Protein AF-A0AAD1KNJ5-F1 (afdb_monomer_lite)

Organism: NCBI:txid2559073

Foldseek 3Di:
DDDDDDPDPVVVLVVVLVQQCQPVNDDPPDCVRNDDDDDDDPVVVVVVVPVCSCVVSPNVVQPPDDPVVQVVQVVVLPDDDDDDDDDDDDDDDDDDDDDDDDDDDDDDDDDDDDDDDDDDDDDDDDDDDHPPPPPPPPVPVPQDWDFFAFDPVCNVDKDWFWAKAWDFDQDDDDPVPQDLVLLLVLLAQQDQPDDPPQDFDFPPDPPDDTDGDRDDLPPPVNLLVVLLCLLCPDPLFDNDPVRSCCSSPPRSVSSVVNHPDDGDDPSSVPRVNVSSVVSSVVSSVVSRVPTDTDMDIDIDMDDDRGDIDDGPADEDEDDDDPVPDDAQHKHADQNQERIRIDGHHDCLFAVLVSVQLSPAPFWNHKYFWDVVRVSWFDLDSPDIDTFGMWTATPVQEIEREHGEEPVLPPDPVSVSVVVRVLVVQLCLCVPPVRVPHKYKYWYQYSVQSVPDNHPVSSCVVGVMHINPD

Radius of gyration: 44.95 Å; chains: 1; bounding box: 102×79×151 Å

pLDDT: mean 70.22, std 22.05, range [21.81, 97.62]

Structure (mmCIF, N/CA/C/O backbone):
data_AF-A0AAD1KNJ5-F1
#
_entry.id   AF-A0AAD1KNJ5-F1
#
loop_
_atom_site.group_PDB
_atom_site.id
_atom_site.type_symbol
_atom_site.label_atom_id
_atom_site.label_alt_id
_atom_site.label_comp_id
_atom_site.label_asym_id
_atom_site.label_entity_id
_atom_site.label_seq_id
_atom_site.pdbx_PDB_ins_code
_atom_site.Cartn_x
_atom_site.Cartn_y
_atom_site.Cartn_z
_atom_site.occupancy
_atom_site.B_iso_or_equiv
_atom_site.auth_seq_id
_atom_site.auth_comp_id
_atom_site.auth_asym_id
_atom_site.auth_atom_id
_atom_site.pdbx_PDB_model_num
ATOM 1 N N . MET A 1 1 ? -0.119 45.011 -24.411 1.00 35.88 1 MET A N 1
ATOM 2 C CA . MET A 1 1 ? 0.976 45.659 -23.654 1.00 35.88 1 MET A CA 1
ATOM 3 C C . MET A 1 1 ? 1.299 46.986 -24.319 1.00 35.88 1 MET A C 1
ATOM 5 O O . MET A 1 1 ? 1.362 47.025 -25.538 1.00 35.88 1 MET A O 1
ATOM 9 N N . THR A 1 2 ? 1.457 48.065 -23.556 1.00 27.66 2 THR A N 1
ATOM 10 C CA . THR A 1 2 ? 1.876 49.376 -24.072 1.00 27.66 2 THR A CA 1
ATOM 11 C C . THR A 1 2 ? 3.400 49.404 -24.217 1.00 27.66 2 THR A C 1
ATOM 13 O O . THR A 1 2 ? 4.123 49.261 -23.233 1.00 27.66 2 THR A O 1
ATOM 16 N N . LEU A 1 3 ? 3.895 49.560 -25.448 1.00 33.59 3 LEU A N 1
ATOM 17 C CA . LEU A 1 3 ? 5.318 49.769 -25.731 1.00 33.59 3 LEU A CA 1
ATOM 18 C C . LEU A 1 3 ? 5.744 51.117 -25.130 1.00 33.59 3 LEU A C 1
ATOM 20 O O . LEU A 1 3 ? 5.338 52.175 -25.605 1.00 33.59 3 LEU A O 1
ATOM 24 N N . ARG A 1 4 ? 6.536 51.091 -24.053 1.00 38.66 4 ARG A N 1
ATOM 25 C CA . ARG A 1 4 ? 7.218 52.289 -23.545 1.00 38.66 4 ARG A CA 1
ATOM 26 C C . ARG A 1 4 ? 8.478 52.507 -24.375 1.00 38.66 4 ARG A C 1
ATOM 28 O O . ARG A 1 4 ? 9.404 51.708 -24.292 1.00 38.66 4 ARG A O 1
ATOM 35 N N . ALA A 1 5 ? 8.519 53.594 -25.140 1.00 44.84 5 ALA A N 1
ATOM 36 C CA . ALA A 1 5 ? 9.755 54.065 -25.753 1.00 44.84 5 ALA A CA 1
ATOM 37 C C . ALA A 1 5 ? 10.768 54.410 -24.646 1.00 44.84 5 ALA A C 1
ATOM 39 O O . ALA A 1 5 ? 10.465 55.190 -23.739 1.00 44.84 5 ALA A O 1
ATOM 40 N N . MET A 1 6 ? 11.952 53.797 -24.688 1.00 44.50 6 MET A N 1
ATOM 41 C CA . MET A 1 6 ? 13.033 54.099 -23.754 1.00 44.50 6 MET A CA 1
ATOM 42 C C . MET A 1 6 ? 13.718 55.398 -24.179 1.00 44.50 6 MET A C 1
ATOM 44 O O . MET A 1 6 ? 14.328 55.468 -25.238 1.00 44.50 6 MET A O 1
ATOM 48 N N . ALA A 1 7 ? 13.592 56.437 -23.357 1.00 46.97 7 ALA A N 1
ATOM 49 C CA . ALA A 1 7 ? 14.083 57.782 -23.659 1.00 46.97 7 ALA A CA 1
ATOM 50 C C . ALA A 1 7 ? 15.481 58.084 -23.075 1.00 46.97 7 ALA A C 1
ATOM 52 O O . ALA A 1 7 ? 15.858 59.247 -22.980 1.00 46.97 7 ALA A O 1
ATOM 53 N N . SER A 1 8 ? 16.243 57.077 -22.630 1.00 51.78 8 SER A N 1
ATOM 54 C CA . SER A 1 8 ? 17.544 57.292 -21.980 1.00 51.78 8 SER A CA 1
ATOM 55 C C . SER A 1 8 ? 18.623 56.377 -22.553 1.00 51.78 8 SER A C 1
ATOM 57 O O . SER A 1 8 ? 18.553 55.159 -22.413 1.00 51.78 8 SER A O 1
ATOM 59 N N . GLU A 1 9 ? 19.639 56.999 -23.149 1.00 52.25 9 GLU A N 1
ATOM 60 C CA . GLU A 1 9 ? 20.825 56.377 -23.754 1.00 52.25 9 GLU A CA 1
ATOM 61 C C . GLU A 1 9 ? 21.555 55.423 -22.791 1.00 52.25 9 GLU A C 1
ATOM 63 O O . GLU A 1 9 ? 21.908 54.303 -23.161 1.00 52.25 9 GLU A O 1
ATOM 68 N N . VAL A 1 10 ? 21.661 55.804 -21.513 1.00 49.38 10 VAL A N 1
ATOM 69 C CA . VAL A 1 10 ? 22.281 54.990 -20.453 1.00 49.38 10 VAL A CA 1
ATOM 70 C C . VAL A 1 10 ? 21.467 53.725 -20.154 1.00 49.38 10 VAL A C 1
ATOM 72 O O . VAL A 1 10 ? 22.037 52.658 -19.923 1.00 49.38 10 VAL A O 1
ATOM 75 N N . LEU A 1 11 ? 20.132 53.807 -20.185 1.00 51.81 11 LEU A N 1
ATOM 76 C CA . LEU A 1 11 ? 19.259 52.652 -19.947 1.00 51.81 11 LEU A CA 1
ATOM 77 C C . LEU A 1 11 ? 19.317 51.662 -21.121 1.00 51.81 11 LEU A C 1
ATOM 79 O O . LEU A 1 11 ? 19.304 50.448 -20.913 1.00 51.81 11 LEU A O 1
ATOM 83 N N . THR A 1 12 ? 19.435 52.177 -22.346 1.00 56.66 12 THR A N 1
ATOM 84 C CA . THR A 1 12 ? 19.605 51.382 -23.567 1.00 56.66 12 THR A CA 1
ATOM 85 C C . THR A 1 12 ? 20.938 50.632 -23.553 1.00 56.66 12 THR A C 1
ATOM 87 O O . THR A 1 12 ? 20.969 49.421 -23.779 1.00 56.66 12 THR A O 1
ATOM 90 N N . GLN A 1 13 ? 22.028 51.313 -23.183 1.00 56.00 13 GLN A N 1
ATOM 91 C CA . GLN A 1 13 ? 23.353 50.704 -23.025 1.00 56.00 13 GLN A CA 1
ATOM 92 C C . GLN A 1 13 ? 23.380 49.644 -21.910 1.00 56.00 13 GLN A C 1
ATOM 94 O O . GLN A 1 13 ? 23.923 48.557 -22.106 1.00 56.00 13 GLN A O 1
ATOM 99 N N . GLN A 1 14 ? 22.733 49.895 -20.765 1.00 51.81 14 GLN A N 1
ATOM 100 C CA . GLN A 1 14 ? 22.616 48.902 -19.687 1.00 51.81 14 GLN A CA 1
ATOM 101 C C . GLN A 1 14 ? 21.776 47.679 -20.079 1.00 51.81 14 GLN A C 1
ATOM 103 O O . GLN A 1 14 ? 22.063 46.567 -19.628 1.00 51.81 14 GLN A O 1
ATOM 108 N N . THR A 1 15 ? 20.754 47.867 -20.915 1.00 53.81 15 THR A N 1
ATOM 109 C CA . THR A 1 15 ? 19.906 46.774 -21.408 1.00 53.81 15 THR A CA 1
ATOM 110 C C . THR A 1 15 ? 20.669 45.904 -22.414 1.00 53.81 15 THR A C 1
ATOM 112 O O . THR A 1 15 ? 20.620 44.680 -22.305 1.00 53.81 15 THR A O 1
ATOM 115 N N . MET A 1 16 ? 21.471 46.504 -23.306 1.00 55.75 16 MET A N 1
ATOM 116 C CA . MET A 1 16 ? 22.359 45.768 -24.224 1.00 55.75 16 MET A CA 1
ATOM 117 C C . MET A 1 16 ? 23.471 45.009 -23.487 1.00 55.75 16 MET A C 1
ATOM 119 O O . MET A 1 16 ? 23.663 43.817 -23.720 1.00 55.75 16 MET A O 1
ATOM 123 N N . GLY A 1 17 ? 24.148 45.654 -22.530 1.00 51.84 17 GLY A N 1
ATOM 124 C CA . GLY A 1 17 ? 25.213 45.020 -21.741 1.00 51.84 17 GLY A CA 1
ATOM 125 C C . GLY A 1 17 ? 24.733 43.871 -20.840 1.00 51.84 17 GLY A C 1
ATOM 126 O O . GLY A 1 17 ? 25.525 43.005 -20.470 1.00 51.84 17 GLY A O 1
ATOM 127 N N . ARG A 1 18 ? 23.437 43.832 -20.492 1.00 52.59 18 ARG A N 1
ATOM 128 C CA . ARG A 1 18 ? 22.812 42.691 -19.799 1.00 52.59 18 ARG A CA 1
ATOM 129 C C . ARG A 1 18 ? 22.316 41.606 -20.757 1.00 52.59 18 ARG A C 1
ATOM 131 O O . ARG A 1 18 ? 22.392 40.442 -20.387 1.00 52.59 18 ARG A O 1
ATOM 138 N N . GLY A 1 19 ? 21.842 41.967 -21.951 1.00 49.06 19 GLY A N 1
ATOM 139 C CA . GLY A 1 19 ? 21.346 41.020 -22.959 1.00 49.06 19 GLY A CA 1
ATOM 140 C C . GLY A 1 19 ? 22.440 40.178 -23.625 1.00 49.06 19 GLY A C 1
ATOM 141 O O . GLY A 1 19 ? 22.186 39.039 -23.989 1.00 49.06 19 GLY A O 1
ATOM 142 N N . LEU A 1 20 ? 23.666 40.703 -23.716 1.00 50.84 20 LEU A N 1
ATOM 143 C CA . LEU A 1 20 ? 24.840 39.986 -24.242 1.00 50.84 20 LEU A CA 1
ATOM 144 C C . LEU A 1 20 ? 25.494 39.021 -23.235 1.00 50.84 20 LEU A C 1
ATOM 146 O O . LEU A 1 20 ? 26.420 38.294 -23.585 1.00 50.84 20 LEU A O 1
ATOM 150 N N . ARG A 1 21 ? 25.043 38.991 -21.974 1.00 53.97 21 ARG A N 1
ATOM 151 C CA . ARG A 1 21 ? 25.521 38.010 -20.990 1.00 53.97 21 ARG A CA 1
ATOM 152 C C . ARG A 1 21 ? 24.688 36.742 -21.102 1.00 53.97 21 ARG A C 1
ATOM 154 O O . ARG A 1 21 ? 23.615 36.647 -20.512 1.00 53.97 21 ARG A O 1
ATOM 161 N N . LEU A 1 22 ? 25.207 35.760 -21.831 1.00 55.31 22 LEU A N 1
ATOM 162 C CA . LEU A 1 22 ? 24.579 34.447 -21.924 1.00 55.31 22 LEU A CA 1
ATOM 163 C C . LEU A 1 22 ? 24.480 33.813 -20.524 1.00 55.31 22 LEU A C 1
ATOM 165 O O . LEU A 1 22 ? 25.491 33.750 -19.817 1.00 55.31 22 LEU A O 1
ATOM 169 N N . PRO A 1 23 ? 23.305 33.302 -20.106 1.00 53.34 23 PRO A N 1
ATOM 170 C CA . PRO A 1 23 ? 23.114 32.706 -18.779 1.00 53.34 23 PRO A CA 1
ATOM 171 C C . PRO A 1 23 ? 24.009 31.481 -18.522 1.00 53.34 23 PRO A C 1
ATOM 173 O O . PRO A 1 23 ? 24.178 31.070 -17.377 1.00 53.34 23 PRO A O 1
ATOM 176 N N . PHE A 1 24 ? 24.612 30.923 -19.574 1.00 57.19 24 PHE A N 1
ATOM 177 C CA . PHE A 1 24 ? 25.446 29.723 -19.540 1.00 57.19 24 PHE A CA 1
ATOM 178 C C . PHE A 1 24 ? 26.957 30.005 -19.511 1.00 57.19 24 PHE A C 1
ATOM 180 O O . PHE A 1 24 ? 27.742 29.061 -19.475 1.00 57.19 24 PHE A O 1
ATOM 187 N N . GLY A 1 25 ? 27.384 31.276 -19.553 1.00 53.44 25 GLY A N 1
ATOM 188 C CA . GLY A 1 25 ? 28.804 31.668 -19.510 1.00 53.44 25 GLY A CA 1
ATOM 189 C C . GLY A 1 25 ? 29.648 31.257 -20.729 1.00 53.44 25 GLY A C 1
ATOM 190 O O . GLY A 1 25 ? 30.834 31.569 -20.770 1.00 53.44 25 GLY A O 1
ATOM 191 N N . ARG A 1 26 ? 29.043 30.583 -21.715 1.00 53.62 26 ARG A N 1
ATOM 192 C CA . ARG A 1 26 ? 29.612 30.170 -23.006 1.00 53.62 26 ARG A CA 1
ATOM 193 C C . ARG A 1 26 ? 28.529 30.229 -24.088 1.00 53.62 26 ARG A C 1
ATOM 195 O O . ARG A 1 26 ? 27.348 30.119 -23.755 1.00 53.62 26 ARG A O 1
ATOM 202 N N . TYR A 1 27 ? 28.935 30.363 -25.349 1.00 55.25 27 TYR A N 1
ATOM 203 C CA . TYR A 1 27 ? 28.039 30.270 -26.506 1.00 55.25 27 TYR A CA 1
ATOM 204 C C . TYR A 1 27 ? 27.448 28.862 -26.626 1.00 55.25 27 TYR A C 1
ATOM 206 O O . TYR A 1 27 ? 28.128 27.869 -26.357 1.00 55.25 27 TYR A O 1
ATOM 214 N N . THR A 1 28 ? 26.166 28.787 -26.971 1.00 60.81 28 THR A N 1
ATOM 215 C CA . THR A 1 28 ? 25.402 27.535 -27.061 1.00 60.81 28 THR A CA 1
ATOM 216 C C . THR A 1 28 ? 25.346 26.967 -28.476 1.00 60.81 28 THR A C 1
ATOM 218 O O . THR A 1 28 ? 24.817 25.872 -28.651 1.00 60.81 28 THR A O 1
ATOM 221 N N . SER A 1 29 ? 25.886 27.690 -29.468 1.00 55.66 29 SER A N 1
ATOM 222 C CA . SER A 1 29 ? 25.840 27.345 -30.902 1.00 55.66 29 SER A CA 1
ATOM 223 C C . SER A 1 29 ? 24.429 27.398 -31.497 1.00 55.66 29 SER A C 1
ATOM 225 O O . SER A 1 29 ? 24.246 27.152 -32.686 1.00 55.66 29 SER A O 1
ATOM 227 N N . VAL A 1 30 ? 23.427 27.741 -30.683 1.00 56.38 30 VAL A N 1
ATOM 228 C CA . VAL A 1 30 ? 22.033 27.885 -31.086 1.00 56.38 30 VAL A CA 1
ATOM 229 C C . VAL A 1 30 ? 21.771 29.367 -31.288 1.00 56.38 30 VAL A C 1
ATOM 231 O O . VAL A 1 30 ? 21.638 30.126 -30.326 1.00 56.38 30 VAL A O 1
ATOM 234 N N . GLY A 1 31 ? 21.665 29.779 -32.553 1.00 55.03 31 GLY A N 1
ATOM 235 C CA . GLY A 1 31 ? 21.511 31.188 -32.921 1.00 55.03 31 GLY A CA 1
ATOM 236 C C . GLY A 1 31 ? 20.375 31.886 -32.167 1.00 55.03 31 GLY A C 1
ATOM 237 O O . GLY A 1 31 ? 20.555 32.992 -31.683 1.00 55.03 31 GLY A O 1
ATOM 238 N N . GLN A 1 32 ? 19.239 31.219 -31.956 1.00 55.81 32 GLN A N 1
ATOM 239 C CA . GLN A 1 32 ? 18.085 31.785 -31.240 1.00 55.81 32 GLN A CA 1
ATOM 240 C C . GLN A 1 32 ? 18.368 32.172 -29.775 1.00 55.81 32 GLN A C 1
ATOM 242 O O . GLN A 1 32 ? 17.677 33.029 -29.229 1.00 55.81 32 GLN A O 1
ATOM 247 N N . ILE A 1 33 ? 19.349 31.533 -29.132 1.00 56.72 33 ILE A N 1
ATOM 248 C CA . ILE A 1 33 ? 19.708 31.750 -27.721 1.00 56.72 33 ILE A CA 1
ATOM 249 C C . ILE A 1 33 ? 20.886 32.722 -27.615 1.00 56.72 33 ILE A C 1
ATOM 251 O O . ILE A 1 33 ? 20.941 33.531 -26.690 1.00 56.72 33 ILE A O 1
ATOM 255 N N . ASP A 1 34 ? 21.798 32.663 -28.584 1.00 55.00 34 ASP A N 1
ATOM 256 C CA . ASP A 1 34 ? 23.017 33.467 -28.608 1.00 55.00 34 ASP A CA 1
ATOM 257 C C . ASP A 1 34 ? 22.820 34.848 -29.279 1.00 55.00 34 ASP A C 1
ATOM 259 O O . ASP A 1 34 ? 23.765 35.630 -29.388 1.00 55.00 34 ASP A O 1
ATOM 263 N N . GLN A 1 35 ? 21.598 35.175 -29.722 1.00 58.38 35 GLN A N 1
ATOM 264 C CA . GLN A 1 35 ? 21.264 36.418 -30.428 1.00 58.38 35 GLN A CA 1
ATOM 265 C C . GLN A 1 35 ? 20.447 37.394 -29.572 1.00 58.38 35 GLN A C 1
ATOM 267 O O . GLN A 1 35 ? 19.460 37.033 -28.932 1.00 58.38 35 GLN A O 1
ATOM 272 N N . LEU A 1 36 ? 20.800 38.680 -29.650 1.00 54.97 36 LEU A N 1
ATOM 273 C CA . LEU A 1 36 ? 20.006 39.779 -29.104 1.00 54.97 36 LEU A CA 1
ATOM 274 C C . LEU A 1 36 ? 19.207 40.453 -30.227 1.00 54.97 36 LEU A C 1
ATOM 276 O O . LEU A 1 36 ? 19.768 41.143 -31.076 1.00 54.97 36 LEU A O 1
ATOM 280 N N . GLY A 1 37 ? 17.886 40.274 -30.222 1.00 51.56 37 GLY A N 1
ATOM 281 C CA . GLY A 1 37 ? 16.985 40.966 -31.143 1.00 51.56 37 GLY A CA 1
ATOM 282 C C . GLY A 1 37 ? 16.694 42.392 -30.675 1.00 51.56 37 GLY A C 1
ATOM 283 O O . GLY A 1 37 ? 16.054 42.582 -29.641 1.00 51.56 37 GLY A O 1
ATOM 284 N N . ILE A 1 38 ? 17.135 43.396 -31.436 1.00 53.62 38 ILE A N 1
ATOM 285 C CA . ILE A 1 38 ? 16.840 44.811 -31.169 1.00 53.62 38 ILE A CA 1
ATOM 286 C C . ILE A 1 38 ? 15.972 45.353 -32.304 1.00 53.62 38 ILE A C 1
ATOM 288 O O . ILE A 1 38 ? 16.386 45.375 -33.458 1.00 53.62 38 ILE A O 1
ATOM 292 N N . ILE A 1 39 ? 14.771 45.825 -31.968 1.00 48.25 39 ILE A N 1
ATOM 293 C CA . ILE A 1 39 ? 13.886 46.519 -32.909 1.00 48.25 39 ILE A CA 1
ATOM 294 C C . ILE A 1 39 ? 14.190 48.016 -32.794 1.00 48.25 39 ILE A C 1
ATOM 296 O O . ILE A 1 39 ? 13.875 48.644 -31.782 1.00 48.25 39 ILE A O 1
ATOM 300 N N . ALA A 1 40 ? 14.851 48.579 -33.804 1.00 48.03 40 ALA A N 1
ATOM 301 C CA . ALA A 1 40 ? 15.333 49.958 -33.793 1.00 48.03 40 ALA A CA 1
ATOM 302 C C . ALA A 1 40 ? 14.407 50.919 -34.562 1.00 48.03 40 ALA A C 1
ATOM 304 O O . ALA A 1 40 ? 13.918 50.601 -35.642 1.00 48.03 40 ALA A O 1
ATOM 305 N N . HIS A 1 41 ? 14.236 52.137 -34.036 1.00 52.12 41 HIS A N 1
ATOM 306 C CA . HIS A 1 41 ? 13.821 53.313 -34.813 1.00 52.12 41 HIS A CA 1
ATOM 307 C C . HIS A 1 41 ? 15.076 54.108 -35.238 1.00 52.12 41 HIS A C 1
ATOM 309 O O . HIS A 1 41 ? 16.154 53.883 -34.688 1.00 52.12 41 HIS A O 1
ATOM 315 N N . GLN A 1 42 ? 14.946 55.044 -36.190 1.00 47.72 42 GLN A N 1
ATOM 316 C CA . GLN A 1 42 ? 16.042 55.787 -36.859 1.00 47.72 42 GLN A CA 1
ATOM 317 C C . GLN A 1 42 ? 17.178 56.318 -35.954 1.00 47.72 42 GLN A C 1
ATOM 319 O O . GLN A 1 42 ? 18.318 56.393 -36.402 1.00 47.72 42 GLN A O 1
ATOM 324 N N . SER A 1 43 ? 16.913 56.608 -34.679 1.00 48.72 43 SER A N 1
ATOM 325 C CA . SER A 1 43 ? 17.895 57.080 -33.691 1.00 48.72 43 SER A CA 1
ATOM 326 C C . SER A 1 43 ? 18.976 56.057 -33.303 1.00 48.72 43 SER A C 1
ATOM 328 O O . SER A 1 43 ? 19.983 56.422 -32.705 1.00 48.72 43 SER A O 1
ATOM 330 N N . PHE A 1 44 ? 18.802 54.773 -33.629 1.00 53.91 44 PHE A N 1
ATOM 331 C CA . PHE A 1 44 ? 19.754 53.713 -33.268 1.00 53.91 44 PHE A CA 1
ATOM 332 C C . PHE A 1 44 ? 20.889 53.537 -34.284 1.00 53.91 44 PHE A C 1
ATOM 334 O O . PHE A 1 44 ? 22.006 53.184 -33.909 1.00 53.91 44 PHE A O 1
ATOM 341 N N . ALA A 1 45 ? 20.622 53.820 -35.564 1.00 54.28 45 ALA A N 1
ATOM 342 C CA . ALA A 1 45 ? 21.647 53.818 -36.606 1.00 54.28 45 ALA A CA 1
ATOM 343 C C . ALA A 1 45 ? 22.704 54.906 -36.344 1.00 54.28 45 ALA A C 1
ATOM 345 O O . ALA A 1 45 ? 23.888 54.692 -36.589 1.00 54.28 45 ALA A O 1
ATOM 346 N N . GLU A 1 46 ? 22.282 56.041 -35.783 1.00 55.03 46 GLU A N 1
ATOM 347 C CA . GLU A 1 46 ? 23.162 57.136 -35.360 1.00 55.03 46 GLU A CA 1
ATOM 348 C C . GLU A 1 46 ? 24.006 56.757 -34.129 1.00 55.03 46 GLU A C 1
ATOM 350 O O . GLU A 1 46 ? 25.181 57.105 -34.056 1.00 55.03 46 GLU A O 1
ATOM 355 N N . LEU A 1 47 ? 23.440 55.977 -33.202 1.00 54.78 47 LEU A N 1
ATOM 356 C CA . LEU A 1 47 ? 24.107 55.507 -31.980 1.00 54.78 47 LEU A CA 1
ATOM 357 C C . LEU A 1 47 ? 25.186 54.447 -32.267 1.00 54.78 47 LEU A C 1
ATOM 359 O O . LEU A 1 47 ? 26.254 54.479 -31.665 1.00 54.78 47 LEU A O 1
ATOM 363 N N . LEU A 1 48 ? 24.936 53.542 -33.220 1.00 54.78 48 LEU A N 1
ATOM 364 C CA . LEU A 1 48 ? 25.938 52.588 -33.721 1.00 54.78 48 LEU A CA 1
ATOM 365 C C . LEU A 1 48 ? 27.019 53.263 -34.580 1.00 54.78 48 LEU A C 1
ATOM 367 O O . LEU A 1 48 ? 28.127 52.746 -34.691 1.00 54.78 48 LEU A O 1
ATOM 371 N N . ALA A 1 49 ? 26.707 54.410 -35.193 1.00 53.91 49 ALA A N 1
ATOM 372 C CA . ALA A 1 49 ? 27.659 55.195 -35.974 1.00 53.91 49 ALA A CA 1
ATOM 373 C C . ALA A 1 49 ? 28.609 56.044 -35.108 1.00 53.91 49 ALA A C 1
ATOM 375 O O . ALA A 1 49 ? 29.627 56.508 -35.623 1.00 53.91 49 ALA A O 1
ATOM 376 N N . ALA A 1 50 ? 28.304 56.245 -33.821 1.00 55.41 50 ALA A N 1
ATOM 377 C CA . ALA A 1 50 ? 29.199 56.911 -32.884 1.00 55.41 50 ALA A CA 1
ATOM 378 C C . ALA A 1 50 ? 30.402 55.998 -32.573 1.00 55.41 50 ALA A C 1
ATOM 380 O O . ALA A 1 50 ? 30.261 54.961 -31.926 1.00 55.41 50 ALA A O 1
ATOM 381 N N . GLU A 1 51 ? 31.592 56.402 -33.029 1.00 48.03 51 GLU A N 1
ATOM 382 C CA . GLU A 1 51 ? 32.825 55.592 -33.130 1.00 48.03 51 GLU A CA 1
ATOM 383 C C . GLU A 1 51 ? 33.350 54.952 -31.827 1.00 48.03 51 GLU A C 1
ATOM 385 O O . GLU A 1 51 ? 34.273 54.150 -31.881 1.00 48.03 51 GLU A O 1
ATOM 390 N N . ASN A 1 52 ? 32.745 55.212 -30.666 1.00 50.09 52 ASN A N 1
ATOM 391 C CA . ASN A 1 52 ? 33.202 54.690 -29.372 1.00 50.09 52 ASN A CA 1
ATOM 392 C C . ASN A 1 52 ? 32.271 53.663 -28.713 1.00 50.09 52 ASN A C 1
ATOM 394 O O . ASN A 1 52 ? 32.631 53.100 -27.680 1.00 50.09 52 ASN A O 1
ATOM 398 N N . VAL A 1 53 ? 31.089 53.386 -29.273 1.00 52.88 53 VAL A N 1
ATOM 399 C CA . VAL A 1 53 ? 30.128 52.466 -28.633 1.00 52.88 53 VAL A CA 1
ATOM 400 C C . VAL A 1 53 ? 30.537 51.003 -28.802 1.00 52.88 53 VAL A C 1
ATOM 402 O O . VAL A 1 53 ? 30.172 50.187 -27.979 1.00 52.88 53 VAL A O 1
ATOM 405 N N . LEU A 1 54 ? 31.330 50.638 -29.808 1.00 51.91 54 LEU A N 1
ATOM 406 C CA . LEU A 1 54 ? 31.829 49.260 -29.949 1.00 51.91 54 LEU A CA 1
ATOM 407 C C . LEU A 1 54 ? 33.095 49.019 -29.106 1.00 51.91 54 LEU A C 1
ATOM 409 O O . LEU A 1 54 ? 33.235 47.962 -28.491 1.00 51.91 54 LEU A O 1
ATOM 413 N N . GLN A 1 55 ? 33.952 50.039 -28.984 1.00 51.97 55 GLN A N 1
ATOM 414 C CA . GLN A 1 55 ? 35.180 49.980 -28.181 1.00 51.97 55 GLN A CA 1
ATOM 415 C C . GLN A 1 55 ? 34.885 49.890 -26.678 1.00 51.97 55 GLN A C 1
ATOM 417 O O . GLN A 1 55 ? 35.476 49.097 -25.949 1.00 51.97 55 GLN A O 1
ATOM 422 N N . GLN A 1 56 ? 33.893 50.647 -26.193 1.00 49.88 56 GLN A N 1
ATOM 423 C CA . GLN A 1 56 ? 33.541 50.686 -24.768 1.00 49.88 56 GLN A CA 1
ATOM 424 C C . GLN A 1 56 ? 32.959 49.356 -24.238 1.00 49.88 56 GLN A C 1
ATOM 426 O O . GLN A 1 56 ? 32.868 49.162 -23.024 1.00 49.88 56 GLN A O 1
ATOM 431 N N . PHE A 1 57 ? 32.594 48.434 -25.137 1.00 48.81 57 PHE A N 1
ATOM 432 C CA . PHE A 1 57 ? 32.081 47.095 -24.830 1.00 48.81 57 PHE A CA 1
ATOM 433 C C . PHE A 1 57 ? 33.140 45.988 -25.007 1.00 48.81 57 PHE A C 1
ATOM 435 O O . PHE A 1 57 ? 32.816 44.817 -24.822 1.00 48.81 57 PHE A O 1
ATOM 442 N N . GLY A 1 58 ? 34.400 46.343 -25.303 1.00 46.44 58 GLY A N 1
ATOM 443 C CA . GLY A 1 58 ? 35.525 45.403 -25.369 1.00 46.44 58 GLY A CA 1
ATOM 444 C C . GLY A 1 58 ? 35.545 44.521 -26.620 1.00 46.44 58 GLY A C 1
ATOM 445 O O . GLY A 1 58 ? 36.029 43.395 -26.552 1.00 46.44 58 GLY A O 1
ATOM 446 N N . LEU A 1 59 ? 35.003 45.007 -27.741 1.00 49.53 59 LEU A N 1
ATOM 447 C CA . LEU A 1 59 ? 34.913 44.274 -29.015 1.00 49.53 59 LEU A CA 1
ATOM 448 C C . LEU A 1 59 ? 35.996 44.682 -30.037 1.00 49.53 59 LEU A C 1
ATOM 450 O O . LEU A 1 59 ? 35.860 44.396 -31.226 1.00 49.53 59 LEU A O 1
ATOM 454 N N . ASP A 1 60 ? 37.076 45.331 -29.589 1.00 46.75 60 ASP A N 1
ATOM 455 C CA . ASP A 1 60 ? 38.106 45.933 -30.453 1.00 46.75 60 ASP A CA 1
ATOM 456 C C . ASP A 1 60 ? 38.857 44.919 -31.343 1.00 46.75 60 ASP A C 1
ATOM 458 O O . ASP A 1 60 ? 39.261 45.255 -32.458 1.00 46.75 60 ASP A O 1
ATOM 462 N N . ASP A 1 61 ? 38.957 43.658 -30.919 1.00 43.91 61 ASP A N 1
ATOM 463 C CA . ASP A 1 61 ? 39.724 42.620 -31.627 1.00 43.91 61 ASP A CA 1
ATOM 464 C C . ASP A 1 61 ? 38.961 41.929 -32.782 1.00 43.91 61 ASP A C 1
ATOM 466 O O . ASP A 1 61 ? 39.479 41.004 -33.403 1.00 43.91 61 ASP A O 1
ATOM 470 N N . THR A 1 62 ? 37.738 42.366 -33.114 1.00 46.25 62 THR A N 1
ATOM 471 C CA . THR A 1 62 ? 36.903 41.752 -34.181 1.00 46.25 62 THR A CA 1
ATOM 472 C C . THR A 1 62 ? 36.805 42.579 -35.466 1.00 46.25 62 THR A C 1
ATOM 474 O O . THR A 1 62 ? 35.976 42.311 -36.339 1.00 46.25 62 THR A O 1
ATOM 477 N N . THR A 1 63 ? 37.653 43.595 -35.628 1.00 47.41 63 THR A N 1
ATOM 478 C CA . THR A 1 63 ? 37.577 44.541 -36.751 1.00 47.41 63 THR A CA 1
ATOM 479 C C . THR A 1 63 ? 38.140 43.973 -38.061 1.00 47.41 63 THR A C 1
ATOM 481 O O . THR A 1 63 ? 39.202 44.356 -38.533 1.00 47.41 63 THR A O 1
ATOM 484 N N . MET A 1 64 ? 37.374 43.090 -38.705 1.00 40.12 64 MET A N 1
ATOM 485 C CA . MET A 1 64 ? 37.525 42.744 -40.130 1.00 40.12 64 MET A CA 1
ATOM 486 C C . MET A 1 64 ? 36.209 42.935 -40.903 1.00 40.12 64 MET A C 1
ATOM 488 O O . MET A 1 64 ? 35.899 42.192 -41.828 1.00 40.12 64 MET A O 1
ATOM 492 N N . ALA A 1 65 ? 35.424 43.952 -40.548 1.00 46.91 65 ALA A N 1
ATOM 493 C CA . ALA A 1 65 ? 34.320 44.419 -41.380 1.00 46.91 65 ALA A CA 1
ATOM 494 C C . ALA A 1 65 ? 34.516 45.906 -41.677 1.00 46.91 65 ALA A C 1
ATOM 496 O O . ALA A 1 65 ? 34.555 46.726 -40.759 1.00 46.91 65 ALA A O 1
ATOM 497 N N . ASP A 1 66 ? 34.653 46.243 -42.962 1.00 48.56 66 ASP A N 1
ATOM 498 C CA . ASP A 1 66 ? 34.698 47.627 -43.429 1.00 48.56 66 ASP A CA 1
ATOM 499 C C . ASP A 1 66 ? 33.428 48.351 -42.932 1.00 48.56 66 ASP A C 1
ATOM 501 O O . ASP A 1 66 ? 32.313 47.947 -43.292 1.00 48.56 66 ASP A O 1
ATOM 505 N N . PRO A 1 67 ? 33.546 49.410 -42.106 1.00 49.38 67 PRO A N 1
ATOM 506 C CA . PRO A 1 67 ? 32.399 50.159 -41.597 1.00 49.38 67 PRO A CA 1
ATOM 507 C C . PRO A 1 67 ? 31.470 50.667 -42.711 1.00 49.38 67 PRO A C 1
ATOM 509 O O . PRO A 1 67 ? 30.283 50.903 -42.475 1.00 49.38 67 PRO A O 1
ATOM 512 N N . ALA A 1 68 ? 31.980 50.823 -43.938 1.00 49.69 68 ALA A N 1
ATOM 513 C CA . ALA A 1 68 ? 31.181 51.167 -45.108 1.00 49.69 68 ALA A CA 1
ATOM 514 C C . ALA A 1 68 ? 30.236 50.034 -45.559 1.00 49.69 68 ALA A C 1
ATOM 516 O O . ALA A 1 68 ? 29.097 50.317 -45.941 1.00 49.69 68 ALA A O 1
ATOM 517 N N . ALA A 1 69 ? 30.657 48.771 -45.455 1.00 51.66 69 ALA A N 1
ATOM 518 C CA . ALA A 1 69 ? 29.873 47.603 -45.862 1.00 51.66 69 ALA A CA 1
ATOM 519 C C . ALA A 1 69 ? 28.672 47.366 -44.931 1.00 51.66 69 ALA A C 1
ATOM 521 O O . ALA A 1 69 ? 27.551 47.148 -45.392 1.00 51.66 69 ALA A O 1
ATOM 522 N N . VAL A 1 70 ? 28.871 47.533 -43.619 1.00 48.09 70 VAL A N 1
ATOM 523 C CA . VAL A 1 70 ? 27.791 47.451 -42.617 1.00 48.09 70 VAL A CA 1
ATOM 524 C C . VAL A 1 70 ? 26.752 48.560 -42.840 1.00 48.09 70 VAL A C 1
ATOM 526 O O . VAL A 1 70 ? 25.546 48.318 -42.783 1.00 48.09 70 VAL A O 1
ATOM 529 N N . ARG A 1 71 ? 27.197 49.776 -43.189 1.00 51.81 71 ARG A N 1
ATOM 530 C CA . ARG A 1 71 ? 26.308 50.907 -43.527 1.00 51.81 71 ARG A CA 1
ATOM 531 C C . ARG A 1 71 ? 25.499 50.680 -44.807 1.00 51.81 71 ARG A C 1
ATOM 533 O O . ARG A 1 71 ? 24.428 51.269 -44.960 1.00 51.81 71 ARG A O 1
ATOM 540 N N . GLN A 1 72 ? 26.010 49.886 -45.743 1.00 50.81 72 GLN A N 1
ATOM 541 C CA . GLN A 1 72 ? 25.318 49.570 -46.991 1.00 50.81 72 GLN A CA 1
ATOM 542 C C . GLN A 1 72 ? 24.240 48.500 -46.769 1.00 50.81 72 GLN A C 1
ATOM 544 O O . GLN A 1 72 ? 23.090 48.734 -47.131 1.00 50.81 72 GLN A O 1
ATOM 549 N N . ALA A 1 73 ? 24.553 47.442 -46.013 1.00 53.03 73 ALA A N 1
ATOM 550 C CA . ALA A 1 73 ? 23.593 46.404 -45.627 1.00 53.03 73 ALA A CA 1
ATOM 551 C C . ALA A 1 73 ? 22.387 46.951 -44.832 1.00 53.03 73 ALA A C 1
ATOM 553 O O . ALA A 1 73 ? 21.248 46.550 -45.064 1.00 53.03 73 ALA A O 1
ATOM 554 N N . ILE A 1 74 ? 22.611 47.927 -43.940 1.00 50.94 74 ILE A N 1
ATOM 555 C CA . ILE A 1 74 ? 21.531 48.594 -43.186 1.00 50.94 74 ILE A CA 1
ATOM 556 C C . ILE A 1 74 ? 20.606 49.410 -44.110 1.00 50.94 74 ILE A C 1
ATOM 558 O O . ILE A 1 74 ? 19.402 49.477 -43.869 1.00 50.94 74 ILE A O 1
ATOM 562 N N . ARG A 1 75 ? 21.144 50.038 -45.167 1.00 51.69 75 ARG A N 1
ATOM 563 C CA . ARG A 1 75 ? 20.338 50.802 -46.138 1.00 51.69 75 ARG A CA 1
ATOM 564 C C . ARG A 1 75 ? 19.520 49.898 -47.049 1.00 51.69 75 ARG A C 1
ATOM 566 O O . ARG A 1 75 ? 18.363 50.218 -47.317 1.00 51.69 75 ARG A O 1
ATOM 573 N N . ASP A 1 76 ? 20.099 48.788 -47.485 1.00 53.75 76 ASP A N 1
ATOM 574 C CA . ASP A 1 76 ? 19.435 47.848 -48.387 1.00 53.75 76 ASP A CA 1
ATOM 575 C C . ASP A 1 76 ? 18.276 47.111 -47.688 1.00 53.75 76 ASP A C 1
ATOM 577 O O . ASP A 1 76 ? 17.235 46.884 -48.301 1.00 53.75 76 ASP A O 1
ATOM 581 N N . ALA A 1 77 ? 18.382 46.868 -46.376 1.00 48.56 77 ALA A N 1
ATOM 582 C CA . ALA A 1 77 ? 17.318 46.286 -45.550 1.00 48.56 77 ALA A CA 1
ATOM 583 C C . ALA A 1 77 ? 16.101 47.210 -45.298 1.00 48.56 77 ALA A C 1
ATOM 585 O O . ALA A 1 77 ? 15.077 46.747 -44.802 1.00 48.56 77 ALA A O 1
ATOM 586 N N . GLY A 1 78 ? 16.192 48.513 -45.600 1.00 40.62 78 GLY A N 1
ATOM 587 C CA . GLY A 1 78 ? 15.153 49.509 -45.297 1.00 40.62 78 GLY A CA 1
ATOM 588 C C . GLY A 1 78 ? 14.232 49.897 -46.462 1.00 40.62 78 GLY A C 1
ATOM 589 O O . GLY A 1 78 ? 13.434 50.826 -46.312 1.00 40.62 78 GLY A O 1
ATOM 590 N N . ARG A 1 79 ? 14.348 49.265 -47.639 1.00 40.00 79 ARG A N 1
ATOM 591 C CA . ARG A 1 79 ? 13.582 49.652 -48.839 1.00 40.00 79 ARG A CA 1
ATOM 592 C C . ARG A 1 79 ? 12.277 48.839 -48.959 1.00 40.00 79 ARG A C 1
ATOM 594 O O . ARG A 1 79 ? 12.360 47.620 -49.050 1.00 40.00 79 ARG A O 1
ATOM 601 N N . PRO A 1 80 ? 11.083 49.467 -49.029 1.00 37.44 80 PRO A N 1
ATOM 602 C CA . PRO A 1 80 ? 9.827 48.732 -49.192 1.00 37.44 80 PRO A CA 1
ATOM 603 C C . PRO A 1 80 ? 9.707 48.138 -50.602 1.00 37.44 80 PRO A C 1
ATOM 605 O O . PRO A 1 80 ? 9.935 48.840 -51.592 1.00 37.44 80 PRO A O 1
ATOM 608 N N . THR A 1 81 ? 9.304 46.873 -50.702 1.00 37.69 81 THR A N 1
ATOM 609 C CA . THR A 1 81 ? 8.875 46.228 -51.951 1.00 37.69 81 THR A CA 1
ATOM 610 C C . THR A 1 81 ? 7.454 46.685 -52.320 1.00 37.69 81 THR A C 1
ATOM 612 O O . THR A 1 81 ? 6.588 46.846 -51.460 1.00 37.69 81 THR A O 1
ATOM 615 N N . ALA A 1 82 ? 7.216 46.984 -53.602 1.00 33.12 82 ALA A N 1
ATOM 616 C CA . ALA A 1 82 ? 5.914 47.447 -54.098 1.00 33.12 82 ALA A CA 1
ATOM 617 C C . ALA A 1 82 ? 4.920 46.271 -54.258 1.00 33.12 82 ALA A C 1
ATOM 619 O O . ALA A 1 82 ? 5.359 45.164 -54.564 1.00 33.12 82 ALA A O 1
ATOM 620 N N . PRO A 1 83 ? 3.598 46.481 -54.093 1.00 35.84 83 PRO A N 1
ATOM 621 C CA . PRO A 1 83 ? 2.618 45.397 -54.135 1.00 35.84 83 PRO A CA 1
ATOM 622 C C . PRO A 1 83 ? 2.201 45.064 -55.577 1.00 35.84 83 PRO A C 1
ATOM 624 O O . PRO A 1 83 ? 1.739 45.943 -56.306 1.00 35.84 83 PRO A O 1
ATOM 627 N N . GLU A 1 84 ? 2.308 43.796 -55.984 1.00 34.00 84 GLU A N 1
ATOM 628 C CA . GLU A 1 84 ? 1.767 43.317 -57.263 1.00 34.00 84 GLU A CA 1
ATOM 629 C C . GLU A 1 84 ? 0.293 42.896 -57.140 1.00 34.00 84 GLU A C 1
ATOM 631 O O . GLU A 1 84 ? -0.139 42.238 -56.193 1.00 34.00 84 GLU A O 1
ATOM 636 N N . SER A 1 85 ? -0.498 43.338 -58.118 1.00 28.61 85 SER A N 1
ATOM 637 C CA . SER A 1 85 ? -1.945 43.173 -58.222 1.00 28.61 85 SER A CA 1
ATOM 638 C C . SER A 1 85 ? -2.353 41.790 -58.739 1.00 28.61 85 SER A C 1
ATOM 640 O O . SER A 1 85 ? -1.886 41.351 -59.787 1.00 28.61 85 SER A O 1
ATOM 642 N N . ASN A 1 86 ? -3.321 41.167 -58.066 1.00 35.91 86 ASN A N 1
ATOM 643 C CA . ASN A 1 86 ? -4.020 39.952 -58.496 1.00 35.91 86 ASN A CA 1
ATOM 644 C C . ASN A 1 86 ? -4.835 40.146 -59.792 1.00 35.91 86 ASN A C 1
ATOM 646 O O . ASN A 1 86 ? -5.630 41.084 -59.877 1.00 35.91 86 ASN A O 1
ATOM 650 N N . GLY A 1 87 ? -4.774 39.177 -60.717 1.00 26.61 87 GLY A N 1
ATOM 651 C CA . GLY A 1 87 ? -5.813 39.001 -61.739 1.00 26.61 87 GLY A CA 1
ATOM 652 C C . GLY A 1 87 ? -5.503 38.038 -62.897 1.00 26.61 87 GLY A C 1
ATOM 653 O O . GLY A 1 87 ? -4.779 38.399 -63.812 1.00 26.61 87 GLY A O 1
ATOM 654 N N . GLY A 1 88 ? -6.199 36.891 -62.931 1.00 23.45 88 GLY A N 1
ATOM 655 C CA . GLY A 1 88 ? -6.920 36.447 -64.140 1.00 23.45 88 GLY A CA 1
ATOM 656 C C . GLY A 1 88 ? -6.316 35.361 -65.054 1.00 23.45 88 GLY A C 1
ATOM 657 O O . GLY A 1 88 ? -5.356 35.583 -65.775 1.00 23.45 88 GLY A O 1
ATOM 658 N N . MET A 1 89 ? -7.009 34.216 -65.087 1.00 26.33 89 MET A N 1
ATOM 659 C CA . MET A 1 89 ? -6.973 33.080 -66.031 1.00 26.33 89 MET A CA 1
ATOM 660 C C . MET A 1 89 ? -6.689 33.378 -67.525 1.00 26.33 89 MET A C 1
ATOM 662 O O . MET A 1 89 ? -7.289 34.286 -68.088 1.00 26.33 89 MET A O 1
ATOM 666 N N . THR A 1 90 ? -5.956 32.492 -68.228 1.00 24.05 90 THR A N 1
ATOM 667 C CA . THR A 1 90 ? -6.442 31.558 -69.294 1.00 24.05 90 THR A CA 1
ATOM 668 C C . THR A 1 90 ? -5.295 30.912 -70.109 1.00 24.05 90 THR A C 1
ATOM 670 O O . THR A 1 90 ? -4.179 31.412 -70.157 1.00 24.05 90 THR A O 1
ATOM 673 N N . ALA A 1 91 ? -5.590 29.743 -70.694 1.00 27.98 91 ALA A N 1
ATOM 674 C CA . ALA A 1 91 ? -4.708 28.777 -71.366 1.00 27.98 91 ALA A CA 1
ATOM 675 C C . ALA A 1 91 ? -4.225 29.168 -72.784 1.00 27.98 91 ALA A C 1
ATOM 677 O O . ALA A 1 91 ? -4.874 29.998 -73.416 1.00 27.98 91 ALA A O 1
ATOM 678 N N . THR A 1 92 ? -3.171 28.493 -73.306 1.00 21.81 92 THR A N 1
ATOM 679 C CA . THR A 1 92 ? -3.058 27.824 -74.648 1.00 21.81 92 THR A CA 1
ATOM 680 C C . THR A 1 92 ? -1.584 27.454 -75.008 1.00 21.81 92 THR A C 1
ATOM 682 O O . THR A 1 92 ? -0.684 28.267 -74.836 1.00 21.81 92 THR A O 1
ATOM 685 N N . CYS A 1 93 ? -1.340 26.236 -75.531 1.00 22.61 93 CYS A N 1
ATOM 686 C CA . CYS A 1 93 ? -0.111 25.741 -76.227 1.00 22.61 93 CYS A CA 1
ATOM 687 C C . CYS A 1 93 ? -0.299 25.826 -77.776 1.00 22.61 93 CYS A C 1
ATOM 689 O O . CYS A 1 93 ? -1.470 25.947 -78.142 1.00 22.61 93 CYS A O 1
ATOM 691 N N . PRO A 1 94 ? 0.685 25.664 -78.722 1.00 33.22 94 PRO A N 1
ATOM 692 C CA . PRO A 1 94 ? 1.946 24.873 -78.686 1.00 33.22 94 PRO A CA 1
ATOM 693 C C . PRO A 1 94 ? 3.189 25.460 -79.459 1.00 33.22 94 PRO A C 1
ATOM 695 O O . PRO A 1 94 ? 3.139 26.576 -79.958 1.00 33.22 94 PRO A O 1
ATOM 698 N N . GLY A 1 95 ? 4.316 24.708 -79.518 1.00 23.41 95 GLY A N 1
ATOM 699 C CA . GLY A 1 95 ? 5.680 25.080 -80.022 1.00 23.41 95 GLY A CA 1
ATOM 700 C C . GLY A 1 95 ? 5.861 25.356 -81.541 1.00 23.41 95 GLY A C 1
ATOM 701 O O . GLY A 1 95 ? 4.850 25.382 -82.241 1.00 23.41 95 GLY A O 1
ATOM 702 N N . PRO A 1 96 ? 7.098 25.573 -82.090 1.00 28.98 96 PRO A N 1
ATOM 703 C CA . PRO A 1 96 ? 8.252 24.634 -82.055 1.00 28.98 96 PRO A CA 1
ATOM 704 C C . PRO A 1 96 ? 9.686 25.260 -81.918 1.00 28.98 96 PRO A C 1
ATOM 706 O O . PRO A 1 96 ? 9.867 26.471 -81.984 1.00 28.98 96 PRO A O 1
ATOM 709 N N . SER A 1 97 ? 10.722 24.417 -81.737 1.00 29.33 97 SER A N 1
ATOM 710 C CA . SER A 1 97 ? 12.179 24.740 -81.635 1.00 29.33 97 SER A CA 1
ATOM 711 C C . SER A 1 97 ? 12.842 25.104 -82.995 1.00 29.33 97 SER A C 1
ATOM 713 O O . SER A 1 97 ? 12.250 24.751 -84.018 1.00 29.33 97 SER A O 1
ATOM 715 N N . PRO A 1 98 ? 14.048 25.746 -83.075 1.00 32.38 98 PRO A N 1
ATOM 716 C CA . PRO A 1 98 ? 15.347 25.069 -82.827 1.00 32.38 98 PRO A CA 1
ATOM 717 C C . PRO A 1 98 ? 16.533 25.925 -82.265 1.00 32.38 98 PRO A C 1
ATOM 719 O O . PRO A 1 98 ? 16.491 27.146 -82.208 1.00 32.38 98 PRO A O 1
ATOM 722 N N . SER A 1 99 ? 17.593 25.203 -81.866 1.00 28.50 99 SER A N 1
ATOM 723 C CA . SER A 1 99 ? 18.978 25.524 -81.434 1.00 28.50 99 SER A CA 1
ATOM 724 C C . SER A 1 99 ? 19.590 26.938 -81.527 1.00 28.50 99 SER A C 1
ATOM 726 O O . SER A 1 99 ? 19.611 27.555 -82.586 1.00 28.50 99 SER A O 1
ATOM 728 N N . GLY A 1 100 ? 20.348 27.301 -80.477 1.00 24.08 100 GLY A N 1
ATOM 729 C CA . GLY A 1 100 ? 21.462 28.263 -80.523 1.00 24.08 100 GLY A CA 1
ATOM 730 C C . GLY A 1 100 ? 21.971 28.656 -79.128 1.00 24.08 100 GLY A C 1
ATOM 731 O O . GLY A 1 100 ? 21.220 29.195 -78.330 1.00 24.08 100 GLY A O 1
ATOM 732 N N . ALA A 1 101 ? 23.231 28.356 -78.811 1.00 29.86 101 ALA A N 1
ATOM 733 C CA . ALA A 1 101 ? 23.850 28.586 -77.505 1.00 29.86 101 ALA A CA 1
ATOM 734 C C . ALA A 1 101 ? 24.180 30.065 -77.229 1.00 29.86 101 ALA A C 1
ATOM 736 O O . ALA A 1 101 ? 24.863 30.675 -78.042 1.00 29.86 101 ALA A O 1
ATOM 737 N N . THR A 1 102 ? 23.837 30.571 -76.037 1.00 25.81 102 THR A N 1
ATOM 738 C CA . THR A 1 102 ? 24.527 31.683 -75.347 1.00 25.81 102 THR A CA 1
ATOM 739 C C . THR A 1 102 ? 24.217 31.659 -73.846 1.00 25.81 102 THR A C 1
ATOM 741 O O . THR A 1 102 ? 23.059 31.598 -73.447 1.00 25.81 102 THR A O 1
ATOM 744 N N . ARG A 1 103 ? 25.275 31.709 -73.024 1.00 25.25 103 ARG A N 1
ATOM 745 C CA . ARG A 1 103 ? 25.260 32.010 -71.578 1.00 25.25 103 ARG A CA 1
ATOM 746 C C . ARG A 1 103 ? 24.662 33.397 -71.301 1.00 25.25 103 ARG A C 1
ATOM 748 O O . ARG A 1 103 ? 24.749 34.235 -72.201 1.00 25.25 103 ARG A O 1
ATOM 755 N N . SER A 1 104 ? 24.280 33.629 -70.028 1.00 24.97 104 SER A N 1
ATOM 756 C CA . SER A 1 104 ? 24.157 34.913 -69.270 1.00 24.97 104 SER A CA 1
ATOM 757 C C . SER A 1 104 ? 22.706 35.212 -68.830 1.00 24.97 104 SER A C 1
ATOM 759 O O . SER A 1 104 ? 21.841 35.107 -69.684 1.00 24.97 104 SER A O 1
ATOM 761 N N . VAL A 1 105 ? 22.302 35.627 -67.616 1.00 27.14 105 VAL A N 1
ATOM 762 C CA . VAL A 1 105 ? 22.851 35.822 -66.249 1.00 27.14 105 VAL A CA 1
ATOM 763 C C . VAL A 1 105 ? 21.599 35.857 -65.332 1.00 27.14 105 VAL A C 1
ATOM 765 O O . VAL A 1 105 ? 20.692 36.633 -65.626 1.00 27.14 105 VAL A O 1
ATOM 768 N N . ASP A 1 106 ? 21.533 35.069 -64.253 1.00 27.92 106 ASP A N 1
ATOM 769 C CA . ASP A 1 106 ? 20.548 35.254 -63.164 1.00 27.92 106 ASP A CA 1
ATOM 770 C C . ASP A 1 106 ? 21.008 36.383 -62.215 1.00 27.92 106 ASP A C 1
ATOM 772 O O . ASP A 1 106 ? 22.213 36.491 -61.957 1.00 27.92 106 ASP A O 1
ATOM 776 N N . PRO A 1 107 ? 20.110 37.236 -61.679 1.00 30.08 107 PRO A N 1
ATOM 777 C CA . PRO A 1 107 ? 20.492 38.313 -60.773 1.00 30.08 107 PRO A CA 1
ATOM 778 C C . PRO A 1 107 ? 20.929 37.726 -59.429 1.00 30.08 107 PRO A C 1
ATOM 780 O O . PRO A 1 107 ? 20.121 37.304 -58.605 1.00 30.08 107 PRO A O 1
ATOM 783 N N . ALA A 1 108 ? 22.244 37.688 -59.236 1.00 27.47 108 ALA A N 1
ATOM 784 C CA . ALA A 1 108 ? 22.883 37.239 -58.018 1.00 27.47 108 ALA A CA 1
ATOM 785 C C . ALA A 1 108 ? 22.491 38.124 -56.826 1.00 27.47 108 ALA A C 1
ATOM 787 O O . ALA A 1 108 ? 22.715 39.337 -56.821 1.00 27.47 108 ALA A O 1
ATOM 788 N N . SER A 1 109 ? 21.971 37.464 -55.795 1.00 30.16 109 SER A N 1
ATOM 789 C CA . SER A 1 109 ? 22.077 37.898 -54.409 1.00 30.16 109 SER A CA 1
ATOM 790 C C . SER A 1 109 ? 23.564 38.092 -54.088 1.00 30.16 109 SER A C 1
ATOM 792 O O . SER A 1 109 ? 24.373 37.184 -54.290 1.00 30.16 109 SER A O 1
ATOM 794 N N . GLY A 1 110 ? 23.948 39.301 -53.684 1.00 25.19 110 GLY A N 1
ATOM 795 C CA . GLY A 1 110 ? 25.334 39.644 -53.379 1.00 25.19 110 GLY A CA 1
ATOM 796 C C . GLY A 1 110 ? 25.786 39.001 -52.073 1.00 25.19 110 GLY A C 1
ATOM 797 O O . GLY A 1 110 ? 25.729 39.634 -51.026 1.00 25.19 110 GLY A O 1
ATOM 798 N N . VAL A 1 111 ? 26.248 37.754 -52.140 1.00 30.47 111 VAL A N 1
ATOM 799 C CA . VAL A 1 111 ? 27.015 37.112 -51.069 1.00 30.47 111 VAL A CA 1
ATOM 800 C C . VAL A 1 111 ? 28.486 37.468 -51.280 1.00 30.47 111 VAL A C 1
ATOM 802 O O . VAL A 1 111 ? 29.067 37.135 -52.313 1.00 30.47 111 VAL A O 1
ATOM 805 N N . VAL A 1 112 ? 29.093 38.162 -50.317 1.00 27.47 112 VAL A N 1
ATOM 806 C CA . VAL A 1 112 ? 30.556 38.276 -50.237 1.00 27.47 112 VAL A CA 1
ATOM 807 C C . VAL A 1 112 ? 31.070 36.947 -49.672 1.00 27.47 112 VAL A C 1
ATOM 809 O O . VAL A 1 112 ? 30.651 36.582 -48.574 1.00 27.47 112 VAL A O 1
ATOM 812 N N . PRO A 1 113 ? 31.928 36.196 -50.383 1.00 28.86 113 PRO A N 1
ATOM 813 C CA . PRO A 1 113 ? 32.480 34.960 -49.855 1.00 28.86 113 PRO A CA 1
ATOM 814 C C . PRO A 1 113 ? 33.610 35.286 -48.874 1.00 28.86 113 PRO A C 1
ATOM 816 O O . PRO A 1 113 ? 34.496 36.085 -49.183 1.00 28.86 113 PRO A O 1
ATOM 819 N N . VAL A 1 114 ? 33.595 34.643 -47.710 1.00 28.58 114 VAL A N 1
ATOM 820 C CA . VAL A 1 114 ? 34.796 34.450 -46.892 1.00 28.58 114 VAL A CA 1
ATOM 821 C C . VAL A 1 114 ? 35.123 32.964 -46.962 1.00 28.58 114 VAL A C 1
ATOM 823 O O . VAL A 1 114 ? 34.241 32.132 -46.763 1.00 28.58 114 VAL A O 1
ATOM 826 N N . ASP A 1 115 ? 36.368 32.682 -47.344 1.00 27.70 115 ASP A N 1
ATOM 827 C CA . ASP A 1 115 ? 36.961 31.359 -47.530 1.00 27.70 115 ASP A CA 1
ATOM 828 C C . ASP A 1 115 ? 36.594 30.377 -46.414 1.00 27.70 115 ASP A C 1
ATOM 830 O O . ASP A 1 115 ? 36.808 30.640 -45.230 1.00 27.70 115 ASP A O 1
ATOM 834 N N . ASP A 1 116 ? 36.122 29.205 -46.826 1.00 35.72 116 ASP A N 1
ATOM 835 C CA . ASP A 1 116 ? 36.043 28.019 -45.989 1.00 35.72 116 ASP A CA 1
ATOM 836 C C . ASP A 1 116 ? 37.384 27.281 -46.089 1.00 35.72 116 ASP A C 1
ATOM 838 O O . ASP A 1 116 ? 37.689 26.631 -47.091 1.00 35.72 116 ASP A O 1
ATOM 842 N N . THR A 1 117 ? 38.231 27.435 -45.072 1.00 26.17 117 THR A N 1
ATOM 843 C CA . THR A 1 117 ? 39.347 26.516 -44.823 1.00 26.17 117 THR A CA 1
ATOM 844 C C . THR A 1 117 ? 39.606 26.374 -43.327 1.00 26.17 117 THR A C 1
ATOM 846 O O . THR A 1 117 ? 40.249 27.216 -42.714 1.00 26.17 117 THR A O 1
ATOM 849 N N . GLY A 1 118 ? 39.205 25.222 -42.789 1.00 25.77 118 GLY A N 1
ATOM 850 C CA . GLY A 1 118 ? 39.905 24.551 -41.694 1.00 25.77 118 GLY A CA 1
ATOM 851 C C . GLY A 1 118 ? 39.568 25.002 -40.273 1.00 25.77 118 GLY A C 1
ATOM 852 O O . GLY A 1 118 ? 39.368 26.175 -39.986 1.00 25.77 118 GLY A O 1
ATOM 853 N N . GLU A 1 119 ? 39.547 24.013 -39.377 1.00 42.50 119 GLU A N 1
ATOM 854 C CA . GLU A 1 119 ? 39.499 24.146 -37.918 1.00 42.50 119 GLU A CA 1
ATOM 855 C C . GLU A 1 119 ? 40.287 25.367 -37.413 1.00 42.50 119 GLU A C 1
ATOM 857 O O . GLU A 1 119 ? 41.506 25.447 -37.573 1.00 42.50 119 GLU A O 1
ATOM 862 N N . GLY A 1 120 ? 39.596 26.309 -36.767 1.00 26.83 120 GLY A N 1
ATOM 863 C CA . GLY A 1 120 ? 40.228 27.504 -36.227 1.00 26.83 120 GLY A CA 1
ATOM 864 C C . GLY A 1 120 ? 39.285 28.338 -35.367 1.00 26.83 120 GLY A C 1
ATOM 865 O O . GLY A 1 120 ? 38.246 28.800 -35.824 1.00 26.83 120 GLY A O 1
ATOM 866 N N . ASP A 1 121 ? 39.692 28.521 -34.116 1.00 37.28 121 ASP A N 1
ATOM 867 C CA . ASP A 1 121 ? 39.171 29.442 -33.105 1.00 37.28 121 ASP A CA 1
ATOM 868 C C . ASP A 1 121 ? 39.252 30.903 -33.612 1.00 37.28 121 ASP A C 1
ATOM 870 O O . ASP A 1 121 ? 40.240 31.604 -33.390 1.00 37.28 121 ASP A O 1
ATOM 874 N N . GLY A 1 122 ? 38.257 31.340 -34.392 1.00 30.09 122 GLY A N 1
ATOM 875 C CA . GLY A 1 122 ? 38.147 32.704 -34.928 1.00 30.09 122 GLY A CA 1
ATOM 876 C C . GLY A 1 122 ? 37.160 33.561 -34.122 1.00 30.09 122 GLY A C 1
ATOM 877 O O . GLY A 1 122 ? 36.122 33.045 -33.699 1.00 30.09 122 GLY A O 1
ATOM 878 N N . PRO A 1 123 ? 37.430 34.862 -33.888 1.00 33.81 123 PRO A N 1
ATOM 879 C CA . PRO A 1 123 ? 36.578 35.672 -33.030 1.00 33.81 123 PRO A CA 1
ATOM 880 C C . PRO A 1 123 ? 35.280 36.088 -33.762 1.00 33.81 123 PRO A C 1
ATOM 882 O O . PRO A 1 123 ? 35.252 36.166 -34.993 1.00 33.81 123 PRO A O 1
ATOM 885 N N . PRO A 1 124 ? 34.183 36.339 -33.024 1.00 38.31 124 PRO A N 1
ATOM 886 C CA . PRO A 1 124 ? 32.842 36.502 -33.590 1.00 38.31 124 PRO A CA 1
ATOM 887 C C . PRO A 1 124 ? 32.677 37.812 -34.378 1.00 38.31 124 PRO A C 1
ATOM 889 O O . PRO A 1 124 ? 33.114 38.869 -33.933 1.00 38.31 124 PRO A O 1
ATOM 892 N N . GLY A 1 125 ? 31.987 37.760 -35.523 1.00 44.41 125 GLY A N 1
ATOM 893 C CA . GLY A 1 125 ? 31.657 38.929 -36.351 1.00 44.41 125 GLY A CA 1
ATOM 894 C C . GLY A 1 125 ? 30.216 39.432 -36.169 1.00 44.41 125 GLY A C 1
ATOM 895 O O . GLY A 1 125 ? 29.298 38.654 -35.912 1.00 44.41 125 GLY A O 1
ATOM 896 N N . LEU A 1 126 ? 30.005 40.744 -36.332 1.00 39.56 126 LEU A N 1
ATOM 897 C CA . LEU A 1 126 ? 28.688 41.402 -36.323 1.00 39.56 126 LEU A CA 1
ATOM 898 C C . LEU A 1 126 ? 28.028 41.335 -37.713 1.00 39.56 126 LEU A C 1
ATOM 900 O O . LEU A 1 126 ? 28.565 41.872 -38.679 1.00 39.56 126 LEU A O 1
ATOM 904 N N . GLY A 1 127 ? 26.838 40.731 -37.802 1.00 48.00 127 GLY A N 1
ATOM 905 C CA . GLY A 1 127 ? 26.018 40.676 -39.021 1.00 48.00 127 GLY A CA 1
ATOM 906 C C . GLY A 1 127 ? 24.657 41.362 -38.849 1.00 48.00 127 GLY A C 1
ATOM 907 O O . GLY A 1 127 ? 24.070 41.323 -37.769 1.00 48.00 127 GLY A O 1
ATOM 908 N N . VAL A 1 128 ? 24.142 41.983 -39.916 1.00 43.50 128 VAL A N 1
ATOM 909 C CA . VAL A 1 128 ? 22.820 42.640 -39.952 1.00 43.50 128 VAL A CA 1
ATOM 910 C C . VAL A 1 128 ? 21.923 41.905 -40.947 1.00 43.50 128 VAL A C 1
ATOM 912 O O . VAL A 1 128 ? 22.331 41.677 -42.081 1.00 43.50 128 VAL A O 1
ATOM 915 N N . ARG A 1 129 ? 20.697 41.559 -40.536 1.00 47.28 129 ARG A N 1
ATOM 916 C CA . ARG A 1 129 ? 19.675 40.913 -41.382 1.00 47.28 129 ARG A CA 1
ATOM 917 C C . ARG A 1 129 ? 18.336 41.646 -41.279 1.00 47.28 129 ARG A C 1
ATOM 919 O O . ARG A 1 129 ? 17.999 42.146 -40.206 1.00 47.28 129 ARG A O 1
ATOM 926 N N . ALA A 1 130 ? 17.593 41.718 -42.383 1.00 43.09 130 ALA A N 1
ATOM 927 C CA . ALA A 1 130 ? 16.239 42.270 -42.408 1.00 43.09 130 ALA A CA 1
ATOM 928 C C . ALA A 1 130 ? 15.258 41.295 -41.732 1.00 43.09 130 ALA A C 1
ATOM 930 O O . ALA A 1 130 ? 15.389 40.088 -41.891 1.00 43.09 130 ALA A O 1
ATOM 931 N N . LEU A 1 131 ? 14.282 41.805 -40.975 1.00 45.28 131 LEU A N 1
ATOM 932 C CA . LEU A 1 131 ? 13.317 40.975 -40.229 1.00 45.28 131 LEU A CA 1
ATOM 933 C C . LEU A 1 131 ? 12.284 40.264 -41.124 1.00 45.28 131 LEU A C 1
ATOM 935 O O . LEU A 1 131 ? 11.576 39.395 -40.628 1.00 45.28 131 LEU A O 1
ATOM 939 N N . ASP A 1 132 ? 12.238 40.615 -42.413 1.00 44.69 132 ASP A N 1
ATOM 940 C CA . ASP A 1 132 ? 11.302 40.066 -43.403 1.00 44.69 132 ASP A CA 1
ATOM 941 C C . ASP A 1 132 ? 11.964 39.074 -44.375 1.00 44.69 132 ASP A C 1
ATOM 943 O O . ASP A 1 132 ? 11.323 38.627 -45.322 1.00 44.69 132 ASP A O 1
ATOM 947 N N . SER A 1 133 ? 13.241 38.718 -44.181 1.00 43.41 133 SER A N 1
ATOM 948 C CA . SER A 1 133 ? 13.764 37.523 -44.846 1.00 43.41 133 SER A CA 1
ATOM 949 C C . SER A 1 133 ? 13.095 36.335 -44.179 1.00 43.41 133 SER A C 1
ATOM 951 O O . SER A 1 133 ? 13.342 36.120 -42.987 1.00 43.41 133 SER A O 1
ATOM 953 N N . ASP A 1 134 ? 12.236 35.639 -44.930 1.00 45.59 134 ASP A N 1
ATOM 954 C CA . ASP A 1 134 ? 11.602 34.392 -44.526 1.00 45.59 134 ASP A CA 1
ATOM 955 C C . ASP A 1 134 ? 12.588 33.603 -43.673 1.00 45.59 134 ASP A C 1
ATOM 957 O O . ASP A 1 134 ? 13.703 33.285 -44.098 1.00 45.59 134 ASP A O 1
ATOM 961 N N . LEU A 1 135 ? 12.196 33.390 -42.418 1.00 45.34 135 LEU A N 1
ATOM 962 C CA . LEU A 1 135 ? 12.822 32.409 -41.559 1.00 45.34 135 LEU A CA 1
ATOM 963 C C . LEU A 1 135 ? 12.596 31.081 -42.275 1.00 45.34 135 LEU A C 1
ATOM 965 O O . LEU A 1 135 ? 11.587 30.420 -42.045 1.00 45.34 135 LEU A O 1
ATOM 969 N N . GLU A 1 136 ? 13.479 30.732 -43.210 1.00 44.16 136 GLU A N 1
ATOM 970 C CA . GLU A 1 136 ? 13.625 29.353 -43.626 1.00 44.16 136 GLU A CA 1
ATOM 971 C C . GLU A 1 136 ? 13.880 28.601 -42.326 1.00 44.16 136 GLU A C 1
ATOM 973 O O . GLU A 1 136 ? 14.882 28.822 -41.639 1.00 44.16 136 GLU A O 1
ATOM 978 N N . ASP A 1 137 ? 12.852 27.859 -41.919 1.00 45.22 137 ASP A N 1
ATOM 979 C CA . ASP A 1 137 ? 12.790 27.073 -40.705 1.00 45.22 137 ASP A CA 1
ATOM 980 C C . ASP A 1 137 ? 13.983 26.111 -40.686 1.00 45.22 137 ASP A C 1
ATOM 982 O O . ASP A 1 137 ? 13.886 24.947 -41.062 1.00 45.22 137 ASP A O 1
ATOM 986 N N . ASP A 1 138 ? 15.098 26.568 -40.122 1.00 39.69 138 ASP A N 1
ATOM 987 C CA . ASP A 1 138 ? 16.117 25.690 -39.546 1.00 39.69 138 ASP A CA 1
ATOM 988 C C . ASP A 1 138 ? 15.610 25.066 -38.224 1.00 39.69 138 ASP A C 1
ATOM 990 O O . ASP A 1 138 ? 16.332 24.400 -37.486 1.00 39.69 138 ASP A O 1
ATOM 994 N N . ALA A 1 139 ? 14.314 25.226 -37.928 1.00 46.88 139 ALA A N 1
ATOM 995 C CA . ALA A 1 139 ? 13.550 24.439 -36.975 1.00 46.88 139 ALA A CA 1
ATOM 996 C C . ALA A 1 139 ? 13.117 23.087 -37.580 1.00 46.88 139 ALA A C 1
ATOM 998 O O . ALA A 1 139 ? 11.963 22.680 -37.45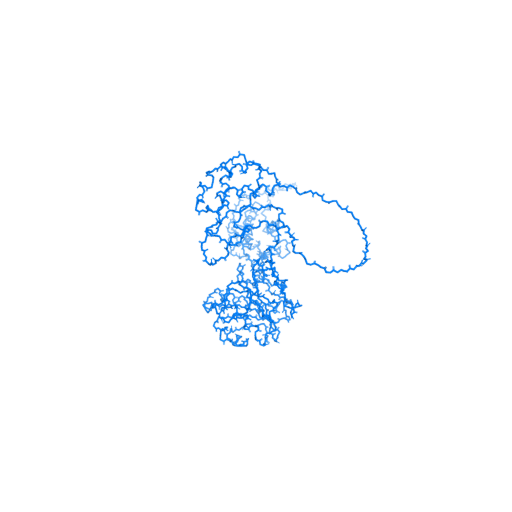4 1.00 46.88 139 ALA A O 1
ATOM 999 N N . SER A 1 140 ? 14.037 22.350 -38.210 1.00 45.62 140 SER A N 1
ATOM 1000 C CA . SER A 1 140 ? 13.791 20.931 -38.517 1.00 45.62 140 SER A CA 1
ATOM 1001 C C . SER A 1 140 ? 14.079 20.001 -37.336 1.00 45.62 140 SER A C 1
ATOM 1003 O O . SER A 1 140 ? 13.889 18.792 -37.451 1.00 45.62 140 SER A O 1
ATOM 1005 N N . ASP A 1 141 ? 14.429 20.535 -36.162 1.00 49.50 141 ASP A N 1
ATOM 1006 C CA . ASP A 1 141 ? 14.373 19.760 -34.926 1.00 49.50 141 ASP A CA 1
ATOM 1007 C C . ASP A 1 141 ? 12.935 19.795 -34.395 1.00 49.50 141 ASP A C 1
ATOM 1009 O O . ASP A 1 141 ? 12.594 20.477 -33.425 1.00 49.50 141 ASP A O 1
ATOM 1013 N N . SER A 1 142 ? 12.044 19.102 -35.114 1.00 49.12 142 SER A N 1
ATOM 1014 C CA . SER A 1 142 ? 10.665 18.881 -34.691 1.00 49.12 142 SER A CA 1
ATOM 1015 C C . SER A 1 142 ? 10.704 18.382 -33.246 1.00 49.12 142 SER A C 1
ATOM 1017 O O . SER A 1 142 ? 11.172 17.268 -33.003 1.00 49.12 142 SER A O 1
ATOM 1019 N N . MET A 1 143 ? 10.271 19.194 -32.278 1.00 54.16 143 MET A N 1
ATOM 1020 C CA . MET A 1 143 ? 10.151 18.751 -30.889 1.00 54.16 143 MET A CA 1
ATOM 1021 C C . MET A 1 143 ? 9.169 17.578 -30.866 1.00 54.16 143 MET A C 1
ATOM 1023 O O . MET A 1 143 ? 7.953 17.766 -30.898 1.00 54.16 143 MET A O 1
ATOM 1027 N N . LYS A 1 144 ? 9.697 16.352 -30.863 1.00 62.12 144 LYS A N 1
ATOM 1028 C CA . LYS A 1 144 ? 8.892 15.138 -30.777 1.00 62.12 144 LYS A CA 1
ATOM 1029 C C . LYS A 1 144 ? 8.399 15.031 -29.345 1.00 62.12 144 LYS A C 1
ATOM 1031 O O . LYS A 1 144 ? 9.161 14.705 -28.440 1.00 62.12 144 LYS A O 1
ATOM 1036 N N . LEU A 1 145 ? 7.131 15.365 -29.140 1.00 70.38 145 LEU A N 1
ATOM 1037 C CA . LEU A 1 145 ? 6.446 15.071 -27.893 1.00 70.38 145 LEU A CA 1
ATOM 1038 C C . LEU A 1 145 ? 6.271 13.552 -27.808 1.00 70.38 145 LEU A C 1
ATOM 1040 O O . LEU A 1 145 ? 5.625 12.962 -28.671 1.00 70.38 145 LEU A O 1
ATOM 1044 N N . VAL A 1 146 ? 6.869 12.929 -26.795 1.00 80.38 146 VAL A N 1
ATOM 1045 C CA . VAL A 1 146 ? 6.766 11.485 -26.571 1.00 80.38 146 VAL A CA 1
ATOM 1046 C C . VAL A 1 146 ? 5.707 11.229 -25.499 1.00 80.38 146 VAL A C 1
ATOM 1048 O O . VAL A 1 146 ? 5.871 11.627 -24.342 1.00 80.38 146 VAL A O 1
ATOM 1051 N N . SER A 1 147 ? 4.604 10.592 -25.895 1.00 80.69 147 SER A N 1
ATOM 1052 C CA . SER A 1 147 ? 3.591 10.057 -24.985 1.00 80.69 147 SER A CA 1
ATOM 1053 C C . SER A 1 147 ? 3.988 8.655 -24.525 1.00 80.69 147 SER A C 1
ATOM 1055 O O . SER A 1 147 ? 4.412 7.816 -25.319 1.00 80.69 147 SER A O 1
ATOM 1057 N N . ILE A 1 148 ? 3.845 8.397 -23.227 1.00 83.75 148 ILE A N 1
ATOM 1058 C CA . ILE A 1 148 ? 3.912 7.050 -22.665 1.00 83.75 148 ILE A CA 1
ATOM 1059 C C . ILE A 1 148 ? 2.501 6.489 -22.690 1.00 83.75 148 ILE A C 1
ATOM 1061 O O . ILE A 1 148 ? 1.638 6.911 -21.918 1.00 83.75 148 ILE A O 1
ATOM 1065 N N . GLU A 1 149 ? 2.266 5.573 -23.621 1.00 86.31 149 GLU A N 1
ATOM 1066 C CA . GLU A 1 149 ? 0.963 4.963 -23.858 1.00 86.31 149 GLU A CA 1
ATOM 1067 C C . GLU A 1 149 ? 0.899 3.549 -23.281 1.00 86.31 149 GLU A C 1
ATOM 1069 O O . GLU A 1 149 ? 1.913 2.928 -22.939 1.00 86.31 149 GLU A O 1
ATOM 1074 N N . ARG A 1 150 ? -0.334 3.056 -23.128 1.00 90.06 150 ARG A N 1
ATOM 1075 C CA . ARG A 1 150 ? -0.564 1.670 -22.732 1.00 90.06 150 ARG A CA 1
ATOM 1076 C C . ARG A 1 150 ? -0.005 0.736 -23.789 1.00 90.06 150 ARG A C 1
ATOM 1078 O O . ARG A 1 150 ? -0.172 0.983 -24.980 1.00 90.06 150 ARG A O 1
ATOM 1085 N N . ASN A 1 151 ? 0.551 -0.375 -23.327 1.00 91.25 151 ASN A N 1
ATOM 1086 C CA . ASN A 1 151 ? 0.998 -1.425 -24.217 1.00 91.25 151 ASN A CA 1
ATOM 1087 C C . ASN A 1 151 ? -0.202 -1.986 -25.002 1.00 91.25 151 ASN A C 1
ATOM 1089 O O . ASN A 1 151 ? -1.172 -2.430 -24.374 1.00 91.25 151 ASN A O 1
ATOM 1093 N N . PRO A 1 152 ? -0.167 -2.004 -26.349 1.00 90.25 152 PRO A N 1
ATOM 1094 C CA . PRO A 1 152 ? -1.266 -2.499 -27.173 1.00 90.25 152 PRO A CA 1
ATOM 1095 C C . PRO A 1 152 ? -1.708 -3.926 -26.832 1.00 90.25 152 PRO A C 1
ATOM 1097 O O . PRO A 1 152 ? -2.893 -4.236 -26.934 1.00 90.25 152 PRO A O 1
ATOM 1100 N N . ALA A 1 153 ? -0.784 -4.786 -26.386 1.00 91.19 153 ALA A N 1
ATOM 1101 C CA . ALA A 1 153 ? -1.096 -6.155 -25.973 1.00 91.19 153 ALA A CA 1
ATOM 1102 C C . ALA A 1 153 ? -2.001 -6.213 -24.727 1.00 91.19 153 ALA A C 1
ATOM 1104 O O . ALA A 1 153 ? -2.711 -7.198 -24.527 1.00 91.19 153 ALA A O 1
ATOM 1105 N N . PHE A 1 154 ? -2.005 -5.152 -23.915 1.00 92.62 154 PHE A N 1
ATOM 1106 C CA . PHE A 1 154 ? -2.738 -5.057 -22.653 1.00 92.62 154 PHE A CA 1
ATOM 1107 C C . PHE A 1 154 ? -3.615 -3.802 -22.564 1.00 92.62 154 PHE A C 1
ATOM 1109 O O . PHE A 1 154 ? -3.968 -3.373 -21.467 1.00 92.62 154 PHE A O 1
ATOM 1116 N N . ALA A 1 155 ? -3.996 -3.210 -23.699 1.00 87.94 155 ALA A N 1
ATOM 1117 C CA . ALA A 1 155 ? -4.755 -1.959 -23.728 1.00 87.94 155 ALA A CA 1
ATOM 1118 C C . ALA A 1 155 ? -6.055 -2.034 -22.900 1.00 87.94 155 ALA A C 1
ATOM 1120 O O . ALA A 1 155 ? -6.377 -1.093 -22.173 1.00 87.94 155 ALA A O 1
ATOM 1121 N N . GLU A 1 156 ? -6.732 -3.186 -22.948 1.00 90.12 156 GLU A N 1
ATOM 1122 C CA . GLU A 1 156 ? -7.985 -3.480 -22.237 1.00 90.12 156 GLU A CA 1
ATOM 1123 C C . GLU A 1 156 ? -7.781 -4.032 -20.815 1.00 90.12 156 GLU A C 1
ATOM 1125 O O . GLU A 1 156 ? -8.751 -4.257 -20.092 1.00 90.12 156 GLU A O 1
ATOM 1130 N N . VAL A 1 157 ? -6.537 -4.292 -20.398 1.00 93.38 157 VAL A N 1
ATOM 1131 C CA . VAL A 1 157 ? -6.266 -4.829 -19.062 1.00 93.38 157 VAL A CA 1
ATOM 1132 C C . VAL A 1 157 ? -6.432 -3.724 -18.033 1.00 93.38 157 VAL A C 1
ATOM 1134 O O . VAL A 1 157 ? -5.812 -2.661 -18.097 1.00 93.38 157 VAL A O 1
ATOM 1137 N N . GLU A 1 158 ? -7.276 -3.999 -17.051 1.00 93.44 158 GLU A N 1
ATOM 1138 C CA . GLU A 1 158 ? -7.487 -3.160 -15.888 1.00 93.44 158 GLU A CA 1
ATOM 1139 C C . GLU A 1 158 ? -7.719 -4.039 -14.669 1.00 93.44 158 GLU A C 1
ATOM 1141 O O . GLU A 1 158 ? -8.264 -5.141 -14.765 1.00 93.44 158 GLU A O 1
ATOM 1146 N N . TYR A 1 159 ? -7.325 -3.534 -13.508 1.00 94.19 159 TYR A N 1
ATOM 1147 C CA . TYR A 1 159 ? -7.498 -4.222 -12.242 1.00 94.19 159 TYR A CA 1
ATOM 1148 C C . TYR A 1 159 ? -7.805 -3.228 -11.123 1.00 94.19 159 TYR A C 1
ATOM 1150 O O . TYR A 1 159 ? -7.654 -2.009 -11.257 1.00 94.19 159 TYR A O 1
ATOM 1158 N N . TRP A 1 160 ? -8.269 -3.762 -9.998 1.00 94.06 160 TRP A N 1
ATOM 1159 C CA . TRP A 1 160 ? -8.582 -2.972 -8.817 1.00 94.06 160 TRP A CA 1
ATOM 1160 C C . TRP A 1 160 ? -7.470 -3.121 -7.797 1.00 94.06 160 TRP A C 1
ATOM 1162 O O . TRP A 1 160 ? -7.262 -4.197 -7.260 1.00 94.06 160 TRP A O 1
ATOM 1172 N N . PHE A 1 161 ? -6.758 -2.040 -7.512 1.00 94.88 161 PHE A N 1
ATOM 1173 C CA . PHE A 1 161 ? -5.764 -2.005 -6.456 1.00 94.88 161 PHE A CA 1
ATOM 1174 C C . PHE A 1 161 ? -6.422 -1.704 -5.092 1.00 94.88 161 PHE A C 1
ATOM 1176 O O . PHE A 1 161 ? -7.216 -0.757 -4.991 1.00 94.88 161 PHE A O 1
ATOM 1183 N N . PRO A 1 162 ? -6.100 -2.459 -4.026 1.00 93.25 162 PRO A N 1
ATOM 1184 C CA . PRO A 1 162 ? -6.648 -2.241 -2.691 1.00 93.25 162 PRO A CA 1
ATOM 1185 C C . PRO A 1 162 ? -5.915 -1.112 -1.952 1.00 93.25 162 PRO A C 1
ATOM 1187 O O . PRO A 1 162 ? -4.917 -1.322 -1.263 1.00 93.25 162 PRO A O 1
ATOM 1190 N N . VAL A 1 163 ? -6.438 0.110 -2.050 1.00 92.38 163 VAL A N 1
ATOM 1191 C CA . VAL A 1 163 ? -5.918 1.258 -1.295 1.00 92.38 163 VAL A CA 1
ATOM 1192 C C . VAL A 1 163 ? -6.467 1.218 0.123 1.00 92.38 163 VAL A C 1
ATOM 1194 O O . VAL A 1 163 ? -7.678 1.130 0.320 1.00 92.38 163 VAL A O 1
ATOM 1197 N N . THR A 1 164 ? -5.609 1.362 1.130 1.00 88.50 164 THR A N 1
ATOM 1198 C CA . THR A 1 164 ? -6.094 1.552 2.502 1.00 88.50 164 THR A CA 1
ATOM 1199 C C . THR A 1 164 ? -6.303 3.031 2.792 1.00 88.50 164 THR A C 1
ATOM 1201 O O . THR A 1 164 ? -5.511 3.885 2.391 1.00 88.50 164 THR A O 1
ATOM 1204 N N . ARG A 1 165 ? -7.384 3.363 3.496 1.00 83.81 165 ARG A N 1
ATOM 1205 C CA . ARG A 1 165 ? -7.608 4.698 4.055 1.00 83.81 165 ARG A CA 1
ATOM 1206 C C . ARG A 1 165 ? -7.843 4.576 5.545 1.00 83.81 165 ARG A C 1
ATOM 1208 O O . ARG A 1 165 ? -8.511 3.663 6.016 1.00 83.81 165 ARG A O 1
ATOM 1215 N N . VAL A 1 166 ? -7.284 5.520 6.285 1.00 80.31 166 VAL A N 1
ATOM 1216 C CA . VAL A 1 166 ? -7.569 5.663 7.706 1.00 80.31 166 VAL A CA 1
ATOM 1217 C C . VAL A 1 166 ? -8.674 6.695 7.819 1.00 80.31 166 VAL A C 1
ATOM 1219 O O . VAL A 1 166 ? -8.469 7.867 7.498 1.00 80.31 166 VAL A O 1
ATOM 1222 N N . SER A 1 167 ? -9.862 6.246 8.215 1.00 69.69 167 SER A N 1
ATOM 1223 C CA . SER A 1 167 ? -10.953 7.153 8.549 1.00 69.69 167 SER A CA 1
ATOM 1224 C C . SER A 1 167 ? -10.993 7.337 10.060 1.00 69.69 167 SER A C 1
ATOM 1226 O O . SER A 1 167 ? -10.932 6.370 10.823 1.00 69.69 167 SER A O 1
ATOM 1228 N N . VAL A 1 168 ? -11.068 8.594 10.493 1.00 65.88 168 VAL A N 1
ATOM 1229 C CA . VAL A 1 168 ? -11.314 8.908 11.898 1.00 65.88 168 VAL A CA 1
ATOM 1230 C C . VAL A 1 168 ? -12.800 8.701 12.124 1.00 65.88 168 VAL A C 1
ATOM 1232 O O . VAL A 1 168 ? -13.615 9.533 11.723 1.00 65.88 168 VAL A O 1
ATOM 1235 N N . GLN A 1 169 ? -13.157 7.580 12.740 1.00 63.00 169 GLN A N 1
ATOM 1236 C CA . GLN A 1 169 ? -14.499 7.421 13.274 1.00 63.00 169 GLN A CA 1
ATOM 1237 C C . GLN A 1 169 ? -14.518 8.020 14.676 1.00 63.00 169 GLN A C 1
ATOM 1239 O O . GLN A 1 169 ? -13.666 7.712 15.513 1.00 63.00 169 GLN A O 1
ATOM 1244 N N . GLN A 1 170 ? -15.477 8.912 14.926 1.00 57.91 170 GLN A N 1
ATOM 1245 C CA . GLN A 1 170 ? -15.747 9.341 16.291 1.00 57.91 170 GLN A CA 1
ATOM 1246 C C . GLN A 1 170 ? -16.233 8.111 17.064 1.00 57.91 170 GLN A C 1
ATOM 1248 O O . GLN A 1 170 ? -17.164 7.449 16.594 1.00 57.91 170 GLN A O 1
ATOM 1253 N N . PRO A 1 171 ? -15.601 7.759 18.195 1.00 62.84 171 PRO A N 1
ATOM 1254 C CA . PRO A 1 171 ? -16.076 6.647 18.997 1.00 62.84 171 PRO A CA 1
ATOM 1255 C C . PRO A 1 171 ? -17.521 6.916 19.423 1.00 62.84 171 PRO A C 1
ATOM 1257 O O . PRO A 1 171 ? -17.897 8.049 19.734 1.00 62.84 171 PRO A O 1
ATOM 1260 N N . SER A 1 172 ? -18.348 5.873 19.412 1.00 66.44 172 SER A N 1
ATOM 1261 C CA . SER A 1 172 ? -19.684 5.954 19.989 1.00 66.44 172 SER A CA 1
ATOM 1262 C C . SER A 1 172 ? -19.548 6.203 21.489 1.00 66.44 172 SER A C 1
ATOM 1264 O O . SER A 1 172 ? -18.927 5.403 22.183 1.00 66.44 172 SER A O 1
ATOM 1266 N N . ILE A 1 173 ? -20.109 7.306 21.976 1.00 72.50 173 ILE A N 1
ATOM 1267 C CA . ILE A 1 173 ? -20.131 7.634 23.404 1.00 72.50 173 ILE A CA 1
ATOM 1268 C C . ILE A 1 173 ? -21.101 6.668 24.095 1.00 72.50 173 ILE A C 1
ATOM 1270 O O . ILE A 1 173 ? -22.311 6.764 23.867 1.00 72.50 173 ILE A O 1
ATOM 1274 N N . ASP A 1 174 ? -20.587 5.769 24.939 1.00 79.38 174 ASP A N 1
ATOM 1275 C CA . ASP A 1 174 ? -21.400 4.900 25.794 1.00 79.38 174 ASP A CA 1
ATOM 1276 C C . ASP A 1 174 ? -21.099 5.159 27.274 1.00 79.38 174 ASP A C 1
ATOM 1278 O O . ASP A 1 174 ? -20.014 4.886 27.779 1.00 79.38 174 ASP A O 1
ATOM 1282 N N . LEU A 1 175 ? -22.086 5.684 28.003 1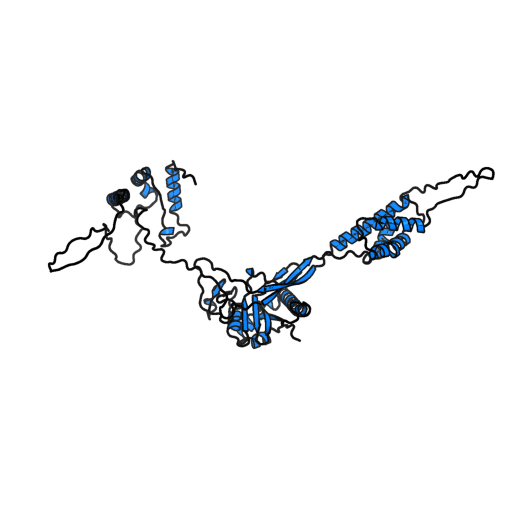.00 80.44 175 LEU A N 1
ATOM 1283 C CA . LEU A 1 175 ? -21.926 6.024 29.420 1.00 80.44 175 LEU A CA 1
ATOM 1284 C C . LEU A 1 175 ? -21.641 4.801 30.309 1.00 80.44 175 LEU A C 1
ATOM 1286 O O . LEU A 1 175 ? -21.255 4.986 31.466 1.00 80.44 175 LEU A O 1
ATOM 1290 N N . SER A 1 176 ? -21.839 3.574 29.811 1.00 81.00 176 SER A N 1
ATOM 1291 C CA . SER A 1 176 ? -21.463 2.356 30.535 1.00 81.00 176 SER A CA 1
ATOM 1292 C C . SER A 1 176 ? -19.961 2.205 30.757 1.00 81.00 176 SER A C 1
ATOM 1294 O O . SER A 1 176 ? -19.569 1.477 31.662 1.00 81.00 176 SER A O 1
ATOM 1296 N N . ASP A 1 177 ? -19.128 2.888 29.971 1.00 82.69 177 ASP A N 1
ATOM 1297 C CA . ASP A 1 177 ? -17.669 2.798 30.098 1.00 82.69 177 ASP A CA 1
ATOM 1298 C C . ASP A 1 177 ? -17.115 3.652 31.255 1.00 82.69 177 ASP A C 1
ATOM 1300 O O . ASP A 1 177 ? -15.929 3.573 31.577 1.00 82.69 177 ASP A O 1
ATOM 1304 N N . ILE A 1 178 ? -17.952 4.475 31.901 1.00 84.12 178 ILE A N 1
ATOM 1305 C CA . ILE A 1 178 ? -17.552 5.258 33.075 1.00 84.12 178 ILE A CA 1
ATOM 1306 C C . ILE A 1 178 ? -17.304 4.299 34.245 1.00 84.12 178 ILE A C 1
ATOM 1308 O O . ILE A 1 178 ? -18.239 3.697 34.772 1.00 84.12 178 ILE A O 1
ATOM 1312 N N . HIS A 1 179 ? -16.047 4.197 34.681 1.00 85.88 179 HIS A N 1
ATOM 1313 C CA . HIS A 1 179 ? -15.656 3.317 35.782 1.00 85.88 179 HIS A CA 1
ATOM 1314 C C . HIS A 1 179 ? -16.291 3.740 37.120 1.00 85.88 179 HIS A C 1
ATOM 1316 O O . HIS A 1 179 ? -16.394 4.933 37.425 1.00 85.88 179 HIS A O 1
ATOM 1322 N N . ASP A 1 180 ? -16.639 2.763 37.963 1.00 86.94 180 ASP A N 1
ATOM 1323 C CA . ASP A 1 180 ? -17.261 2.993 39.277 1.00 86.94 180 ASP A CA 1
ATOM 1324 C C . ASP A 1 180 ? -16.417 3.907 40.182 1.00 86.94 180 ASP A C 1
ATOM 1326 O O . ASP A 1 180 ? -16.960 4.727 40.926 1.00 86.94 180 ASP A O 1
ATOM 1330 N N . ASP A 1 181 ? -15.087 3.836 40.072 1.00 87.81 181 ASP A N 1
ATOM 1331 C CA . ASP A 1 181 ? -14.170 4.707 40.818 1.00 87.81 181 ASP A CA 1
ATOM 1332 C C . ASP A 1 181 ? -14.363 6.189 40.470 1.00 87.81 181 ASP A C 1
ATOM 1334 O O . ASP A 1 181 ? -14.295 7.052 41.348 1.00 87.81 181 ASP A O 1
ATOM 1338 N N . ALA A 1 182 ? -14.646 6.497 39.200 1.00 87.69 182 ALA A N 1
ATOM 1339 C CA . ALA A 1 182 ? -14.886 7.862 38.745 1.00 87.69 182 ALA A CA 1
ATOM 1340 C C . ALA A 1 182 ? -16.239 8.386 39.255 1.00 87.69 182 ALA A C 1
ATOM 1342 O O . ALA A 1 182 ? -16.335 9.539 39.689 1.00 87.69 182 ALA A O 1
ATOM 1343 N N . ILE A 1 183 ? -17.262 7.521 39.284 1.00 89.31 183 ILE A N 1
ATOM 1344 C CA . ILE A 1 183 ? -18.580 7.818 39.867 1.00 89.31 183 ILE A CA 1
ATOM 1345 C C . ILE A 1 183 ? -18.440 8.102 41.368 1.00 89.31 183 ILE A C 1
ATOM 1347 O O . ILE A 1 183 ? -18.968 9.098 41.867 1.00 89.31 183 ILE A O 1
ATOM 1351 N N . HIS A 1 184 ? -17.686 7.267 42.086 1.00 90.12 184 HIS A N 1
ATOM 1352 C CA . HIS A 1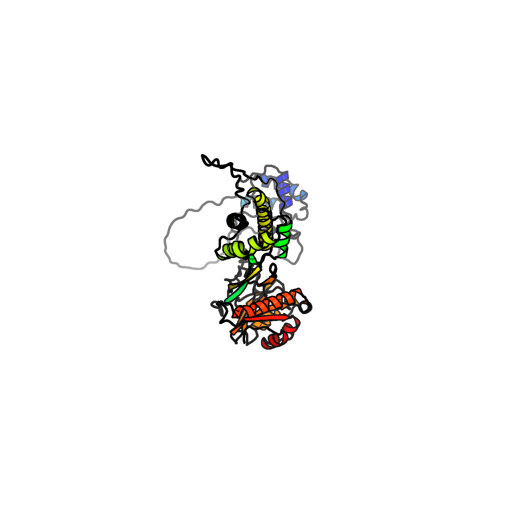 184 ? -17.430 7.432 43.514 1.00 90.12 184 HIS A CA 1
ATOM 1353 C C . HIS A 1 184 ? -16.644 8.717 43.805 1.00 90.12 184 HIS A C 1
ATOM 1355 O O . HIS A 1 184 ? -17.041 9.505 44.666 1.00 90.12 184 HIS A O 1
ATOM 1361 N N . ALA A 1 185 ? -15.571 8.981 43.057 1.00 88.12 185 ALA A N 1
ATOM 1362 C CA . ALA A 1 185 ? -14.783 10.198 43.209 1.00 88.12 185 ALA A CA 1
ATOM 1363 C C . ALA A 1 185 ? -15.624 11.463 42.974 1.00 88.12 185 ALA A C 1
ATOM 1365 O O . ALA A 1 185 ? -15.446 12.452 43.684 1.00 88.12 185 ALA A O 1
ATOM 1366 N N . ALA A 1 186 ? -16.554 11.436 42.013 1.00 88.25 186 ALA A N 1
ATOM 1367 C CA . ALA A 1 186 ? -17.490 12.533 41.777 1.00 88.25 186 ALA A CA 1
ATOM 1368 C C . ALA A 1 186 ? -18.495 12.705 42.924 1.00 88.25 186 ALA A C 1
ATOM 1370 O O . ALA A 1 186 ? -18.749 13.830 43.351 1.00 88.25 186 ALA A O 1
ATOM 1371 N N . ALA A 1 187 ? -19.017 11.608 43.474 1.00 87.25 187 ALA A N 1
ATOM 1372 C CA . ALA A 1 187 ? -19.946 11.650 44.601 1.00 87.25 187 ALA A CA 1
ATOM 1373 C C . ALA A 1 187 ? -19.312 12.240 45.876 1.00 87.25 187 ALA A C 1
ATOM 1375 O O . ALA A 1 187 ? -19.973 12.969 46.616 1.00 87.25 187 ALA A O 1
ATOM 1376 N N . LEU A 1 188 ? -18.016 11.995 46.106 1.00 86.44 188 LEU A N 1
ATOM 1377 C CA . LEU A 1 188 ? -17.276 12.545 47.250 1.00 86.44 188 LEU A CA 1
ATOM 1378 C C . LEU A 1 188 ? -17.014 14.055 47.152 1.00 86.44 188 LEU A C 1
ATOM 1380 O O . LEU A 1 188 ? -16.833 14.705 48.181 1.00 86.44 188 LEU A O 1
ATOM 1384 N N . ARG A 1 189 ? -16.995 14.626 45.941 1.00 85.12 189 ARG A N 1
ATOM 1385 C CA . ARG A 1 189 ? -16.821 16.075 45.725 1.00 85.12 189 ARG A CA 1
ATOM 1386 C C . ARG A 1 189 ? -18.093 16.879 45.972 1.00 85.12 189 ARG A C 1
ATOM 1388 O O . ARG A 1 189 ? -18.038 18.106 46.039 1.00 85.12 189 ARG A O 1
ATOM 1395 N N . VAL A 1 190 ? -19.233 16.207 46.128 1.00 84.94 190 VAL A N 1
ATOM 1396 C CA . VAL A 1 190 ? -20.507 16.872 46.379 1.00 84.94 190 VAL A CA 1
ATOM 1397 C C . VAL A 1 190 ? -20.456 17.593 47.724 1.00 84.94 190 VAL A C 1
ATOM 1399 O O . VAL A 1 190 ? -20.214 16.995 48.771 1.00 84.94 190 VAL A O 1
ATOM 1402 N N . THR A 1 191 ? -20.745 18.892 47.698 1.00 78.19 191 THR A N 1
ATOM 1403 C CA . THR A 1 191 ? -20.811 19.727 48.898 1.00 78.19 191 THR A CA 1
ATOM 1404 C C . THR A 1 191 ? -22.255 20.059 49.242 1.00 78.19 191 THR A C 1
ATOM 1406 O O . THR A 1 191 ? -23.104 20.268 48.373 1.00 78.19 191 THR A O 1
ATOM 1409 N N . HIS A 1 192 ? -22.551 20.137 50.539 1.00 68.69 192 HIS A N 1
ATOM 1410 C CA . HIS A 1 192 ? -23.857 20.579 51.006 1.00 68.69 192 HIS A CA 1
ATOM 1411 C C . HIS A 1 192 ? -23.960 22.106 50.864 1.00 68.69 192 HIS A C 1
ATOM 1413 O O . HIS A 1 192 ? -23.570 22.860 51.756 1.00 68.69 192 HIS A O 1
ATOM 1419 N N . THR A 1 193 ? -24.458 22.585 49.722 1.00 55.44 193 THR A N 1
ATOM 1420 C CA . THR A 1 193 ? -24.738 24.014 49.523 1.00 55.44 193 THR A CA 1
ATOM 1421 C C . THR A 1 193 ? -25.966 24.396 50.364 1.00 55.44 193 THR A C 1
ATOM 1423 O O . THR A 1 193 ? -27.102 24.074 50.016 1.00 55.44 193 THR A O 1
ATOM 1426 N N . GLY A 1 194 ? -25.716 25.001 51.530 1.00 46.69 194 GLY A N 1
ATOM 1427 C CA . GLY A 1 194 ? -26.680 25.205 52.616 1.00 46.69 194 GLY A CA 1
ATOM 1428 C C . GLY A 1 194 ? -27.942 26.008 52.271 1.00 46.69 194 GLY A C 1
ATOM 1429 O O . GLY A 1 194 ? -27.900 27.040 51.610 1.00 46.69 194 GLY A O 1
ATOM 1430 N N . ASP A 1 195 ? -29.091 25.473 52.679 1.00 42.00 195 ASP A N 1
ATOM 1431 C CA . ASP A 1 195 ? -29.997 25.994 53.720 1.00 42.00 195 ASP A CA 1
ATOM 1432 C C . ASP A 1 195 ? -31.221 25.071 53.697 1.00 42.00 195 ASP A C 1
ATOM 1434 O O . ASP A 1 195 ? -32.028 25.114 52.758 1.00 42.00 195 ASP A O 1
ATOM 1438 N N . VAL A 1 196 ? -31.347 24.201 54.704 1.00 46.25 196 VAL A N 1
ATOM 1439 C CA . VAL A 1 196 ? -32.527 23.344 54.874 1.00 46.25 196 VAL A CA 1
ATOM 1440 C C . VAL A 1 196 ? -33.666 24.235 55.371 1.00 46.25 196 VAL A C 1
ATOM 1442 O O . VAL A 1 196 ? -33.862 24.432 56.568 1.00 46.25 196 VAL A O 1
ATOM 1445 N N . LEU A 1 197 ? -34.409 24.838 54.440 1.00 42.72 197 LEU A N 1
ATOM 1446 C CA . LEU A 1 197 ? -35.659 25.522 54.760 1.00 42.72 197 LEU A CA 1
ATOM 1447 C C . LEU A 1 197 ? -36.711 24.462 55.097 1.00 42.72 197 LEU A C 1
ATOM 1449 O O . LEU A 1 197 ? -37.433 23.993 54.220 1.00 42.72 197 LEU A O 1
ATOM 1453 N N . LEU A 1 198 ? -36.793 24.094 56.376 1.00 43.75 198 LEU A N 1
ATOM 1454 C CA . LEU A 1 198 ? -37.925 23.350 56.920 1.00 43.75 198 LEU A CA 1
ATOM 1455 C C . LEU A 1 198 ? -39.178 24.218 56.757 1.00 43.75 198 LEU A C 1
ATOM 1457 O O . LEU A 1 198 ? -39.387 25.185 57.496 1.00 43.75 198 LEU A O 1
ATOM 1461 N N . ARG A 1 199 ? -40.009 23.916 55.757 1.00 40.09 199 ARG A N 1
ATOM 1462 C CA . ARG A 1 199 ? -41.261 24.642 55.540 1.00 40.09 199 ARG A CA 1
ATOM 1463 C C . ARG A 1 199 ? -42.305 24.118 56.524 1.00 40.09 199 ARG A C 1
ATOM 1465 O O . ARG A 1 199 ? -42.966 23.123 56.268 1.00 40.09 199 ARG A O 1
ATOM 1472 N N . ARG A 1 200 ? -42.446 24.791 57.667 1.00 42.75 200 ARG A N 1
ATOM 1473 C CA . ARG A 1 200 ? -43.513 24.512 58.638 1.00 42.75 200 ARG A CA 1
ATOM 1474 C C . ARG A 1 200 ? -44.792 25.220 58.204 1.00 42.75 200 ARG A C 1
ATOM 1476 O O . ARG A 1 200 ? -44.878 26.442 58.310 1.00 42.75 200 ARG A O 1
ATOM 1483 N N . GLU A 1 201 ? -45.775 24.472 57.718 1.00 42.53 201 GLU A N 1
ATOM 1484 C CA . GLU A 1 201 ? -47.122 25.001 57.501 1.00 42.53 201 GLU A CA 1
ATOM 1485 C C . GLU A 1 201 ? -47.976 24.759 58.750 1.00 42.53 201 GLU A C 1
ATOM 1487 O O . GLU A 1 201 ? -48.065 23.646 59.267 1.00 42.53 201 GLU A O 1
ATOM 1492 N N . ILE A 1 202 ? -48.593 25.822 59.268 1.00 44.28 202 ILE A N 1
ATOM 1493 C CA . ILE A 1 202 ? -49.555 25.716 60.364 1.00 44.28 202 ILE A CA 1
ATOM 1494 C C . ILE A 1 202 ? -50.914 25.425 59.733 1.00 44.28 202 ILE A C 1
ATOM 1496 O O . ILE A 1 202 ? -51.603 26.343 59.289 1.00 44.28 202 ILE A O 1
ATOM 1500 N N . VAL A 1 203 ? -51.320 24.156 59.698 1.00 44.47 203 VAL A N 1
ATOM 1501 C CA . VAL A 1 203 ? -52.671 23.804 59.253 1.00 44.47 203 VAL A CA 1
ATOM 1502 C C . VAL A 1 203 ? -53.650 24.129 60.380 1.00 44.47 203 VAL A C 1
ATOM 1504 O O . VAL A 1 203 ? -53.849 23.362 61.323 1.00 44.47 203 VAL A O 1
ATOM 1507 N N . ALA A 1 204 ? -54.270 25.304 60.296 1.00 41.03 204 ALA A N 1
ATOM 1508 C CA . ALA A 1 204 ? -55.396 25.664 61.142 1.00 41.03 204 ALA A CA 1
ATOM 1509 C C . ALA A 1 204 ? -56.657 24.943 60.638 1.00 41.03 204 ALA A C 1
ATOM 1511 O O . ALA A 1 204 ? -57.440 25.485 59.861 1.00 41.03 204 ALA A O 1
ATOM 1512 N N . ALA A 1 205 ? -56.867 23.704 61.084 1.00 48.31 205 ALA A N 1
ATOM 1513 C CA . ALA A 1 205 ? -58.176 23.074 60.968 1.00 48.31 205 ALA A CA 1
ATOM 1514 C C . ALA A 1 205 ? -59.142 23.785 61.929 1.00 48.31 205 ALA A C 1
ATOM 1516 O O . ALA A 1 205 ? -58.925 23.812 63.143 1.00 48.31 205 ALA A O 1
ATOM 1517 N N . LEU A 1 206 ? -60.197 24.382 61.372 1.00 48.50 206 LEU A N 1
ATOM 1518 C CA . LEU A 1 206 ? -61.240 25.109 62.092 1.00 48.50 206 LEU A CA 1
ATOM 1519 C C . LEU A 1 206 ? -61.810 24.232 63.234 1.00 48.50 206 LEU A C 1
ATOM 1521 O O . LEU A 1 206 ? -62.612 23.330 63.004 1.00 48.50 206 LEU A O 1
ATOM 1525 N N . GLY A 1 207 ? -61.369 24.474 64.475 1.00 54.16 207 GLY A N 1
ATOM 1526 C CA . GLY A 1 207 ? -62.029 23.985 65.692 1.00 54.16 207 GLY A CA 1
ATOM 1527 C C . GLY A 1 207 ? -61.361 22.883 66.531 1.00 54.16 207 GLY A C 1
ATOM 1528 O O . GLY A 1 207 ? -61.921 22.558 67.577 1.00 54.16 207 GLY A O 1
ATOM 1529 N N . LYS A 1 208 ? -60.188 22.319 66.194 1.00 51.53 208 LYS A N 1
ATOM 1530 C CA . LYS A 1 208 ? -59.459 21.402 67.113 1.00 51.53 208 LYS A CA 1
ATOM 1531 C C . LYS A 1 208 ? -57.939 21.610 67.071 1.00 51.53 208 LYS A C 1
ATOM 1533 O O . LYS A 1 208 ? -57.394 21.903 66.019 1.00 51.53 208 LYS A O 1
ATOM 1538 N N . LYS A 1 209 ? -57.305 21.480 68.254 1.00 45.91 209 LYS A N 1
ATOM 1539 C CA . LYS A 1 209 ? -55.885 21.738 68.601 1.00 45.91 209 LYS A CA 1
ATOM 1540 C C . LYS A 1 209 ? -54.914 21.730 67.409 1.00 45.91 209 LYS A C 1
ATOM 1542 O O . LYS A 1 209 ? -54.803 20.717 66.727 1.00 45.91 209 LYS A O 1
ATOM 1547 N N . LEU A 1 210 ? -54.156 22.828 67.293 1.00 44.31 210 LEU A N 1
ATOM 1548 C CA . LEU A 1 210 ? -52.952 22.979 66.468 1.00 44.31 210 LEU A CA 1
ATOM 1549 C C . LEU A 1 210 ? -52.132 21.684 66.459 1.00 44.31 210 LEU A C 1
ATOM 1551 O O . LEU A 1 210 ? -51.601 21.275 67.494 1.00 44.31 210 LEU A O 1
ATOM 1555 N N . ARG A 1 211 ? -52.037 21.048 65.293 1.00 49.22 211 ARG A N 1
ATOM 1556 C CA . ARG A 1 211 ? -51.063 19.993 65.027 1.00 49.22 211 ARG A CA 1
ATOM 1557 C C . ARG A 1 211 ? -50.036 20.571 64.070 1.00 49.22 211 ARG A C 1
ATOM 1559 O O . ARG A 1 211 ? -50.387 21.045 62.996 1.00 49.22 211 ARG A O 1
ATOM 1566 N N . VAL A 1 212 ? -48.788 20.585 64.517 1.00 45.16 212 VAL A N 1
ATOM 1567 C CA . VAL A 1 212 ? -47.633 20.810 63.652 1.00 45.16 212 VAL A CA 1
ATOM 1568 C C . VAL A 1 212 ? -47.349 19.454 63.028 1.00 45.16 212 VAL A C 1
ATOM 1570 O O . VAL A 1 212 ? -47.075 18.503 63.757 1.00 45.16 212 VAL A O 1
ATOM 1573 N N . GLU A 1 213 ? -47.510 19.344 61.717 1.00 46.91 213 GLU A N 1
ATOM 1574 C CA . GLU A 1 213 ? -47.185 18.130 60.977 1.00 46.91 213 GLU A CA 1
ATOM 1575 C C . GLU A 1 213 ? -46.005 18.465 60.063 1.00 46.91 213 GLU A C 1
ATOM 1577 O O . GLU A 1 213 ? -46.089 19.375 59.236 1.00 46.91 213 GLU A O 1
ATOM 1582 N N . ASP A 1 214 ? -44.872 17.794 60.277 1.00 41.44 214 ASP A N 1
ATOM 1583 C CA . ASP A 1 214 ? -43.673 17.989 59.468 1.00 41.44 214 ASP A CA 1
ATOM 1584 C C . ASP A 1 214 ? -43.912 17.346 58.101 1.00 41.44 214 ASP A C 1
ATOM 1586 O O . ASP A 1 214 ? -43.951 16.120 57.977 1.00 41.44 214 ASP A O 1
ATOM 1590 N N . ARG A 1 215 ? -44.093 18.165 57.062 1.00 44.19 215 ARG A N 1
ATOM 1591 C CA . ARG A 1 215 ? -44.204 17.672 55.691 1.00 44.19 215 ARG A CA 1
ATOM 1592 C C . ARG A 1 215 ? -43.063 18.218 54.836 1.00 44.19 215 ARG A C 1
ATOM 1594 O O . ARG A 1 215 ? -42.973 19.416 54.591 1.00 44.19 215 ARG A O 1
ATOM 1601 N N . GLU A 1 216 ? -42.252 17.265 54.371 1.00 49.41 216 GLU A N 1
ATOM 1602 C CA . GLU A 1 216 ? -41.248 17.328 53.297 1.00 49.41 216 GLU A CA 1
ATOM 1603 C C . GLU A 1 216 ? -39.798 17.688 53.672 1.00 49.41 216 GLU A C 1
ATOM 1605 O O . GLU A 1 216 ? -39.238 18.696 53.244 1.00 49.41 216 GLU A O 1
ATOM 1610 N N . SER A 1 217 ? -39.121 16.730 54.310 1.00 45.72 217 SER A N 1
ATOM 1611 C CA . SER A 1 217 ? -37.846 16.234 53.766 1.00 45.72 217 SER A CA 1
ATOM 1612 C C . SER A 1 217 ? -38.178 15.529 52.448 1.00 45.72 217 SER A C 1
ATOM 1614 O O . SER A 1 217 ? -39.050 14.660 52.445 1.00 45.72 217 SER A O 1
ATOM 1616 N N . ALA A 1 218 ? -37.587 15.905 51.312 1.00 48.16 218 ALA A N 1
ATOM 1617 C CA . ALA A 1 218 ? -37.907 15.202 50.072 1.00 48.16 218 ALA A CA 1
ATOM 1618 C C . ALA A 1 218 ? -37.437 13.747 50.211 1.00 48.16 218 ALA A C 1
ATOM 1620 O O . ALA A 1 218 ? -36.250 13.496 50.412 1.00 48.16 218 ALA A O 1
ATOM 1621 N N . GLU A 1 219 ? -38.369 12.796 50.134 1.00 56.50 219 GLU A N 1
ATOM 1622 C CA . GLU A 1 219 ? -38.045 11.371 50.131 1.00 56.50 219 GLU A CA 1
ATOM 1623 C C . GLU A 1 219 ? -37.004 11.081 49.038 1.00 56.50 219 GLU A C 1
ATOM 1625 O O . GLU A 1 219 ? -37.035 11.678 47.954 1.00 56.50 219 GLU A O 1
ATOM 1630 N N . VAL A 1 220 ? -36.077 10.161 49.322 1.00 56.28 220 VAL A N 1
ATOM 1631 C CA . VAL A 1 220 ? -34.953 9.789 48.441 1.00 56.28 220 VAL A CA 1
ATOM 1632 C C . VAL A 1 220 ? -35.428 9.480 47.012 1.00 56.28 220 VAL A C 1
ATOM 1634 O O . VAL A 1 220 ? -34.767 9.847 46.043 1.00 56.28 220 VAL A O 1
ATOM 1637 N N . GLU A 1 221 ? -36.622 8.901 46.865 1.00 60.25 221 GLU A N 1
ATOM 1638 C CA . GLU A 1 221 ? -37.244 8.576 45.576 1.00 60.25 221 GLU A CA 1
ATOM 1639 C C . GLU A 1 221 ? -37.642 9.824 44.755 1.00 60.25 221 GLU A C 1
ATOM 1641 O O . GLU A 1 221 ? -37.513 9.851 43.527 1.00 60.25 221 GLU A O 1
ATOM 1646 N N . SER A 1 222 ? -38.051 10.913 45.414 1.00 69.69 222 SER A N 1
ATOM 1647 C CA . SER A 1 222 ? -38.348 12.203 44.772 1.00 69.69 222 SER A CA 1
ATOM 1648 C C . SER A 1 222 ? -37.070 12.914 44.317 1.00 69.69 222 SER A C 1
ATOM 1650 O O . SER A 1 222 ? -37.032 13.500 43.230 1.00 69.69 222 SER A O 1
ATOM 1652 N N . ALA A 1 223 ? -36.003 12.831 45.118 1.00 70.50 223 ALA A N 1
ATOM 1653 C CA . ALA A 1 223 ? -34.691 13.378 44.777 1.00 70.50 223 ALA A CA 1
ATOM 1654 C C . ALA A 1 223 ? -34.055 12.636 43.589 1.00 70.50 223 ALA A C 1
ATOM 1656 O O . ALA A 1 223 ? -33.614 13.276 42.633 1.00 70.50 223 ALA A O 1
ATOM 1657 N N . LEU A 1 224 ? -34.112 11.302 43.599 1.00 76.00 224 LEU A N 1
ATOM 1658 C CA . LEU A 1 224 ? -33.618 10.430 42.532 1.00 76.00 224 LEU A CA 1
ATOM 1659 C C . LEU A 1 224 ? -34.339 10.689 41.203 1.00 76.00 224 LEU A C 1
ATOM 1661 O O . LEU A 1 224 ? -33.700 10.880 40.169 1.00 76.00 224 LEU A O 1
ATOM 1665 N N . ASN A 1 225 ? -35.670 10.800 41.227 1.00 79.94 225 ASN A N 1
ATOM 1666 C CA . ASN A 1 225 ? -36.454 11.121 40.033 1.00 79.94 225 ASN A CA 1
ATOM 1667 C C . ASN A 1 225 ? -36.153 12.520 39.472 1.00 79.94 225 ASN A C 1
ATOM 1669 O O . ASN A 1 225 ? -36.120 12.704 38.252 1.00 79.94 225 ASN A O 1
ATOM 1673 N N . LYS A 1 226 ? -35.921 13.516 40.338 1.00 79.38 226 LYS A N 1
ATOM 1674 C CA . LYS A 1 226 ? -35.517 14.864 39.909 1.00 79.38 226 LYS A CA 1
ATOM 1675 C C . LYS A 1 226 ? -34.119 14.853 39.299 1.00 79.38 226 LYS A C 1
ATOM 1677 O O . LYS A 1 226 ?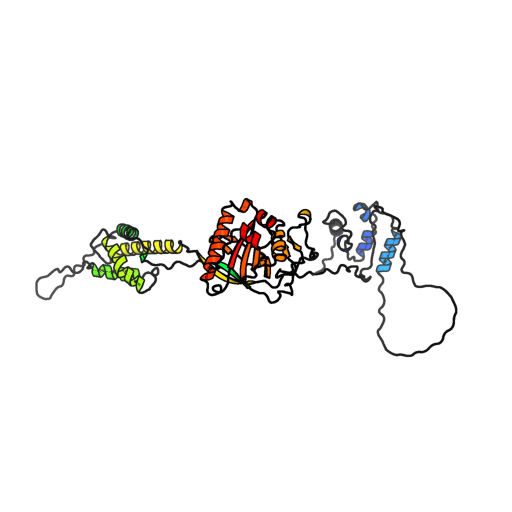 -33.938 15.449 38.241 1.00 79.38 226 LYS A O 1
ATOM 1682 N N . LEU A 1 227 ? -33.164 14.154 39.911 1.00 78.88 227 LEU A N 1
ATOM 1683 C CA . LEU A 1 227 ? -31.794 14.067 39.409 1.00 78.88 227 LEU A CA 1
ATOM 1684 C C . LEU A 1 227 ? -31.730 13.309 38.076 1.00 78.88 227 LEU A C 1
ATOM 1686 O O . LEU A 1 227 ? -31.142 13.820 37.133 1.00 78.88 227 LEU A O 1
ATOM 1690 N N . ASN A 1 228 ? -32.447 12.190 37.934 1.00 83.38 228 ASN A N 1
ATOM 1691 C CA . ASN A 1 228 ? -32.588 11.475 36.660 1.00 83.38 228 ASN A CA 1
ATOM 1692 C C . ASN A 1 228 ? -33.121 12.377 35.540 1.00 83.38 228 ASN A C 1
ATOM 1694 O O . ASN A 1 228 ? -32.537 12.437 34.459 1.00 83.38 228 ASN A O 1
ATOM 1698 N N . LYS A 1 229 ? -34.205 13.125 35.796 1.00 81.50 229 LYS A N 1
ATOM 1699 C CA . LYS A 1 229 ? -34.765 14.072 34.815 1.00 81.50 229 LYS A CA 1
ATOM 1700 C C . LYS A 1 229 ? -33.785 15.188 34.463 1.00 81.50 229 LYS A C 1
ATOM 1702 O O . LYS A 1 229 ? -33.729 15.600 33.308 1.00 81.50 229 LYS A O 1
ATOM 1707 N N . LEU A 1 230 ? -33.024 15.675 35.443 1.00 77.31 230 LEU A N 1
ATOM 1708 C CA . LEU A 1 230 ? -32.016 16.710 35.230 1.00 77.31 230 LEU A CA 1
ATOM 1709 C C . LEU A 1 230 ? -30.841 16.191 34.401 1.00 77.31 230 LEU A C 1
ATOM 1711 O O . LEU A 1 230 ? -30.420 16.907 33.501 1.00 77.31 230 LEU A O 1
ATOM 1715 N N . VAL A 1 231 ? -30.368 14.967 34.659 1.00 77.06 231 VAL A N 1
ATOM 1716 C CA . VAL A 1 231 ? -29.244 14.334 33.949 1.00 77.06 231 VAL A CA 1
ATOM 1717 C C . VAL A 1 231 ? -29.620 13.987 32.508 1.00 77.06 231 VAL A C 1
ATOM 1719 O O . VAL A 1 231 ? -28.892 14.330 31.584 1.00 77.06 231 VAL A O 1
ATOM 1722 N N . VAL A 1 232 ? -30.798 13.394 32.289 1.00 78.62 232 VAL A N 1
ATOM 1723 C CA . VAL A 1 232 ? -31.320 13.094 30.939 1.00 78.62 232 VAL A CA 1
ATOM 1724 C C . VAL A 1 232 ? -31.646 14.374 30.154 1.00 78.62 232 VAL A C 1
ATOM 1726 O O . VAL A 1 232 ? -31.598 14.393 28.925 1.00 78.62 232 VAL A O 1
ATOM 1729 N N . GLY A 1 233 ? -31.970 15.464 30.855 1.00 75.25 233 GLY A N 1
ATOM 1730 C CA . GLY A 1 233 ? -32.191 16.781 30.264 1.00 75.25 233 GLY A CA 1
ATOM 1731 C C . GLY A 1 233 ? -30.912 17.514 29.839 1.00 75.25 233 GLY A C 1
ATOM 1732 O O . GLY A 1 233 ? -31.022 18.571 29.216 1.00 75.25 233 GLY A O 1
ATOM 1733 N N . MET A 1 234 ? -29.721 16.994 30.158 1.00 72.44 234 MET A N 1
ATOM 1734 C CA . MET A 1 234 ? -28.448 17.612 29.775 1.00 72.44 234 MET A CA 1
ATOM 1735 C C . MET A 1 234 ? -28.147 17.364 28.292 1.00 72.44 234 MET A C 1
ATOM 1737 O O . MET A 1 234 ? -28.348 16.267 27.778 1.00 72.44 234 MET A O 1
ATOM 1741 N N . GLY A 1 235 ? -27.642 18.384 27.593 1.00 65.62 235 GLY A N 1
ATOM 1742 C CA . GLY A 1 235 ? -27.336 18.314 26.154 1.00 65.62 235 GLY A CA 1
ATOM 1743 C C . GLY A 1 235 ? -26.158 17.404 25.780 1.00 65.62 235 GLY A C 1
ATOM 1744 O O . GLY A 1 235 ? -25.882 17.234 24.600 1.00 65.62 235 GLY A O 1
ATOM 1745 N N . VAL A 1 236 ? -25.486 16.832 26.778 1.00 67.12 236 VAL A N 1
ATOM 1746 C CA . VAL A 1 236 ? -24.257 16.030 26.668 1.00 67.12 236 VAL A CA 1
ATOM 1747 C C . VAL A 1 236 ? -24.577 14.539 26.470 1.00 67.12 236 VAL A C 1
ATOM 1749 O O . VAL A 1 236 ? -23.743 13.767 26.009 1.00 67.12 236 VAL A O 1
ATOM 1752 N N . VAL A 1 237 ? -25.808 14.119 26.786 1.00 66.19 237 VAL A N 1
ATOM 1753 C CA . VAL A 1 237 ? -26.224 12.711 26.789 1.00 66.19 237 VAL A CA 1
ATOM 1754 C C . VAL A 1 237 ? -26.903 12.335 25.474 1.00 66.19 237 VAL A C 1
ATOM 1756 O O . VAL A 1 237 ? -27.910 12.960 25.120 1.00 66.19 237 VAL A O 1
ATOM 1759 N N . PRO A 1 238 ? -26.448 11.277 24.775 1.00 70.31 238 PRO A N 1
ATOM 1760 C CA . PRO A 1 238 ? -27.218 10.685 23.690 1.00 70.31 238 PRO A CA 1
ATOM 1761 C C . PRO A 1 238 ? -28.610 10.281 24.196 1.00 70.31 238 PRO A C 1
ATOM 1763 O O . PRO A 1 238 ? -28.746 9.482 25.121 1.00 70.31 238 PRO A O 1
ATOM 1766 N N . LYS A 1 239 ? -29.671 10.836 23.601 1.00 75.31 239 LYS A N 1
ATOM 1767 C CA . LYS A 1 239 ? -31.067 10.566 23.994 1.00 75.31 239 LYS A CA 1
ATOM 1768 C C . LYS A 1 239 ? -31.573 9.236 23.426 1.00 75.31 239 LYS A C 1
ATOM 1770 O O . LYS A 1 239 ? -32.607 9.192 22.766 1.00 75.31 239 LYS A O 1
ATOM 1775 N N . THR A 1 240 ? -30.823 8.161 23.636 1.00 78.94 240 THR A N 1
ATOM 1776 C CA . THR A 1 240 ? -31.228 6.798 23.282 1.00 78.94 240 THR A CA 1
ATOM 1777 C C . THR A 1 240 ? -31.899 6.124 24.482 1.00 78.94 240 THR A C 1
ATOM 1779 O O . THR A 1 240 ? -31.571 6.390 25.643 1.00 78.94 240 THR A O 1
ATOM 1782 N N . ASP A 1 241 ? -32.834 5.207 24.225 1.00 79.88 241 ASP A N 1
ATOM 1783 C CA . ASP A 1 241 ? -33.544 4.478 25.289 1.00 79.88 241 ASP A CA 1
ATOM 1784 C C . ASP A 1 241 ? -32.608 3.622 26.160 1.00 79.88 241 ASP A C 1
ATOM 1786 O O . ASP A 1 241 ? -32.911 3.318 27.317 1.00 79.88 241 ASP A O 1
ATOM 1790 N N . THR A 1 242 ? -31.470 3.189 25.613 1.00 79.00 242 THR A N 1
ATOM 1791 C CA . THR A 1 242 ? -30.429 2.456 26.346 1.00 79.00 242 THR A CA 1
ATOM 1792 C C . THR A 1 242 ? -29.736 3.359 27.360 1.00 79.00 242 THR A C 1
ATOM 1794 O O . THR A 1 242 ? -29.697 3.018 28.543 1.00 79.00 242 THR A O 1
ATOM 1797 N N . THR A 1 243 ? -29.294 4.544 26.941 1.00 79.62 243 THR A N 1
ATOM 1798 C CA . THR A 1 243 ? -28.602 5.504 27.805 1.00 79.62 243 THR A CA 1
ATOM 1799 C C . THR A 1 243 ? -29.519 6.040 28.904 1.00 79.62 243 THR A C 1
ATOM 1801 O O . THR A 1 243 ? -29.121 6.092 30.067 1.00 79.62 243 THR A O 1
ATOM 1804 N N . ILE A 1 244 ? -30.785 6.337 28.591 1.00 81.25 244 ILE A N 1
ATOM 1805 C CA . ILE A 1 244 ? -31.778 6.762 29.594 1.00 81.25 244 ILE A CA 1
ATOM 1806 C C . ILE A 1 244 ? -31.982 5.676 30.663 1.00 81.25 244 ILE A C 1
ATOM 1808 O O . ILE A 1 244 ? -32.038 5.979 31.859 1.00 81.25 244 ILE A O 1
ATOM 1812 N N . ARG A 1 245 ? -32.056 4.399 30.257 1.00 85.06 245 ARG A N 1
ATOM 1813 C CA . ARG A 1 245 ? -32.168 3.272 31.198 1.00 85.06 245 ARG A CA 1
ATOM 1814 C C . ARG A 1 245 ? -30.926 3.119 32.068 1.00 85.06 245 ARG A C 1
ATOM 1816 O O . ARG A 1 245 ? -31.084 2.876 33.262 1.00 85.06 245 ARG A O 1
ATOM 1823 N N . TYR A 1 246 ? -29.732 3.265 31.498 1.00 85.94 246 TYR A N 1
ATOM 1824 C CA . TYR A 1 246 ? -28.479 3.180 32.247 1.00 85.94 246 TYR A CA 1
ATOM 1825 C C . TYR A 1 246 ? -28.377 4.282 33.308 1.00 85.94 246 TYR A C 1
ATOM 1827 O O . TYR A 1 246 ? -28.126 3.991 34.479 1.00 85.94 246 TYR A O 1
ATOM 1835 N N . VAL A 1 247 ? -28.677 5.530 32.931 1.00 85.19 247 VAL A N 1
ATOM 1836 C CA . VAL A 1 247 ? -28.670 6.670 33.859 1.00 85.19 247 VAL A CA 1
ATOM 1837 C C . VAL A 1 247 ? -29.609 6.421 35.040 1.00 85.19 247 VAL A C 1
ATOM 1839 O O . VAL A 1 247 ? -29.205 6.560 36.194 1.00 85.19 247 VAL A O 1
ATOM 1842 N N . ALA A 1 248 ? -30.845 6.001 34.752 1.00 85.00 248 ALA A N 1
ATOM 1843 C CA . ALA A 1 248 ? -31.877 5.830 35.767 1.00 85.00 248 ALA A CA 1
ATOM 1844 C C . ALA A 1 248 ? -31.664 4.612 36.679 1.00 85.00 248 ALA A C 1
ATOM 1846 O O . ALA A 1 248 ? -32.064 4.656 37.843 1.00 85.00 248 ALA A O 1
ATOM 1847 N N . ARG A 1 249 ? -31.086 3.521 36.158 1.00 86.56 249 ARG A N 1
ATOM 1848 C CA . ARG A 1 249 ? -30.938 2.252 36.892 1.00 86.56 249 ARG A CA 1
ATOM 1849 C C . ARG A 1 249 ? -29.575 2.059 37.546 1.00 86.56 249 ARG A C 1
ATOM 1851 O O . ARG A 1 249 ? -29.506 1.291 38.499 1.00 86.56 249 ARG A O 1
ATOM 1858 N N . TYR A 1 250 ? -28.528 2.710 37.045 1.00 87.19 250 TYR A N 1
ATOM 1859 C CA . TYR A 1 250 ? -27.159 2.485 37.507 1.00 87.19 250 TYR A CA 1
ATOM 1860 C C . TYR A 1 250 ? -26.456 3.783 37.904 1.00 87.19 250 TYR A C 1
ATOM 1862 O O . TYR A 1 250 ? -26.190 3.979 39.085 1.00 87.19 250 TYR A O 1
ATOM 1870 N N . LEU A 1 251 ? -26.228 4.704 36.961 1.00 86.75 251 LEU A N 1
ATOM 1871 C CA . LEU A 1 251 ? -25.367 5.873 37.184 1.00 86.75 251 LEU A CA 1
ATOM 1872 C C . LEU A 1 251 ? -25.819 6.732 38.375 1.00 86.75 251 LEU A C 1
ATOM 1874 O O . LEU A 1 251 ? -25.042 6.977 39.295 1.00 86.75 251 LEU A O 1
ATOM 1878 N N . VAL A 1 252 ? -27.081 7.176 38.379 1.00 88.00 252 VAL A N 1
ATOM 1879 C CA . VAL A 1 252 ? -27.612 8.054 39.434 1.00 88.00 252 VAL A CA 1
ATOM 1880 C C . VAL A 1 252 ? -27.784 7.319 40.771 1.00 88.00 252 VAL A C 1
ATOM 1882 O O . VAL A 1 252 ? -27.344 7.867 41.783 1.00 88.00 252 VAL A O 1
ATOM 1885 N N . PRO A 1 253 ? -28.355 6.096 40.830 1.00 89.00 253 PRO A N 1
ATOM 1886 C CA . PRO A 1 253 ? -28.410 5.329 42.075 1.00 89.00 253 PRO A CA 1
ATOM 1887 C C . PRO A 1 253 ? -27.033 5.058 42.698 1.00 89.00 253 PRO A C 1
ATOM 1889 O O . PRO A 1 253 ? -26.860 5.262 43.901 1.00 89.00 253 PRO A O 1
ATOM 1892 N N . THR A 1 254 ? -26.047 4.641 41.895 1.00 87.25 254 THR A N 1
ATOM 1893 C CA . THR A 1 254 ? -24.677 4.391 42.363 1.00 87.25 254 THR A CA 1
ATOM 1894 C C . THR A 1 254 ? -24.041 5.685 42.854 1.00 87.25 254 THR A C 1
ATOM 1896 O O . THR A 1 254 ? -23.530 5.721 43.968 1.00 87.25 254 THR A O 1
ATOM 1899 N N . PHE A 1 255 ? -24.164 6.781 42.103 1.00 88.81 255 PHE A N 1
ATOM 1900 C CA . PHE A 1 255 ? -23.678 8.091 42.533 1.00 88.81 255 PHE A CA 1
ATOM 1901 C C . PHE A 1 255 ? -24.278 8.520 43.881 1.00 88.81 255 PHE A C 1
ATOM 1903 O O . PHE A 1 255 ? -23.540 8.834 44.809 1.00 88.81 255 PHE A O 1
ATOM 1910 N N . MET A 1 256 ? -25.608 8.468 44.031 1.00 85.31 256 MET A N 1
ATOM 1911 C CA . MET A 1 256 ? -26.298 8.884 45.261 1.00 85.31 256 MET A CA 1
ATOM 1912 C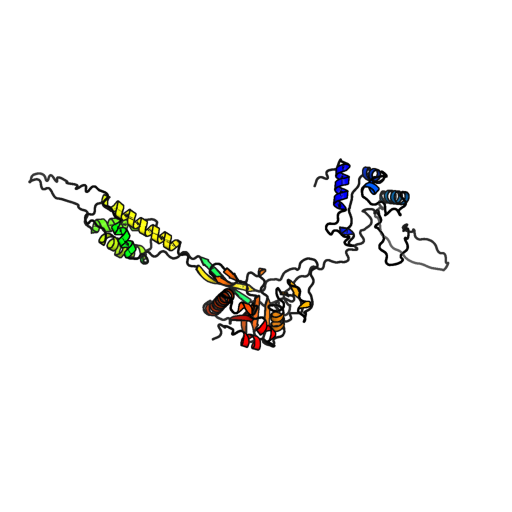 C . MET A 1 256 ? -25.913 8.042 46.482 1.00 85.31 256 MET A C 1
ATOM 1914 O O . MET A 1 256 ? -25.868 8.576 47.588 1.00 85.31 256 MET A O 1
ATOM 1918 N N . LYS A 1 257 ? -25.608 6.750 46.300 1.00 87.12 257 LYS A N 1
ATOM 1919 C CA . LYS A 1 257 ? -25.153 5.861 47.382 1.00 87.12 257 LYS A CA 1
ATOM 1920 C C . LYS A 1 257 ? -23.832 6.323 48.010 1.00 87.12 257 LYS A C 1
ATOM 1922 O O . LYS A 1 257 ? -23.599 6.059 49.186 1.00 87.12 257 LYS A O 1
ATOM 1927 N N . HIS A 1 258 ? -22.982 6.984 47.229 1.00 86.56 258 HIS A N 1
ATOM 1928 C CA . HIS A 1 258 ? -21.649 7.420 47.641 1.00 86.56 258 HIS A CA 1
ATOM 1929 C C . HIS A 1 258 ? -21.587 8.894 48.081 1.00 86.56 258 HIS A C 1
ATOM 1931 O O . HIS A 1 258 ? -20.515 9.380 48.443 1.00 86.56 258 HIS A O 1
ATOM 1937 N N . VAL A 1 259 ? -22.717 9.610 48.079 1.00 85.38 259 VAL A N 1
ATOM 1938 C CA . VAL A 1 259 ? -22.797 10.988 48.584 1.00 85.38 259 VAL A CA 1
ATOM 1939 C C . VAL A 1 259 ? -22.760 10.990 50.115 1.00 85.38 259 VAL A C 1
ATOM 1941 O O . VAL A 1 259 ? -23.346 10.139 50.778 1.00 85.38 259 VAL A O 1
ATOM 1944 N N . THR A 1 260 ? -22.052 11.962 50.689 1.00 79.56 260 THR A N 1
ATOM 1945 C CA . THR A 1 260 ? -21.722 12.016 52.124 1.00 79.56 260 THR A CA 1
ATOM 1946 C C . THR A 1 260 ? -22.873 12.458 53.031 1.00 79.56 260 THR A C 1
ATOM 1948 O O . THR A 1 260 ? -22.807 12.242 54.241 1.00 79.56 260 THR A O 1
ATOM 1951 N N . PHE A 1 261 ? -23.931 13.057 52.479 1.00 77.62 261 PHE A N 1
ATOM 1952 C CA . PHE A 1 261 ? -25.117 13.478 53.224 1.00 77.62 261 PHE A CA 1
ATOM 1953 C C . PHE A 1 261 ? -26.357 12.680 52.819 1.00 77.62 261 PHE A C 1
ATOM 1955 O O . PHE A 1 261 ? -26.511 12.244 51.680 1.00 77.62 261 PHE A O 1
ATOM 1962 N N . THR A 1 262 ? -27.269 12.514 53.772 1.00 68.50 262 THR A N 1
ATOM 1963 C CA . THR A 1 262 ? -28.495 11.720 53.619 1.00 68.50 262 THR A CA 1
ATOM 1964 C C . THR A 1 262 ? -29.748 12.575 53.418 1.00 68.50 262 THR A C 1
ATOM 1966 O O . THR A 1 262 ? -30.787 12.050 53.018 1.00 68.50 262 THR A O 1
ATOM 1969 N N . GLU A 1 263 ? -29.666 13.888 53.659 1.00 70.31 263 GLU A N 1
ATOM 1970 C CA . GLU A 1 263 ? -30.793 14.820 53.554 1.00 70.31 263 GLU A CA 1
ATOM 1971 C C . GLU A 1 263 ? -30.871 15.481 52.173 1.00 70.31 263 GLU A C 1
ATOM 1973 O O . GLU A 1 263 ? -30.043 16.315 51.809 1.00 70.31 263 GLU A O 1
ATOM 1978 N N . TRP A 1 264 ? -31.910 15.144 51.406 1.00 70.06 264 TRP A N 1
ATOM 1979 C CA . TRP A 1 264 ? -32.109 15.671 50.059 1.00 70.06 264 TRP A CA 1
ATOM 1980 C C . TRP A 1 264 ? -33.167 16.783 50.038 1.00 70.06 264 TRP A C 1
ATOM 1982 O O . TRP A 1 264 ? -34.334 16.593 50.369 1.00 70.06 264 TRP A O 1
ATOM 1992 N N . THR A 1 265 ? -32.762 17.967 49.588 1.00 68.69 265 THR A N 1
ATOM 1993 C CA . THR A 1 265 ? -33.618 19.128 49.300 1.00 68.69 265 THR A CA 1
ATOM 1994 C C . THR A 1 265 ? -33.418 19.625 47.866 1.00 68.69 265 THR A C 1
ATOM 1996 O O . THR A 1 265 ? -32.424 19.316 47.209 1.00 68.69 265 THR A O 1
ATOM 1999 N N . VAL A 1 266 ? -34.331 20.464 47.367 1.00 65.81 266 VAL A N 1
ATOM 2000 C CA . VAL A 1 266 ? -34.218 21.049 46.015 1.00 65.81 266 VAL A CA 1
ATOM 2001 C C . VAL A 1 266 ? -32.930 21.869 45.842 1.00 65.81 266 VAL A C 1
ATOM 2003 O O . VAL A 1 266 ? -32.335 21.830 44.769 1.00 65.81 266 VAL A O 1
ATOM 2006 N N . LYS A 1 267 ? -32.461 22.558 46.893 1.00 66.31 267 LYS A N 1
ATOM 2007 C CA . LYS A 1 267 ? -31.188 23.301 46.872 1.00 66.31 267 LYS A CA 1
ATOM 2008 C C . LYS A 1 267 ? -29.974 22.372 46.919 1.00 66.31 267 LYS A C 1
ATOM 2010 O O . LYS A 1 267 ? -29.010 22.603 46.195 1.00 66.31 267 LYS A O 1
ATOM 2015 N N . SER A 1 268 ? -30.056 21.282 47.687 1.00 72.75 268 SER A N 1
ATOM 2016 C CA . SER A 1 268 ? -28.971 20.294 47.783 1.00 72.75 268 SER A CA 1
ATOM 2017 C C . SER A 1 268 ? -28.697 19.550 46.472 1.00 72.75 268 SER A C 1
ATOM 2019 O O . SER A 1 268 ? -27.627 18.983 46.332 1.00 72.75 268 SER A O 1
ATOM 2021 N N . LEU A 1 269 ? -29.623 19.567 45.499 1.00 75.94 269 LEU A N 1
ATOM 2022 C CA . LEU A 1 269 ? -29.449 18.917 44.192 1.00 75.94 269 LEU A CA 1
ATOM 2023 C C . LEU A 1 269 ? -28.532 19.691 43.231 1.00 75.94 269 LEU A C 1
ATOM 2025 O O . LEU A 1 269 ? -28.133 19.140 42.206 1.00 75.94 269 LEU A O 1
ATOM 2029 N N . ALA A 1 270 ? -28.182 20.943 43.541 1.00 77.38 270 ALA A N 1
ATOM 2030 C CA . ALA A 1 270 ? -27.351 21.772 42.669 1.00 77.38 270 ALA A CA 1
ATOM 2031 C C . ALA A 1 270 ? -25.910 21.241 42.541 1.00 77.38 270 ALA A C 1
ATOM 2033 O O . ALA A 1 270 ? -25.423 21.080 41.424 1.00 77.38 270 ALA A O 1
ATOM 2034 N N . SER A 1 271 ? -25.257 20.918 43.664 1.00 82.94 271 SER A N 1
ATOM 2035 C CA . SER A 1 271 ? -23.897 20.355 43.667 1.00 82.94 271 SER A CA 1
ATOM 2036 C C . SER A 1 271 ? -23.824 18.943 43.048 1.00 82.94 271 SER A C 1
ATOM 2038 O O . SER A 1 271 ? -23.006 18.757 42.151 1.00 82.94 271 SER A O 1
ATOM 2040 N N . PRO A 1 272 ? -24.710 17.980 43.389 1.00 83.81 272 PRO A N 1
ATOM 2041 C CA . PRO A 1 272 ? -24.813 16.677 42.722 1.00 83.81 272 PRO A CA 1
ATOM 2042 C C . PRO A 1 272 ? -24.958 16.779 41.205 1.00 83.81 272 PRO A C 1
ATOM 2044 O O . PRO A 1 272 ? -24.303 16.052 40.464 1.00 83.81 272 PRO A O 1
ATOM 2047 N N . LYS A 1 273 ? -25.810 17.699 40.737 1.00 82.88 273 LYS A N 1
ATOM 2048 C CA . LYS A 1 273 ? -26.009 17.938 39.308 1.00 82.88 273 LYS A CA 1
ATOM 2049 C C . LYS A 1 273 ? -24.718 18.422 38.645 1.00 82.88 273 LYS A C 1
ATOM 2051 O O . LYS A 1 273 ? -24.371 17.911 37.588 1.00 82.88 273 LYS A O 1
ATOM 2056 N N . TYR A 1 274 ? -24.036 19.394 39.249 1.00 84.56 274 TYR A N 1
ATOM 2057 C CA . TYR A 1 274 ? -22.795 19.951 38.711 1.00 84.56 274 TYR A CA 1
ATOM 2058 C C . TYR A 1 274 ? -21.665 18.912 38.647 1.00 84.56 274 TYR A C 1
ATOM 2060 O O . TYR A 1 274 ? -20.973 18.820 37.636 1.00 84.56 274 TYR A O 1
ATOM 2068 N N . GLU A 1 275 ? -21.511 18.087 39.684 1.00 88.19 275 GLU A N 1
ATOM 2069 C CA . GLU A 1 275 ? -20.478 17.043 39.717 1.00 88.19 275 GLU A CA 1
ATOM 2070 C C . GLU A 1 275 ? -20.753 15.917 38.716 1.00 88.19 275 GLU A C 1
ATOM 2072 O O . GLU A 1 275 ? -19.837 15.487 38.016 1.00 88.19 275 GLU A O 1
ATOM 2077 N N . LEU A 1 276 ? -22.011 15.471 38.587 1.00 86.25 276 LEU A N 1
ATOM 2078 C CA . LEU A 1 276 ? -22.393 14.509 37.548 1.00 86.25 276 LEU A CA 1
ATOM 2079 C C . LEU A 1 276 ? -22.174 15.082 36.149 1.00 86.25 276 LEU A C 1
ATOM 2081 O O . LEU A 1 276 ? -21.671 14.378 35.281 1.00 86.25 276 LEU A O 1
ATOM 2085 N N . GLN A 1 277 ? -22.509 16.355 35.936 1.00 84.00 277 GLN A N 1
ATOM 2086 C CA . GLN A 1 277 ? -22.248 17.018 34.665 1.00 84.00 277 GLN A CA 1
ATOM 2087 C C . GLN A 1 277 ? -20.745 17.058 34.362 1.00 84.00 277 GLN A C 1
ATOM 2089 O O . GLN A 1 277 ? -20.342 16.652 33.283 1.00 84.00 277 GLN A O 1
ATOM 2094 N N . THR A 1 278 ? -19.919 17.445 35.334 1.00 86.94 278 THR A N 1
ATOM 2095 C CA . THR A 1 278 ? -18.456 17.503 35.182 1.00 86.94 278 THR A CA 1
ATOM 2096 C C . THR A 1 278 ? -17.853 16.126 34.890 1.00 86.94 278 THR A C 1
ATOM 2098 O O . THR A 1 278 ? -16.968 16.007 34.049 1.00 86.94 278 THR A O 1
ATOM 2101 N N . LEU A 1 279 ? -18.345 15.070 35.550 1.00 88.81 279 LEU A N 1
ATOM 2102 C CA . LEU A 1 279 ? -17.931 13.688 35.287 1.00 88.81 279 LEU A CA 1
ATOM 2103 C C . LEU A 1 279 ? -18.240 13.275 33.843 1.00 88.81 279 LEU A C 1
ATOM 2105 O O . LEU A 1 279 ? -17.411 12.661 33.178 1.00 88.81 279 LEU A O 1
ATOM 2109 N N . MET A 1 280 ? -19.440 13.606 33.370 1.00 84.50 280 MET A N 1
ATOM 2110 C CA . MET A 1 280 ? -19.899 13.238 32.035 1.00 84.50 280 MET A CA 1
ATOM 2111 C C . MET A 1 280 ? -19.214 14.063 30.948 1.00 84.50 280 MET A C 1
ATOM 2113 O O . MET A 1 280 ? -18.799 13.485 29.951 1.00 84.50 280 MET A O 1
ATOM 2117 N N . ASP A 1 281 ? -19.048 15.371 31.152 1.00 84.12 281 ASP A N 1
ATOM 2118 C CA . ASP A 1 281 ? -18.296 16.256 30.256 1.00 84.12 281 ASP A CA 1
ATOM 2119 C C . ASP A 1 281 ? -16.841 15.782 30.145 1.00 84.12 281 ASP A C 1
ATOM 2121 O O . ASP A 1 281 ? -16.340 15.615 29.037 1.00 84.12 281 ASP A O 1
ATOM 2125 N N . GLY A 1 282 ? -16.198 15.449 31.271 1.00 85.56 282 GLY A N 1
ATOM 2126 C CA . GLY A 1 282 ? -14.844 14.892 31.285 1.00 85.56 282 GLY A CA 1
ATOM 2127 C C . GLY A 1 282 ? -14.736 13.550 30.554 1.00 85.56 282 GLY A C 1
ATOM 2128 O O . GLY A 1 282 ? -13.830 13.372 29.745 1.00 85.56 282 GLY A O 1
ATOM 2129 N N . TYR A 1 283 ? -15.683 12.629 30.772 1.00 85.94 283 TYR A N 1
ATOM 2130 C CA . TYR A 1 283 ? -15.718 11.353 30.048 1.00 85.94 283 TYR A CA 1
ATOM 2131 C C . TYR A 1 283 ? -15.959 11.551 28.548 1.00 85.94 283 TYR A C 1
ATOM 2133 O O . TYR A 1 283 ? -15.305 10.908 27.736 1.00 85.94 283 TYR A O 1
ATOM 2141 N N . VAL A 1 284 ? -16.878 12.438 28.157 1.00 79.69 284 VAL A N 1
ATOM 2142 C CA . VAL A 1 284 ? -17.141 12.732 26.744 1.00 79.69 284 VAL A CA 1
ATOM 2143 C C . VAL A 1 284 ? -15.921 13.376 26.096 1.00 79.69 284 VAL A C 1
ATOM 2145 O O . VAL A 1 284 ? -15.566 12.995 24.985 1.00 79.69 284 VAL A O 1
ATOM 2148 N N . GLU A 1 285 ? -15.244 14.302 26.772 1.00 80.44 285 GLU A N 1
ATOM 2149 C CA . GLU A 1 285 ? -13.991 14.879 26.285 1.00 80.44 285 GLU A CA 1
ATOM 2150 C C . GLU A 1 285 ? -12.900 13.815 26.128 1.00 80.44 285 GLU A C 1
ATOM 2152 O O . GLU A 1 285 ? -12.266 13.759 25.075 1.00 80.44 285 GLU A O 1
ATOM 2157 N N . GLU A 1 286 ? -12.711 12.936 27.112 1.00 82.81 286 GLU A N 1
ATOM 2158 C CA . GLU A 1 286 ? -11.745 11.833 27.049 1.00 82.81 286 GLU A CA 1
ATOM 2159 C C . GLU A 1 286 ? -12.092 10.836 25.931 1.00 82.81 286 GLU A C 1
ATOM 2161 O O . GLU A 1 286 ? -11.239 10.474 25.116 1.00 82.81 286 GLU A O 1
ATOM 2166 N N . ALA A 1 287 ? -13.366 10.457 25.816 1.00 76.44 287 ALA A N 1
ATOM 2167 C CA . ALA A 1 287 ? -13.865 9.583 24.765 1.00 76.44 287 ALA A CA 1
ATOM 2168 C C . ALA A 1 287 ? -13.656 10.215 23.381 1.00 76.44 287 ALA A C 1
ATOM 2170 O O . ALA A 1 287 ? -13.138 9.556 22.482 1.00 76.44 287 ALA A O 1
ATOM 2171 N N . LEU A 1 288 ? -13.961 11.503 23.203 1.00 70.62 288 LEU A N 1
ATOM 2172 C CA . LEU A 1 288 ? -13.722 12.230 21.949 1.00 70.62 288 LEU A CA 1
ATOM 2173 C C . LEU A 1 288 ? -12.227 12.425 21.647 1.00 70.62 288 LEU A C 1
ATOM 2175 O O . LEU A 1 288 ? -11.837 12.497 20.477 1.00 70.62 288 LEU A O 1
ATOM 2179 N N . GLN A 1 289 ? -11.377 12.499 22.673 1.00 70.44 289 GLN A N 1
ATOM 2180 C CA . GLN A 1 289 ? -9.921 12.517 22.522 1.00 70.44 289 GLN A CA 1
ATOM 2181 C C . GLN A 1 289 ? -9.365 11.140 22.137 1.00 70.44 289 GLN A C 1
ATOM 2183 O O . GLN A 1 289 ? -8.366 11.074 21.413 1.00 70.44 289 GLN A O 1
ATOM 2188 N N . SER A 1 290 ? -10.036 10.050 22.526 1.00 66.69 290 SER A N 1
ATOM 2189 C CA . SER A 1 290 ? -9.716 8.671 22.138 1.00 66.69 290 SER A CA 1
ATOM 2190 C C . SER A 1 290 ? -10.099 8.374 20.675 1.00 66.69 290 SER A C 1
ATOM 2192 O O . SER A 1 290 ? -10.965 7.564 20.350 1.00 66.69 290 SER A O 1
ATOM 2194 N N . ARG A 1 291 ? -9.453 9.066 19.732 1.00 62.38 291 ARG A N 1
ATOM 2195 C CA . ARG A 1 291 ? -9.636 8.837 18.290 1.00 62.38 291 ARG A CA 1
ATOM 2196 C C . ARG A 1 291 ? -9.332 7.373 17.960 1.00 62.38 291 ARG A C 1
ATOM 2198 O O . ARG A 1 291 ? -8.204 6.922 18.150 1.00 62.38 291 ARG A O 1
ATOM 2205 N N . ARG A 1 292 ? -10.326 6.638 17.453 1.00 64.50 292 ARG A N 1
ATOM 2206 C CA . ARG A 1 292 ? -10.117 5.297 16.896 1.00 64.50 292 ARG A CA 1
ATOM 2207 C C . ARG A 1 292 ? -9.900 5.426 15.396 1.00 64.50 292 ARG A C 1
ATOM 2209 O O . ARG A 1 292 ? -10.816 5.741 14.639 1.00 64.50 292 ARG A O 1
ATOM 2216 N N . ASP A 1 293 ? -8.663 5.191 14.987 1.00 70.88 293 ASP A N 1
ATOM 2217 C CA . ASP A 1 293 ? -8.291 5.090 13.584 1.00 70.88 293 ASP A CA 1
ATOM 2218 C C . ASP A 1 293 ? -8.786 3.742 13.053 1.00 70.88 293 ASP A C 1
ATOM 2220 O O . ASP A 1 293 ? -8.253 2.692 13.417 1.00 70.88 293 ASP A O 1
ATOM 2224 N N . VAL A 1 294 ? -9.829 3.757 12.220 1.00 72.75 294 VAL A N 1
ATOM 2225 C CA . VAL A 1 294 ? -10.358 2.536 11.602 1.00 72.75 294 VAL A CA 1
ATOM 2226 C C . VAL A 1 294 ? -9.780 2.423 10.190 1.00 72.75 294 VAL A C 1
ATOM 2228 O O . VAL A 1 294 ? -10.094 3.264 9.338 1.00 72.75 294 VAL A O 1
ATOM 2231 N N . PRO A 1 295 ? -8.917 1.424 9.921 1.00 74.31 295 PRO A N 1
ATOM 2232 C CA . PRO A 1 295 ? -8.403 1.187 8.581 1.00 74.31 295 PRO A CA 1
ATOM 2233 C C . PRO A 1 295 ? -9.490 0.532 7.721 1.00 74.31 295 PRO A C 1
ATOM 2235 O O . PRO A 1 295 ? -9.934 -0.572 8.027 1.00 74.31 295 PRO A O 1
ATOM 2238 N N . SER A 1 296 ? -9.883 1.188 6.632 1.00 85.19 296 SER A N 1
ATOM 2239 C CA . SER A 1 296 ? -10.790 0.650 5.612 1.00 85.19 296 SER A CA 1
ATOM 2240 C C . SER A 1 296 ? -10.045 0.397 4.301 1.00 85.19 296 SER A C 1
ATOM 2242 O O . SER A 1 296 ? -9.086 1.105 3.973 1.00 85.19 296 SER A O 1
ATOM 2244 N N . VAL A 1 297 ? -10.470 -0.618 3.547 1.00 89.56 297 VAL A N 1
ATOM 2245 C CA . VAL A 1 297 ? -9.960 -0.900 2.199 1.00 89.56 297 VAL A CA 1
ATOM 2246 C C . VAL A 1 297 ? -10.908 -0.283 1.174 1.00 89.56 297 VAL A C 1
ATOM 2248 O O . VAL A 1 297 ? -12.125 -0.352 1.312 1.00 89.56 297 VAL A O 1
ATOM 2251 N N . HIS A 1 298 ? -10.353 0.351 0.146 1.00 90.12 298 HIS A N 1
ATOM 2252 C CA . HIS A 1 298 ? -11.109 0.927 -0.957 1.00 90.12 298 HIS A CA 1
ATOM 2253 C C . HIS A 1 298 ? -10.516 0.481 -2.296 1.00 90.12 298 HIS A C 1
ATOM 2255 O O . HIS A 1 298 ? -9.307 0.628 -2.499 1.00 90.12 298 HIS A O 1
ATOM 2261 N N . PRO A 1 299 ? -11.344 -0.007 -3.233 1.00 92.81 299 PRO A N 1
ATOM 2262 C CA . PRO A 1 299 ? -10.873 -0.360 -4.560 1.00 92.81 299 PRO A CA 1
ATOM 2263 C C . PRO A 1 299 ? -10.537 0.897 -5.366 1.00 92.81 299 PRO A C 1
ATOM 2265 O O . PRO A 1 299 ? -11.306 1.862 -5.409 1.00 92.81 299 PRO A O 1
ATOM 2268 N N . LYS A 1 300 ? -9.381 0.878 -6.028 1.00 93.75 300 LYS A N 1
ATOM 2269 C CA . LYS A 1 300 ? -8.930 1.915 -6.956 1.00 93.75 300 LYS A CA 1
ATOM 2270 C C . LYS A 1 300 ? -8.610 1.288 -8.310 1.00 93.75 300 LYS A C 1
ATOM 2272 O O . LYS A 1 300 ? -7.904 0.294 -8.364 1.00 93.75 300 LYS A O 1
ATOM 2277 N N . ARG A 1 301 ? -9.123 1.866 -9.395 1.00 93.94 301 ARG A N 1
ATOM 2278 C CA . ARG A 1 301 ? -8.911 1.354 -10.756 1.00 93.94 301 ARG A CA 1
ATOM 2279 C C . ARG A 1 301 ? -7.508 1.701 -11.259 1.00 93.94 301 ARG A C 1
ATOM 2281 O O . ARG A 1 301 ? -7.124 2.865 -11.170 1.00 93.94 301 ARG A O 1
ATOM 2288 N N . GLU A 1 302 ? -6.814 0.711 -11.809 1.00 94.00 302 GLU A N 1
ATOM 2289 C CA . GLU A 1 302 ? -5.484 0.795 -12.426 1.00 94.00 302 GLU A CA 1
ATOM 2290 C C . GLU A 1 302 ? -5.454 -0.004 -13.747 1.00 94.00 302 GLU A C 1
ATOM 2292 O O . GLU A 1 302 ? -6.280 -0.904 -13.922 1.00 94.00 302 GLU A O 1
ATOM 2297 N N . PRO A 1 303 ? -4.516 0.263 -14.673 1.00 89.31 303 PRO A N 1
ATOM 2298 C CA . PRO A 1 303 ? -3.582 1.390 -14.676 1.00 89.31 303 PRO A CA 1
ATOM 2299 C C . PRO A 1 303 ? -4.241 2.704 -15.139 1.00 89.31 303 PRO A C 1
ATOM 2301 O O . PRO A 1 303 ? -5.368 2.724 -15.639 1.00 89.31 303 PRO A O 1
ATOM 2304 N N . GLY A 1 304 ? -3.544 3.831 -15.010 1.00 83.62 304 GLY A N 1
ATOM 2305 C CA . GLY A 1 304 ? -3.974 5.113 -15.580 1.00 83.62 304 GLY A CA 1
ATOM 2306 C C . GLY A 1 304 ? -4.004 5.150 -17.123 1.00 83.62 304 GLY A C 1
ATOM 2307 O O . GLY A 1 304 ? -3.875 4.136 -17.813 1.00 83.62 304 GLY A O 1
ATOM 2308 N N . LYS A 1 305 ? -4.172 6.357 -17.685 1.00 76.75 305 LYS A N 1
ATOM 2309 C CA . LYS A 1 305 ? -4.161 6.607 -19.145 1.00 76.75 305 LYS A CA 1
ATOM 2310 C C . LYS A 1 305 ? -2.759 6.874 -19.725 1.00 76.75 305 LYS A C 1
ATOM 2312 O O . LYS A 1 305 ? -2.660 7.154 -20.913 1.00 76.75 305 LYS A O 1
ATOM 2317 N N . GLY A 1 306 ? -1.708 6.792 -18.906 1.00 78.75 306 GLY A N 1
ATOM 2318 C CA . GLY A 1 306 ? -0.342 7.180 -19.273 1.00 78.75 306 GLY A CA 1
ATOM 2319 C C . GLY A 1 306 ? -0.023 8.644 -18.961 1.00 78.75 306 GLY A C 1
ATOM 2320 O O . GLY A 1 306 ? -0.842 9.361 -18.378 1.00 78.75 306 GLY A O 1
ATOM 2321 N N . TYR A 1 307 ? 1.184 9.079 -19.326 1.00 79.88 307 TYR A N 1
ATOM 2322 C CA . TYR A 1 307 ? 1.683 10.440 -19.099 1.00 79.88 307 TYR A CA 1
ATOM 2323 C C . TYR A 1 307 ? 2.588 10.906 -20.248 1.00 79.88 307 TYR A C 1
ATOM 2325 O O . TYR A 1 307 ? 3.010 10.119 -21.092 1.00 79.88 307 TYR A O 1
ATOM 2333 N N . MET A 1 308 ? 2.858 12.211 -20.314 1.00 81.62 308 MET A N 1
ATOM 2334 C CA . MET A 1 308 ? 3.743 12.799 -21.325 1.00 81.62 308 MET A CA 1
ATOM 2335 C C . MET A 1 308 ? 5.118 13.070 -20.727 1.00 81.62 308 MET A C 1
ATOM 2337 O O . MET A 1 308 ? 5.208 13.543 -19.591 1.00 81.62 308 MET A O 1
ATOM 2341 N N . LEU A 1 309 ? 6.169 12.805 -21.503 1.00 80.38 309 LEU A N 1
ATOM 2342 C CA . LEU A 1 309 ? 7.532 13.148 -21.110 1.00 80.38 309 LEU A CA 1
ATOM 2343 C C . LEU A 1 309 ? 7.814 14.638 -21.274 1.00 80.38 309 LEU A C 1
ATOM 2345 O O . LEU A 1 309 ? 7.140 15.343 -22.035 1.00 80.38 309 LEU A O 1
ATOM 2349 N N . TRP A 1 310 ? 8.833 15.118 -20.559 1.00 73.31 310 TRP A N 1
ATOM 2350 C CA . TRP A 1 310 ? 9.273 16.498 -20.716 1.00 73.31 310 TRP A CA 1
ATOM 2351 C C . TRP A 1 310 ? 9.840 16.717 -22.126 1.00 73.31 310 TRP A C 1
ATOM 2353 O O . TRP A 1 310 ? 10.419 15.802 -22.719 1.00 73.31 310 TRP A O 1
ATOM 2363 N N . PRO A 1 311 ? 9.714 17.932 -22.690 1.00 66.81 311 PRO A N 1
ATOM 2364 C CA . PRO A 1 311 ? 10.274 18.221 -24.004 1.00 66.81 311 PRO A CA 1
ATOM 2365 C C . PRO A 1 311 ? 11.774 17.889 -24.050 1.00 66.81 311 PRO A C 1
ATOM 2367 O O . PRO A 1 311 ? 12.523 18.354 -23.191 1.00 66.81 311 PRO A O 1
ATOM 2370 N N . ARG A 1 312 ? 12.199 17.143 -25.084 1.00 71.69 312 ARG A N 1
ATOM 2371 C CA . ARG A 1 312 ? 13.560 16.599 -25.325 1.00 71.69 312 ARG A CA 1
ATOM 2372 C C . ARG A 1 312 ? 13.919 15.293 -24.613 1.00 71.69 312 ARG A C 1
ATOM 2374 O O . ARG A 1 312 ? 14.993 14.759 -24.884 1.00 71.69 312 ARG A O 1
ATOM 2381 N N . GLU A 1 313 ? 13.059 14.755 -23.757 1.00 80.56 313 GLU A N 1
ATOM 2382 C CA . GLU A 1 313 ? 13.246 13.388 -23.269 1.00 80.56 313 GLU A CA 1
ATOM 2383 C C . GLU A 1 313 ? 12.897 12.376 -24.365 1.00 80.56 313 GLU A C 1
ATOM 2385 O O . GLU A 1 313 ? 12.008 12.593 -25.189 1.00 80.56 313 GLU A O 1
ATOM 2390 N N . GLN A 1 314 ? 13.634 11.269 -24.385 1.00 86.62 314 GLN A N 1
ATOM 2391 C CA . GLN A 1 314 ? 13.452 10.182 -25.339 1.00 86.62 314 GLN A CA 1
ATOM 2392 C C . GLN A 1 314 ? 13.318 8.864 -24.583 1.00 86.62 314 GLN A C 1
ATOM 2394 O O . GLN A 1 314 ? 13.797 8.718 -23.457 1.00 86.62 314 GLN A O 1
ATOM 2399 N N . VAL A 1 315 ? 12.671 7.900 -25.227 1.00 88.69 315 VAL A N 1
ATOM 2400 C CA . VAL A 1 315 ? 12.671 6.512 -24.770 1.00 88.69 315 VAL A CA 1
ATOM 2401 C C . VAL A 1 315 ? 14.014 5.895 -25.134 1.00 88.69 315 VAL A C 1
ATOM 2403 O O . VAL A 1 315 ? 14.485 6.042 -26.261 1.00 88.69 315 VAL A O 1
ATOM 2406 N N . HIS A 1 316 ? 14.620 5.202 -24.178 1.00 91.31 316 HIS A N 1
ATOM 2407 C CA . HIS A 1 316 ? 15.881 4.499 -24.372 1.00 91.31 316 HIS A CA 1
ATOM 2408 C C . HIS A 1 316 ? 15.676 2.985 -24.455 1.00 91.31 316 HIS A C 1
ATOM 2410 O O . HIS A 1 316 ? 14.739 2.437 -23.877 1.00 91.31 316 HIS A O 1
ATOM 2416 N N . ASP A 1 317 ? 16.586 2.297 -25.139 1.00 92.44 317 ASP A N 1
ATOM 2417 C CA . ASP A 1 317 ? 16.604 0.836 -25.162 1.00 92.44 317 ASP A CA 1
ATOM 2418 C C . ASP A 1 317 ? 16.986 0.253 -23.800 1.00 92.44 317 ASP A C 1
ATOM 2420 O O . ASP A 1 317 ? 17.604 0.914 -22.959 1.00 92.44 317 ASP A O 1
ATOM 2424 N N . GLN A 1 318 ? 16.640 -1.017 -23.597 1.00 92.00 318 GLN A N 1
ATOM 2425 C CA . GLN A 1 318 ? 17.042 -1.743 -22.399 1.00 92.00 318 GLN A CA 1
ATOM 2426 C C . GLN A 1 318 ? 18.563 -1.869 -22.304 1.00 92.00 318 GLN A C 1
ATOM 2428 O O . GLN A 1 318 ? 19.270 -2.034 -23.298 1.00 92.00 318 GLN A O 1
ATOM 2433 N N . ILE A 1 319 ? 19.054 -1.814 -21.074 1.00 92.19 319 ILE A N 1
ATOM 2434 C CA . ILE A 1 319 ? 20.469 -1.844 -20.729 1.00 92.19 319 ILE A CA 1
ATOM 2435 C C . ILE A 1 319 ? 20.790 -3.135 -19.982 1.00 92.19 319 ILE A C 1
ATOM 2437 O O . ILE A 1 319 ? 19.930 -3.718 -19.330 1.00 92.19 319 ILE A O 1
ATOM 2441 N N . GLN A 1 320 ? 22.043 -3.571 -20.070 1.00 85.88 320 GLN A N 1
ATOM 2442 C CA . GLN A 1 320 ? 22.537 -4.762 -19.365 1.00 85.88 320 GLN A CA 1
ATOM 2443 C C . GLN A 1 320 ? 23.563 -4.409 -18.281 1.00 85.88 320 GLN A C 1
ATOM 2445 O O . GLN A 1 320 ? 23.857 -5.226 -17.409 1.00 85.88 320 GLN A O 1
ATOM 2450 N N . ASP A 1 321 ? 24.126 -3.198 -18.337 1.00 88.56 321 ASP A N 1
ATOM 2451 C CA . ASP A 1 321 ? 25.169 -2.749 -17.424 1.00 88.56 321 ASP A CA 1
ATOM 2452 C C . ASP A 1 321 ? 24.686 -1.590 -16.544 1.00 88.56 321 ASP A C 1
ATOM 2454 O O . ASP A 1 321 ? 24.133 -0.594 -17.019 1.00 88.56 321 ASP A O 1
ATOM 2458 N N . ARG A 1 322 ? 24.967 -1.692 -15.241 1.00 89.88 322 ARG A N 1
ATOM 2459 C CA . ARG A 1 322 ? 24.613 -0.680 -14.237 1.00 89.88 322 ARG A CA 1
ATOM 2460 C C . ARG A 1 322 ? 25.163 0.711 -14.565 1.00 89.88 322 ARG A C 1
ATOM 2462 O O . ARG A 1 322 ? 24.535 1.702 -14.207 1.00 89.88 322 ARG A O 1
ATOM 2469 N N . SER A 1 323 ? 26.325 0.810 -15.208 1.00 91.56 323 SER A N 1
ATOM 2470 C CA . SER A 1 323 ? 26.955 2.084 -15.586 1.00 91.56 323 SER A CA 1
ATOM 2471 C C . SER A 1 323 ? 26.150 2.875 -16.618 1.00 91.56 323 SER A C 1
ATOM 2473 O O . SER A 1 323 ? 26.290 4.094 -16.698 1.00 91.56 323 SER A O 1
ATOM 2475 N N . GLN A 1 324 ? 25.281 2.202 -17.375 1.00 91.75 324 GLN A N 1
ATOM 2476 C CA . GLN A 1 324 ? 24.403 2.822 -18.365 1.00 91.75 324 GLN A CA 1
ATOM 2477 C C . GLN A 1 324 ? 23.091 3.322 -17.744 1.00 91.75 324 GLN A C 1
ATOM 2479 O O . GLN A 1 324 ? 22.354 4.076 -18.385 1.00 91.75 324 GLN A O 1
ATOM 2484 N N . PHE A 1 325 ? 22.797 2.918 -16.503 1.00 94.56 325 PHE A N 1
ATOM 2485 C CA . PHE A 1 325 ? 21.565 3.278 -15.824 1.00 94.56 325 PHE A CA 1
ATOM 2486 C C . PHE A 1 325 ? 21.562 4.744 -15.410 1.00 94.56 325 PHE A C 1
ATOM 2488 O O . PHE A 1 325 ? 22.399 5.211 -14.635 1.00 94.56 325 PHE A O 1
ATOM 2495 N N . VAL A 1 326 ? 20.537 5.448 -15.871 1.00 93.31 326 VAL A N 1
ATOM 2496 C CA . VAL A 1 326 ? 20.205 6.796 -15.428 1.00 93.31 326 VAL A CA 1
ATOM 2497 C C . VAL A 1 326 ? 18.874 6.754 -14.691 1.00 93.31 326 VAL A C 1
ATOM 2499 O O . VAL A 1 326 ? 17.879 6.247 -15.208 1.00 93.31 326 VAL A O 1
ATOM 2502 N N . ARG A 1 327 ? 18.871 7.291 -13.471 1.00 92.88 327 ARG A N 1
ATOM 2503 C CA . ARG A 1 327 ? 17.687 7.378 -12.616 1.00 92.88 327 ARG A CA 1
ATOM 2504 C C . ARG A 1 327 ? 16.610 8.254 -13.259 1.00 92.88 327 ARG A C 1
ATOM 2506 O O . ARG A 1 327 ? 16.924 9.343 -13.732 1.00 92.88 327 ARG A O 1
ATOM 2513 N N . GLY A 1 328 ? 15.359 7.791 -13.240 1.00 89.00 328 GLY A N 1
ATOM 2514 C CA . GLY A 1 328 ? 14.206 8.507 -13.799 1.00 89.00 328 GLY A CA 1
ATOM 2515 C C . GLY A 1 328 ? 14.154 8.518 -15.329 1.00 89.00 328 GLY A C 1
ATOM 2516 O O . GLY A 1 328 ? 13.203 9.036 -15.905 1.00 89.00 328 GLY A O 1
ATOM 2517 N N . ARG A 1 329 ? 15.149 7.927 -16.002 1.00 91.75 329 ARG A N 1
ATOM 2518 C CA . ARG A 1 329 ? 15.117 7.725 -17.448 1.00 91.75 329 ARG A CA 1
ATOM 2519 C C . ARG A 1 329 ? 14.069 6.676 -17.795 1.00 91.75 329 ARG A C 1
ATOM 2521 O O . ARG A 1 329 ? 13.906 5.693 -17.076 1.00 91.75 329 ARG A O 1
ATOM 2528 N N . VAL A 1 330 ? 13.409 6.894 -18.922 1.00 92.81 330 VAL A N 1
ATOM 2529 C CA . VAL A 1 330 ? 12.394 6.000 -19.467 1.00 92.81 330 VAL A CA 1
ATOM 2530 C C . VAL A 1 330 ? 13.048 5.015 -20.425 1.00 92.81 330 VAL A C 1
ATOM 2532 O O . VAL A 1 330 ? 13.771 5.410 -21.342 1.00 92.81 330 VAL A O 1
ATOM 2535 N N . TYR A 1 331 ? 12.767 3.737 -20.217 1.00 94.62 331 TYR A N 1
ATOM 2536 C CA . TYR A 1 331 ? 13.243 2.637 -21.042 1.00 94.62 331 TYR A CA 1
ATOM 2537 C C . TYR A 1 331 ? 12.055 1.936 -21.699 1.00 94.62 331 TYR A C 1
ATOM 2539 O O . TYR A 1 331 ? 11.011 1.795 -21.062 1.00 94.62 331 TYR A O 1
ATOM 2547 N N . GLY A 1 332 ? 12.210 1.501 -22.946 1.00 92.94 332 GLY A N 1
ATOM 2548 C CA . GLY A 1 332 ? 11.200 0.745 -23.691 1.00 92.94 332 GLY A CA 1
ATOM 2549 C C . GLY A 1 332 ? 11.434 -0.768 -23.671 1.00 92.94 332 GLY A C 1
ATOM 2550 O O . GLY A 1 332 ? 12.249 -1.290 -22.908 1.00 92.94 332 GLY A O 1
ATOM 2551 N N . GLY A 1 333 ? 10.725 -1.493 -24.541 1.00 91.19 333 GLY A N 1
ATOM 2552 C CA . GLY A 1 333 ? 10.919 -2.938 -24.749 1.00 91.19 333 GLY A CA 1
ATOM 2553 C C . GLY A 1 333 ? 10.254 -3.836 -23.697 1.00 91.19 333 GLY A C 1
ATOM 2554 O O . GLY A 1 333 ? 10.564 -5.028 -23.592 1.00 91.19 333 GLY A O 1
ATOM 2555 N N . TRP A 1 334 ? 9.343 -3.288 -22.895 1.00 94.94 334 TRP A N 1
ATOM 2556 C CA . TRP A 1 334 ? 8.673 -4.013 -21.819 1.00 94.94 334 TRP A CA 1
ATOM 2557 C C . TRP A 1 334 ? 7.448 -4.784 -22.318 1.00 94.94 334 TRP A C 1
ATOM 2559 O O . TRP A 1 334 ? 6.303 -4.407 -22.088 1.00 94.94 334 TRP A O 1
ATOM 2569 N N . SER A 1 335 ? 7.693 -5.907 -22.992 1.00 94.00 335 SER A N 1
ATOM 2570 C CA . SER A 1 335 ? 6.653 -6.739 -23.614 1.00 94.00 335 SER A CA 1
ATOM 2571 C C . SER A 1 335 ? 5.522 -7.207 -22.689 1.00 94.00 335 SER A C 1
ATOM 2573 O O . SER A 1 335 ? 4.423 -7.432 -23.182 1.00 94.00 335 SER A O 1
ATOM 2575 N N . LYS A 1 336 ? 5.776 -7.354 -21.380 1.00 96.06 336 LYS A N 1
ATOM 2576 C CA . LYS A 1 336 ? 4.792 -7.766 -20.361 1.00 96.06 336 LYS A CA 1
ATOM 2577 C C . LYS A 1 336 ? 4.330 -6.623 -19.455 1.00 96.06 336 LYS A C 1
ATOM 2579 O O . LYS A 1 336 ? 3.549 -6.856 -18.538 1.00 96.06 336 LYS A O 1
ATOM 2584 N N . SER A 1 337 ? 4.822 -5.406 -19.670 1.00 96.19 337 SER A N 1
ATOM 2585 C CA . SER A 1 337 ? 4.353 -4.242 -18.921 1.00 96.19 337 SER A CA 1
ATOM 2586 C C . SER A 1 337 ? 3.004 -3.775 -19.451 1.00 96.19 337 SER A C 1
ATOM 2588 O O . SER A 1 337 ? 2.762 -3.826 -20.659 1.00 96.19 337 SER A O 1
ATOM 2590 N N . LEU A 1 338 ? 2.153 -3.250 -18.568 1.00 95.38 338 LEU A N 1
ATOM 2591 C CA . LEU A 1 338 ? 0.924 -2.558 -18.969 1.00 95.38 338 LEU A CA 1
ATOM 2592 C C . LEU A 1 338 ? 1.192 -1.245 -19.734 1.00 95.38 338 LEU A C 1
ATOM 2594 O O . LEU A 1 338 ? 0.305 -0.757 -20.436 1.00 95.38 338 LEU A O 1
ATOM 2598 N N . PHE A 1 339 ? 2.407 -0.698 -19.645 1.00 93.38 339 PHE A N 1
ATOM 2599 C CA . PHE A 1 339 ? 2.887 0.453 -20.419 1.00 93.38 339 PHE A CA 1
ATOM 2600 C C . PHE A 1 339 ? 4.083 0.064 -21.286 1.00 93.38 339 PHE A C 1
ATOM 2602 O O . PHE A 1 339 ? 4.969 -0.652 -20.824 1.00 93.38 339 PHE A O 1
ATOM 2609 N N . ASP A 1 340 ? 4.153 0.573 -22.519 1.00 90.19 340 ASP A N 1
ATOM 2610 C CA . ASP A 1 340 ? 5.253 0.242 -23.447 1.00 90.19 340 ASP A CA 1
ATOM 2611 C C . ASP A 1 340 ? 6.628 0.681 -22.931 1.00 90.19 340 ASP A C 1
ATOM 2613 O O . ASP A 1 340 ? 7.666 0.097 -23.260 1.00 90.19 340 ASP A O 1
ATOM 2617 N N . ASN A 1 341 ? 6.621 1.733 -22.119 1.00 92.25 341 ASN A N 1
ATOM 2618 C CA . ASN A 1 341 ? 7.798 2.445 -21.677 1.00 92.25 341 ASN A CA 1
ATOM 2619 C C . ASN A 1 341 ? 7.665 2.759 -20.193 1.00 92.25 341 ASN A C 1
ATOM 2621 O O . ASN A 1 341 ? 6.601 3.183 -19.747 1.00 92.25 341 ASN A O 1
ATOM 2625 N N . GLU A 1 342 ? 8.752 2.576 -19.449 1.00 94.31 342 GLU A N 1
ATOM 2626 C CA . GLU A 1 342 ? 8.739 2.711 -17.999 1.00 94.31 342 GLU A CA 1
ATOM 2627 C C . GLU A 1 342 ? 10.029 3.335 -17.462 1.00 94.31 342 GLU A C 1
ATOM 2629 O O . GLU A 1 342 ? 11.115 3.136 -18.014 1.00 94.31 342 GLU A O 1
ATOM 2634 N N . SER A 1 343 ? 9.905 4.105 -16.384 1.00 93.38 343 SER A N 1
ATOM 2635 C CA . SER A 1 343 ? 11.010 4.743 -15.674 1.00 93.38 343 SER A CA 1
ATOM 2636 C C . SER A 1 343 ? 11.232 4.125 -14.298 1.00 93.38 343 SER A C 1
ATOM 2638 O O . SER A 1 343 ? 10.308 3.639 -13.648 1.00 93.38 343 SER A O 1
ATOM 2640 N N . PHE A 1 344 ? 12.487 4.151 -13.850 1.00 94.56 344 PHE A N 1
ATOM 2641 C CA . PHE A 1 344 ? 12.901 3.480 -12.620 1.00 94.56 344 PHE A CA 1
ATOM 2642 C C . PHE A 1 344 ? 13.807 4.368 -11.774 1.00 94.56 344 PHE A C 1
ATOM 2644 O O . PHE A 1 344 ? 14.633 5.133 -12.289 1.00 94.56 344 PHE A O 1
ATOM 2651 N N . ASP A 1 345 ? 13.695 4.219 -10.457 1.00 91.31 345 ASP A N 1
ATOM 2652 C CA . ASP A 1 345 ? 14.483 4.966 -9.481 1.00 91.31 345 ASP A CA 1
ATOM 2653 C C . ASP A 1 345 ? 15.793 4.259 -9.094 1.00 91.31 345 ASP A C 1
ATOM 2655 O O . ASP A 1 345 ? 16.765 4.914 -8.701 1.00 91.31 345 ASP A O 1
ATOM 2659 N N . SER A 1 346 ? 15.842 2.929 -9.223 1.00 91.62 346 SER A N 1
ATOM 2660 C CA . SER A 1 346 ? 16.991 2.098 -8.847 1.00 91.62 346 SER A CA 1
ATOM 2661 C C . SER A 1 346 ? 17.273 1.007 -9.877 1.00 91.62 346 SER A C 1
ATOM 2663 O O . SER A 1 346 ? 16.373 0.262 -10.260 1.00 91.62 346 SER A O 1
ATOM 2665 N N . TYR A 1 347 ? 18.544 0.851 -10.262 1.00 91.62 347 TYR A N 1
ATOM 2666 C CA . TYR A 1 347 ? 18.966 -0.240 -11.142 1.00 91.62 347 TYR A CA 1
ATOM 2667 C C . TYR A 1 347 ? 18.772 -1.608 -10.474 1.00 91.62 347 TYR A C 1
ATOM 2669 O O . TYR A 1 347 ? 18.099 -2.488 -10.996 1.00 91.62 347 TYR A O 1
ATOM 2677 N N . THR A 1 348 ? 19.349 -1.780 -9.287 1.00 89.06 348 THR A N 1
ATOM 2678 C CA . THR A 1 348 ? 19.412 -3.068 -8.589 1.00 89.06 348 THR A CA 1
ATOM 2679 C C . THR A 1 348 ? 18.091 -3.477 -7.949 1.00 89.06 348 THR A C 1
ATOM 2681 O O . THR A 1 348 ? 17.826 -4.669 -7.840 1.00 89.06 348 THR A O 1
ATOM 2684 N N . GLY A 1 349 ? 17.272 -2.506 -7.534 1.00 87.31 349 GLY A N 1
ATOM 2685 C CA . GLY A 1 349 ? 16.005 -2.764 -6.845 1.00 87.31 349 GLY A CA 1
ATOM 2686 C C . GLY A 1 349 ? 14.776 -2.790 -7.755 1.00 87.31 349 GLY A C 1
ATOM 2687 O O . GLY A 1 349 ? 13.860 -3.562 -7.495 1.00 87.31 349 GLY A O 1
ATOM 2688 N N . GLU A 1 350 ? 14.744 -1.970 -8.810 1.00 93.62 350 GLU A N 1
ATOM 2689 C CA . GLU A 1 350 ? 13.552 -1.823 -9.658 1.00 93.62 350 GLU A CA 1
ATOM 2690 C C . GLU A 1 350 ? 13.800 -2.267 -11.097 1.00 93.62 350 GLU A C 1
ATOM 2692 O O . GLU A 1 350 ? 13.031 -3.064 -11.621 1.00 93.62 350 GLU A O 1
ATOM 2697 N N . TYR A 1 351 ? 14.877 -1.796 -11.733 1.00 94.62 351 TYR A N 1
ATOM 2698 C CA . TYR A 1 351 ? 15.148 -2.097 -13.140 1.00 94.62 351 TYR A CA 1
ATOM 2699 C C . TYR A 1 351 ? 15.380 -3.597 -13.376 1.00 94.62 351 TYR A C 1
ATOM 2701 O O . TYR A 1 351 ? 14.735 -4.199 -14.231 1.00 94.62 351 TYR A O 1
ATOM 2709 N N . LEU A 1 352 ? 16.258 -4.225 -12.581 1.00 93.38 352 LEU A N 1
ATOM 2710 C CA . LEU A 1 352 ? 16.504 -5.670 -12.667 1.00 93.38 352 LEU A CA 1
ATOM 2711 C C . LEU A 1 352 ? 15.255 -6.492 -12.324 1.00 93.38 352 LEU A C 1
ATOM 2713 O O . LEU A 1 352 ? 15.010 -7.527 -12.938 1.00 93.38 352 LEU A O 1
ATOM 2717 N N . LEU A 1 353 ? 14.440 -6.014 -11.380 1.00 94.75 353 LEU A N 1
ATOM 2718 C CA . LEU A 1 353 ? 13.172 -6.653 -11.040 1.00 94.75 353 LEU A CA 1
ATOM 2719 C C . LEU A 1 353 ? 12.186 -6.581 -12.215 1.00 94.75 353 LEU A C 1
ATOM 2721 O O . LEU A 1 353 ? 11.583 -7.591 -12.565 1.00 94.75 353 LEU A O 1
ATOM 2725 N N . ALA A 1 354 ? 12.059 -5.424 -12.866 1.00 95.94 354 ALA A N 1
ATOM 2726 C CA . ALA A 1 354 ? 11.236 -5.268 -14.062 1.00 95.94 354 ALA A CA 1
ATOM 2727 C C . ALA A 1 354 ? 11.724 -6.167 -15.207 1.00 95.94 354 ALA A C 1
ATOM 2729 O O . ALA A 1 354 ? 10.910 -6.792 -15.885 1.00 95.94 354 ALA A O 1
ATOM 2730 N N . GLN A 1 355 ? 13.043 -6.309 -15.381 1.00 94.69 355 GLN A N 1
ATOM 2731 C CA . GLN A 1 355 ? 13.632 -7.250 -16.337 1.00 94.69 355 GLN A CA 1
ATOM 2732 C C . GLN A 1 355 ? 13.241 -8.697 -16.023 1.00 94.69 355 GLN A C 1
ATOM 2734 O O . GLN A 1 355 ? 12.768 -9.390 -16.923 1.00 94.69 355 GLN A O 1
ATOM 2739 N N . LEU A 1 356 ? 13.343 -9.123 -14.761 1.00 94.81 356 LEU A N 1
ATOM 2740 C CA . LEU A 1 356 ? 12.922 -10.455 -14.319 1.00 94.81 356 LEU A CA 1
ATOM 2741 C C . LEU A 1 356 ? 11.426 -10.690 -14.568 1.00 94.81 356 LEU A C 1
ATOM 2743 O O . LEU A 1 356 ? 11.052 -11.731 -15.107 1.00 94.81 356 LEU A O 1
ATOM 2747 N N . LEU A 1 357 ? 10.562 -9.731 -14.222 1.00 96.06 357 LEU A N 1
ATOM 2748 C CA . LEU A 1 357 ? 9.115 -9.834 -14.451 1.00 96.06 357 LEU A CA 1
ATOM 2749 C C . LEU A 1 357 ? 8.768 -9.860 -15.947 1.00 96.06 357 LEU A C 1
ATOM 2751 O O . LEU A 1 357 ? 7.834 -10.547 -16.358 1.00 96.06 357 LEU A O 1
ATOM 2755 N N . ASN A 1 358 ? 9.530 -9.142 -16.774 1.00 95.44 358 ASN A N 1
ATOM 2756 C CA . ASN A 1 358 ? 9.324 -9.086 -18.216 1.00 95.44 358 ASN A CA 1
ATOM 2757 C C . ASN A 1 358 ? 9.742 -10.383 -18.931 1.00 95.44 358 ASN A C 1
ATOM 2759 O O . ASN A 1 358 ? 9.104 -10.765 -19.911 1.00 95.44 358 ASN A O 1
ATOM 2763 N N . THR A 1 359 ? 10.782 -11.073 -18.453 1.00 93.69 359 THR A N 1
ATOM 2764 C CA . THR A 1 359 ? 11.290 -12.313 -19.069 1.00 93.69 359 THR A CA 1
ATOM 2765 C C . THR A 1 359 ? 10.686 -13.586 -18.474 1.00 93.69 359 THR A C 1
ATOM 2767 O O . THR A 1 359 ? 10.620 -14.605 -19.162 1.00 93.69 359 THR A O 1
ATOM 2770 N N . SER A 1 360 ? 10.209 -13.547 -17.226 1.00 94.88 360 SER A N 1
ATOM 2771 C CA . SER A 1 360 ? 9.700 -14.729 -16.519 1.00 94.88 360 SER A CA 1
ATOM 2772 C C . SER A 1 360 ? 8.461 -15.327 -17.193 1.00 94.88 360 SER A C 1
ATOM 2774 O O . SER A 1 360 ? 7.493 -14.600 -17.418 1.00 94.88 360 SER A O 1
ATOM 2776 N N . PRO A 1 361 ? 8.413 -16.645 -17.469 1.00 93.31 361 PRO A N 1
ATOM 2777 C CA . PRO A 1 361 ? 7.294 -17.271 -18.182 1.00 93.31 361 PRO A CA 1
ATOM 2778 C C . PRO A 1 361 ? 5.985 -17.254 -17.381 1.00 93.31 361 PRO A C 1
ATOM 2780 O O . PRO A 1 361 ? 4.930 -17.057 -17.973 1.00 93.31 361 PRO A O 1
ATOM 2783 N N . HIS A 1 362 ? 6.069 -17.371 -16.054 1.00 95.12 362 HIS A N 1
ATOM 2784 C CA . HIS A 1 362 ? 4.923 -17.438 -15.138 1.00 95.12 362 HIS A CA 1
ATOM 2785 C C . HIS A 1 362 ? 4.311 -16.071 -14.786 1.00 95.12 362 HIS A C 1
ATOM 2787 O O . HIS A 1 362 ? 3.398 -16.002 -13.970 1.00 95.12 362 HIS A O 1
ATOM 2793 N N . ILE A 1 363 ? 4.793 -14.982 -15.393 1.00 96.94 363 ILE A N 1
ATOM 2794 C CA . ILE A 1 363 ? 4.178 -13.652 -15.298 1.00 96.94 363 ILE A CA 1
ATOM 2795 C C . ILE A 1 363 ? 3.347 -13.392 -16.552 1.00 96.94 363 ILE A C 1
ATOM 2797 O O . ILE A 1 363 ? 3.857 -13.494 -17.673 1.00 96.94 363 ILE A O 1
ATOM 2801 N N . VAL A 1 364 ? 2.079 -13.030 -16.361 1.00 96.94 364 VAL A N 1
ATOM 2802 C CA . VAL A 1 364 ? 1.159 -12.638 -17.437 1.00 96.94 364 VAL A CA 1
ATOM 2803 C C . VAL A 1 364 ? 1.401 -11.180 -17.813 1.00 96.94 364 VAL A C 1
ATOM 2805 O O . VAL A 1 364 ? 1.661 -10.880 -18.976 1.00 96.94 364 VAL A O 1
ATOM 2808 N N . TRP A 1 365 ? 1.364 -10.289 -16.822 1.00 97.62 365 TRP A N 1
ATOM 2809 C CA . TRP A 1 365 ? 1.685 -8.872 -16.974 1.00 97.62 365 TRP A CA 1
ATOM 2810 C C . TRP A 1 365 ? 2.217 -8.283 -15.666 1.00 97.62 365 TRP A C 1
ATOM 2812 O O . TRP A 1 365 ? 1.994 -8.830 -14.584 1.00 97.62 365 TRP A O 1
ATOM 2822 N N . TRP A 1 366 ? 2.894 -7.143 -15.760 1.00 97.50 366 TRP A N 1
ATOM 2823 C CA . TRP A 1 366 ? 3.306 -6.338 -14.614 1.00 97.50 366 TRP A CA 1
ATOM 2824 C C . TRP A 1 366 ? 3.034 -4.848 -14.842 1.00 97.50 366 TRP A C 1
ATOM 2826 O O . TRP A 1 366 ? 2.896 -4.377 -15.967 1.00 97.50 366 TRP A O 1
ATOM 2836 N N . HIS A 1 367 ? 2.928 -4.101 -13.752 1.00 96.75 367 HIS A N 1
ATOM 2837 C CA . HIS A 1 367 ? 2.638 -2.675 -13.728 1.00 96.75 367 HIS A CA 1
ATOM 2838 C C . HIS A 1 367 ? 3.511 -2.004 -12.667 1.00 96.75 367 HIS A C 1
ATOM 2840 O O . HIS A 1 367 ? 3.440 -2.371 -11.492 1.00 96.75 367 HIS A O 1
ATOM 2846 N N . ARG A 1 368 ? 4.340 -1.032 -13.064 1.00 95.00 368 ARG A N 1
ATOM 2847 C CA . ARG A 1 368 ? 5.073 -0.165 -12.129 1.00 95.00 368 ARG A CA 1
ATOM 2848 C C . ARG A 1 368 ? 4.109 0.892 -11.590 1.00 95.00 368 ARG A C 1
ATOM 2850 O O . ARG A 1 368 ? 3.523 1.639 -12.359 1.00 95.00 368 ARG A O 1
ATOM 2857 N N . LEU A 1 369 ? 3.971 0.964 -10.271 1.00 93.69 369 LEU A N 1
ATOM 2858 C CA . LEU A 1 369 ? 3.141 1.955 -9.590 1.00 93.69 369 LEU A CA 1
ATOM 2859 C C . LEU A 1 369 ? 3.942 3.213 -9.255 1.00 93.69 369 LEU A C 1
ATOM 2861 O O . LEU A 1 369 ? 4.764 3.231 -8.336 1.00 93.69 369 LEU A O 1
ATOM 2865 N N . HIS A 1 370 ? 3.658 4.306 -9.943 1.00 90.88 370 HIS A N 1
ATOM 2866 C CA . HIS A 1 370 ? 4.257 5.594 -9.638 1.00 90.88 370 HIS A CA 1
ATOM 2867 C C . HIS A 1 370 ? 3.539 6.292 -8.484 1.00 90.88 370 HIS A C 1
ATOM 2869 O O . HIS A 1 370 ? 2.328 6.153 -8.301 1.00 90.88 370 HIS A O 1
ATOM 2875 N N . PRO A 1 371 ? 4.227 7.170 -7.732 1.00 88.62 371 PRO A N 1
ATOM 2876 C CA . PRO A 1 371 ? 3.576 7.992 -6.709 1.00 88.62 371 PRO A CA 1
ATOM 2877 C C . PRO A 1 371 ? 2.394 8.826 -7.242 1.00 88.62 371 PRO A C 1
ATOM 2879 O O . PRO A 1 371 ? 1.444 9.115 -6.505 1.00 88.62 371 PRO A O 1
ATOM 2882 N N . GLN A 1 372 ? 2.435 9.203 -8.525 1.00 87.25 372 GLN A N 1
ATOM 2883 C CA . GLN A 1 372 ? 1.355 9.926 -9.203 1.00 87.25 372 GLN A CA 1
ATOM 2884 C C . GLN A 1 372 ? 0.078 9.093 -9.354 1.00 87.25 372 GLN A C 1
ATOM 2886 O O . GLN A 1 372 ? -1.011 9.667 -9.360 1.00 87.25 372 GLN A O 1
ATOM 2891 N N . ASP A 1 373 ? 0.189 7.762 -9.369 1.00 87.44 373 ASP A N 1
ATOM 2892 C CA . ASP A 1 373 ? -0.965 6.878 -9.493 1.00 87.44 373 ASP A CA 1
ATOM 2893 C C . ASP A 1 373 ? -1.815 6.917 -8.229 1.00 87.44 373 ASP A C 1
ATOM 2895 O O . ASP A 1 373 ? -3.004 6.666 -8.296 1.00 87.44 373 ASP A O 1
ATOM 2899 N N . GLN A 1 374 ? -1.288 7.343 -7.073 1.00 89.56 374 GLN A N 1
ATOM 2900 C CA . GLN A 1 374 ? -2.021 7.368 -5.795 1.00 89.56 374 GLN A CA 1
ATOM 2901 C C . GLN A 1 374 ? -2.492 5.973 -5.334 1.00 89.56 374 GLN A C 1
ATOM 2903 O O . GLN A 1 374 ? -3.491 5.861 -4.617 1.00 89.56 374 GLN A O 1
ATOM 2908 N N . ALA A 1 375 ? -1.772 4.920 -5.723 1.00 91.25 375 ALA A N 1
ATOM 2909 C CA . ALA A 1 375 ? -1.891 3.578 -5.165 1.00 91.25 375 ALA A CA 1
ATOM 2910 C C . ALA A 1 375 ? -1.000 3.475 -3.913 1.00 91.25 375 ALA A C 1
ATOM 2912 O O . ALA A 1 375 ? 0.221 3.373 -4.009 1.00 91.25 375 ALA A O 1
ATOM 2913 N N . TYR A 1 376 ? -1.593 3.583 -2.721 1.00 91.69 376 TYR A N 1
ATOM 2914 C CA . TYR A 1 376 ? -0.847 3.584 -1.458 1.00 91.69 376 TYR A CA 1
ATOM 2915 C C . TYR A 1 376 ? -1.477 2.692 -0.392 1.00 91.69 376 TYR A C 1
ATOM 2917 O O . TYR A 1 376 ? -2.677 2.414 -0.403 1.00 91.69 376 TYR A O 1
ATOM 2925 N N . VAL A 1 377 ? -0.653 2.306 0.581 1.00 89.25 377 VAL A N 1
ATOM 2926 C CA . VAL A 1 377 ? -1.048 1.511 1.744 1.00 89.25 377 VAL A CA 1
ATOM 2927 C C . VAL A 1 377 ? -0.532 2.182 3.023 1.00 89.25 377 VAL A C 1
ATOM 2929 O O . VAL A 1 377 ? 0.642 2.527 3.151 1.00 89.25 377 VAL A O 1
ATOM 2932 N N . TYR A 1 378 ? -1.415 2.399 3.993 1.00 85.69 378 TYR A N 1
ATOM 2933 C CA . TYR A 1 378 ? -1.073 2.813 5.352 1.00 85.69 378 TYR A CA 1
ATOM 2934 C C . TYR A 1 378 ? -0.451 1.659 6.142 1.00 85.69 378 TYR A C 1
ATOM 2936 O O . TYR A 1 378 ? -1.032 0.579 6.234 1.00 85.69 378 TYR A O 1
ATOM 2944 N N . HIS A 1 379 ? 0.708 1.916 6.753 1.00 79.50 379 HIS A N 1
ATOM 2945 C CA . HIS A 1 379 ? 1.347 0.999 7.713 1.00 79.50 379 HIS A CA 1
ATOM 2946 C C . HIS A 1 379 ? 1.240 1.486 9.161 1.00 79.50 379 HIS A C 1
ATOM 2948 O O . HIS A 1 379 ? 1.324 0.695 10.095 1.00 79.50 379 HIS A O 1
ATOM 2954 N N . THR A 1 380 ? 0.983 2.780 9.328 1.00 76.56 380 THR A N 1
ATOM 2955 C CA . THR A 1 380 ? 0.643 3.435 10.592 1.00 76.56 380 THR A CA 1
ATOM 2956 C C . THR A 1 380 ? -0.579 4.309 10.327 1.00 76.56 380 THR A C 1
ATOM 2958 O O . THR A 1 380 ? -0.847 4.635 9.177 1.00 76.56 380 THR A O 1
ATOM 2961 N N . SER A 1 381 ? -1.294 4.780 11.348 1.00 73.62 381 SER A N 1
ATOM 2962 C CA . SER A 1 381 ? -2.423 5.709 11.166 1.00 73.62 381 SER A CA 1
ATOM 2963 C C . SER A 1 381 ? -2.100 6.984 10.372 1.00 73.62 381 SER A C 1
ATOM 2965 O O . SER A 1 381 ? -2.992 7.624 9.821 1.00 73.62 381 SER A O 1
ATOM 2967 N N . LYS A 1 382 ? -0.824 7.386 10.336 1.00 77.81 382 LYS A N 1
ATOM 2968 C CA . LYS A 1 382 ? -0.354 8.618 9.684 1.00 77.81 382 LYS A CA 1
ATOM 2969 C C . LYS A 1 382 ? 0.472 8.349 8.434 1.00 77.81 382 LYS A C 1
ATOM 2971 O O . LYS A 1 382 ? 0.391 9.110 7.472 1.00 77.81 382 LYS A O 1
ATOM 2976 N N . ASP A 1 383 ? 1.249 7.273 8.451 1.00 83.50 383 ASP A N 1
ATOM 2977 C CA . ASP A 1 383 ? 2.239 7.005 7.424 1.00 83.50 383 ASP A CA 1
ATOM 2978 C C . ASP A 1 383 ? 1.714 6.013 6.389 1.00 83.50 383 ASP A C 1
ATOM 2980 O O . ASP A 1 383 ? 1.362 4.866 6.687 1.00 83.50 383 ASP A O 1
ATOM 2984 N N . ARG A 1 384 ? 1.734 6.469 5.140 1.00 88.94 384 ARG A N 1
ATOM 2985 C CA . ARG A 1 384 ? 1.460 5.668 3.950 1.00 88.94 384 ARG A CA 1
ATOM 2986 C C . ARG A 1 384 ? 2.745 5.401 3.184 1.00 88.94 384 ARG A C 1
ATOM 2988 O O . ARG A 1 384 ? 3.682 6.200 3.227 1.00 88.94 384 ARG A O 1
ATOM 2995 N N . TYR A 1 385 ? 2.787 4.278 2.492 1.00 89.12 385 TYR A N 1
ATOM 2996 C CA . TYR A 1 385 ? 3.831 3.961 1.533 1.00 89.12 385 TYR A CA 1
ATOM 2997 C C . TYR A 1 385 ? 3.200 3.653 0.171 1.00 89.12 385 TYR A C 1
ATOM 2999 O O . TYR A 1 385 ? 2.009 3.350 0.089 1.00 89.12 385 TYR A O 1
ATOM 3007 N N . PHE A 1 386 ? 4.003 3.774 -0.879 1.00 91.19 386 PHE A N 1
ATOM 3008 C CA . PHE A 1 386 ? 3.630 3.473 -2.257 1.00 91.19 386 PHE A CA 1
ATOM 3009 C C . PHE A 1 386 ? 4.386 2.202 -2.646 1.00 91.19 386 PHE A C 1
ATOM 3011 O O . PHE A 1 386 ? 5.615 2.222 -2.540 1.00 91.19 386 PHE A O 1
ATOM 3018 N N . PRO A 1 387 ? 3.696 1.094 -2.957 1.00 93.00 387 PRO A N 1
ATOM 3019 C CA . PRO A 1 387 ? 4.350 -0.097 -3.489 1.00 93.00 387 PRO A CA 1
ATOM 3020 C C . PRO A 1 387 ? 4.978 0.186 -4.856 1.00 93.00 387 PRO A C 1
ATOM 3022 O O . PRO A 1 387 ? 4.550 1.114 -5.539 1.00 93.00 387 PRO A O 1
ATOM 3025 N N . ASP A 1 388 ? 5.955 -0.628 -5.261 1.00 93.56 388 ASP A N 1
ATOM 3026 C CA . ASP A 1 388 ? 6.694 -0.383 -6.503 1.00 93.56 388 ASP A CA 1
ATOM 3027 C C . ASP A 1 388 ? 6.030 -1.043 -7.714 1.00 93.56 388 ASP A C 1
ATOM 3029 O O . ASP A 1 388 ? 5.889 -0.417 -8.765 1.00 93.56 388 ASP A O 1
ATOM 3033 N N . PHE A 1 389 ? 5.587 -2.295 -7.578 1.00 96.50 389 PHE A N 1
ATOM 3034 C CA . PHE A 1 389 ? 4.997 -3.046 -8.684 1.00 96.50 389 PHE A CA 1
ATOM 3035 C C . PHE A 1 389 ? 3.747 -3.819 -8.269 1.00 96.50 389 PHE A C 1
ATOM 3037 O O . PHE A 1 389 ? 3.595 -4.241 -7.119 1.00 96.50 389 PHE A O 1
ATOM 3044 N N . VAL A 1 390 ? 2.883 -4.053 -9.254 1.00 97.19 390 VAL A N 1
ATOM 3045 C CA . VAL A 1 390 ? 1.863 -5.101 -9.230 1.00 97.19 390 VAL A CA 1
ATOM 3046 C C . VAL A 1 390 ? 2.102 -6.039 -10.402 1.00 97.19 390 VAL A C 1
ATOM 3048 O O . VAL A 1 390 ? 2.285 -5.570 -11.521 1.00 97.19 390 VAL A O 1
ATOM 3051 N N . ALA A 1 391 ? 2.087 -7.347 -10.175 1.00 97.44 391 ALA A N 1
ATOM 3052 C CA . ALA A 1 391 ? 2.190 -8.337 -11.245 1.00 97.44 391 ALA A CA 1
ATOM 3053 C C . ALA A 1 391 ? 1.089 -9.389 -11.133 1.00 97.44 391 ALA A C 1
ATOM 3055 O O . ALA A 1 391 ? 0.724 -9.778 -10.028 1.00 97.44 391 ALA A O 1
ATOM 3056 N N . LEU A 1 392 ? 0.574 -9.859 -12.265 1.00 97.44 392 LEU A N 1
ATOM 3057 C CA . LEU A 1 392 ? -0.326 -11.008 -12.320 1.00 97.44 392 LEU A CA 1
ATOM 3058 C C . LEU A 1 392 ? 0.464 -12.232 -12.767 1.00 97.44 392 LEU A C 1
ATOM 3060 O O . LEU A 1 392 ? 1.088 -12.209 -13.833 1.00 97.44 392 LEU A O 1
ATOM 3064 N N . 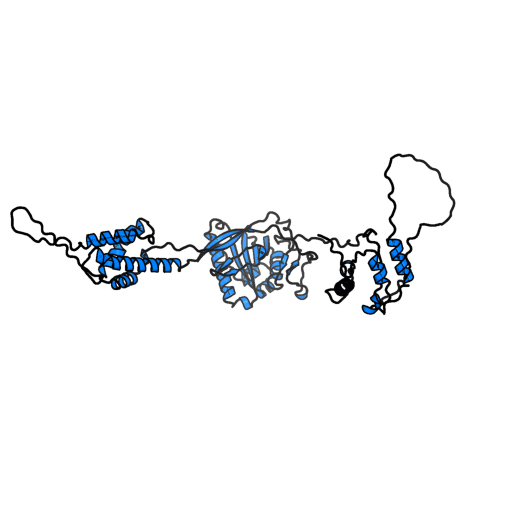ASP A 1 393 ? 0.421 -13.296 -11.970 1.00 96.38 393 ASP A N 1
ATOM 3065 C CA . ASP A 1 393 ? 0.995 -14.580 -12.360 1.00 96.38 393 ASP A CA 1
ATOM 3066 C C . ASP A 1 393 ? 0.002 -15.466 -13.129 1.00 96.38 393 ASP A C 1
ATOM 3068 O O . ASP A 1 393 ? -1.195 -15.184 -13.233 1.00 96.38 393 ASP A O 1
ATOM 3072 N N . ASP A 1 394 ? 0.513 -16.550 -13.704 1.00 95.25 394 ASP A N 1
ATOM 3073 C CA . ASP A 1 394 ? -0.276 -17.510 -14.478 1.00 95.25 394 ASP A CA 1
ATOM 3074 C C . ASP A 1 394 ? -1.227 -18.382 -13.631 1.00 95.25 394 ASP A C 1
ATOM 3076 O O . ASP A 1 394 ? -2.080 -19.074 -14.190 1.00 95.25 394 ASP A O 1
ATOM 3080 N N . GLN A 1 395 ? -1.135 -18.306 -12.298 1.00 93.88 395 GLN A N 1
ATOM 3081 C CA . GLN A 1 395 ? -2.069 -18.919 -11.346 1.00 93.88 395 GLN A CA 1
ATOM 3082 C C . GLN A 1 395 ? -3.224 -17.974 -10.962 1.00 93.88 395 GLN A C 1
ATOM 3084 O O . GLN A 1 395 ? -4.116 -18.348 -10.187 1.00 93.88 395 GLN A O 1
ATOM 3089 N N . GLY A 1 396 ? -3.233 -16.756 -11.518 1.00 94.31 396 GLY A N 1
ATOM 3090 C CA . GLY A 1 396 ? -4.257 -15.741 -11.290 1.00 94.31 396 GLY A CA 1
ATOM 3091 C C . GLY A 1 396 ? -4.074 -14.947 -9.994 1.00 94.31 396 GLY A C 1
ATOM 3092 O O . GLY A 1 396 ? -5.040 -14.353 -9.510 1.00 94.31 396 GLY A O 1
ATOM 3093 N N . VAL A 1 397 ? -2.872 -14.942 -9.411 1.00 95.69 397 VAL A N 1
ATOM 3094 C CA . VAL A 1 397 ? -2.547 -14.198 -8.188 1.00 95.69 397 VAL A CA 1
ATOM 3095 C C . VAL A 1 397 ? -1.983 -12.822 -8.539 1.00 95.69 397 VAL A C 1
ATOM 3097 O O . VAL A 1 397 ? -1.028 -12.699 -9.306 1.00 95.69 397 VAL A O 1
ATOM 3100 N N . HIS A 1 398 ? -2.560 -11.775 -7.945 1.00 96.44 398 HIS A N 1
ATOM 3101 C CA . HIS A 1 398 ? -2.056 -10.406 -8.027 1.00 96.44 398 HIS A CA 1
ATOM 3102 C C . HIS A 1 398 ? -1.010 -10.167 -6.937 1.00 96.44 398 HIS A C 1
ATOM 3104 O O . HIS A 1 398 ? -1.309 -10.188 -5.745 1.00 96.44 398 HIS A O 1
ATOM 3110 N N . TRP A 1 399 ? 0.222 -9.901 -7.336 1.00 96.81 399 TRP A N 1
ATOM 3111 C CA . TRP A 1 399 ? 1.361 -9.724 -6.452 1.00 96.81 399 TRP A CA 1
ATOM 3112 C C . TRP A 1 399 ? 1.695 -8.256 -6.273 1.00 96.81 399 TRP A C 1
ATOM 3114 O O . TRP A 1 399 ? 2.072 -7.596 -7.234 1.00 96.81 399 TRP A O 1
ATOM 3124 N N . ILE A 1 400 ? 1.615 -7.759 -5.041 1.00 96.12 400 ILE A N 1
ATOM 3125 C CA . ILE A 1 400 ? 2.208 -6.481 -4.643 1.00 96.12 400 ILE A CA 1
ATOM 3126 C C . ILE A 1 400 ? 3.686 -6.734 -4.344 1.00 96.12 400 ILE A C 1
ATOM 3128 O O . ILE A 1 400 ? 4.012 -7.532 -3.460 1.00 96.12 400 ILE A O 1
ATOM 3132 N N . ILE A 1 401 ? 4.572 -6.062 -5.075 1.00 95.25 401 ILE A N 1
ATOM 3133 C CA . ILE A 1 401 ? 6.017 -6.290 -5.007 1.00 95.25 401 ILE A CA 1
ATOM 3134 C C . ILE A 1 401 ? 6.727 -4.983 -4.639 1.00 95.25 401 ILE A C 1
ATOM 3136 O O . ILE A 1 401 ? 6.497 -3.939 -5.253 1.00 95.25 401 ILE A O 1
ATOM 3140 N N . GLU A 1 402 ? 7.606 -5.050 -3.639 1.00 92.50 402 GLU A N 1
ATOM 3141 C CA . GLU A 1 402 ? 8.462 -3.934 -3.211 1.00 92.50 402 GLU A CA 1
ATOM 3142 C C . GLU A 1 402 ? 9.942 -4.263 -3.417 1.00 92.50 402 GLU A C 1
ATOM 3144 O O . GLU A 1 402 ? 10.420 -5.289 -2.929 1.00 92.50 402 GLU A O 1
ATOM 3149 N N . GLY A 1 403 ? 10.678 -3.375 -4.087 1.00 89.31 403 GLY A N 1
ATOM 3150 C CA . GLY A 1 403 ? 12.124 -3.486 -4.262 1.00 89.31 403 GLY A CA 1
ATOM 3151 C C . GLY A 1 403 ? 12.873 -2.893 -3.066 1.00 89.31 403 GLY A C 1
ATOM 3152 O O . GLY A 1 403 ? 12.676 -1.727 -2.702 1.00 89.31 403 GLY A O 1
ATOM 3153 N N . LYS A 1 404 ? 13.762 -3.667 -2.428 1.00 88.00 404 LYS A N 1
ATOM 3154 C CA . LYS A 1 404 ? 14.531 -3.190 -1.263 1.00 88.00 404 LYS A CA 1
ATOM 3155 C C . LYS A 1 404 ? 15.993 -3.613 -1.278 1.00 88.00 404 LYS A C 1
ATOM 3157 O O . LYS A 1 404 ? 16.337 -4.694 -1.731 1.00 88.00 404 LYS A O 1
ATOM 3162 N N . ASP A 1 405 ? 16.851 -2.776 -0.706 1.00 84.06 405 ASP A N 1
ATOM 3163 C CA . ASP A 1 405 ? 18.232 -3.151 -0.410 1.00 84.06 405 ASP A CA 1
ATOM 3164 C C . ASP A 1 405 ? 18.297 -4.201 0.715 1.00 84.06 405 ASP A C 1
ATOM 3166 O O . ASP A 1 405 ? 17.394 -4.306 1.549 1.00 84.06 405 ASP A O 1
ATOM 3170 N N . GLU A 1 406 ? 19.384 -4.977 0.776 1.00 75.75 406 GLU A N 1
ATOM 3171 C CA . GLU A 1 406 ? 19.569 -6.006 1.818 1.00 75.75 406 GLU A CA 1
ATOM 3172 C C . GLU A 1 406 ? 19.521 -5.422 3.237 1.00 75.75 406 GLU A C 1
ATOM 3174 O O . GLU A 1 406 ? 18.996 -6.040 4.163 1.00 75.75 406 GLU A O 1
ATOM 3179 N N . ARG A 1 407 ? 20.016 -4.190 3.407 1.00 72.12 407 ARG A N 1
ATOM 3180 C CA . ARG A 1 407 ? 19.985 -3.458 4.686 1.00 72.12 407 ARG A CA 1
ATOM 3181 C C . ARG A 1 407 ? 18.561 -3.175 5.160 1.00 72.12 407 ARG A C 1
ATOM 3183 O O . ARG A 1 407 ? 18.340 -2.955 6.349 1.00 72.12 407 ARG A O 1
ATOM 3190 N N . GLY A 1 408 ? 17.590 -3.195 4.250 1.00 71.50 408 GLY A N 1
ATOM 3191 C CA . GLY A 1 408 ? 16.178 -3.117 4.569 1.00 71.50 408 GLY A CA 1
ATOM 3192 C C . GLY A 1 408 ? 15.660 -4.325 5.350 1.00 71.50 408 GLY A C 1
ATOM 3193 O O . GLY A 1 408 ? 14.624 -4.201 5.994 1.00 71.50 408 GLY A O 1
ATOM 3194 N N . ARG A 1 409 ? 16.350 -5.474 5.347 1.00 72.88 409 ARG A N 1
ATOM 3195 C CA . ARG A 1 409 ? 15.862 -6.700 5.999 1.00 72.88 409 ARG A CA 1
ATOM 3196 C C . ARG A 1 409 ? 15.745 -6.564 7.515 1.00 72.88 409 ARG A C 1
ATOM 3198 O O . ARG A 1 409 ? 14.713 -6.931 8.067 1.00 72.88 409 ARG A O 1
ATOM 3205 N N . ASP A 1 410 ? 16.728 -5.947 8.161 1.00 75.31 410 ASP A N 1
ATOM 3206 C CA . ASP A 1 410 ? 16.737 -5.752 9.619 1.00 75.31 410 ASP A CA 1
ATOM 3207 C C . ASP A 1 410 ? 16.127 -4.407 10.048 1.00 75.31 410 ASP A C 1
ATOM 3209 O O . ASP A 1 410 ? 16.126 -4.046 11.224 1.00 75.31 410 ASP A O 1
ATOM 3213 N N . ASN A 1 411 ? 15.600 -3.630 9.099 1.00 82.81 411 ASN A N 1
ATOM 3214 C CA . ASN A 1 411 ? 15.061 -2.309 9.381 1.00 82.81 411 ASN A CA 1
ATOM 3215 C C . ASN A 1 411 ? 13.627 -2.407 9.922 1.00 82.81 411 ASN A C 1
ATOM 3217 O O . ASN A 1 411 ? 12.708 -2.823 9.212 1.00 82.81 411 ASN A O 1
ATOM 3221 N N . GLU A 1 412 ? 13.410 -1.932 11.151 1.00 83.31 412 GLU A N 1
ATOM 3222 C CA . GLU A 1 412 ? 12.096 -1.921 11.811 1.00 83.31 412 GLU A CA 1
ATOM 3223 C C . GLU A 1 412 ? 10.997 -1.279 10.953 1.00 83.31 412 GLU A C 1
ATOM 3225 O O . GLU A 1 412 ? 9.865 -1.762 10.918 1.00 83.31 412 GLU A O 1
ATOM 3230 N N . ARG A 1 413 ? 11.322 -0.225 10.193 1.00 81.38 413 ARG A N 1
ATOM 3231 C CA . ARG A 1 413 ? 10.361 0.446 9.311 1.00 81.38 413 ARG A CA 1
ATOM 3232 C C . ARG A 1 413 ? 9.959 -0.429 8.125 1.00 81.38 413 ARG A C 1
ATOM 3234 O O . ARG A 1 413 ? 8.806 -0.386 7.705 1.00 81.38 413 ARG A O 1
ATOM 3241 N N . VAL A 1 414 ? 10.888 -1.206 7.573 1.00 82.69 414 VAL A N 1
ATOM 3242 C CA . VAL A 1 414 ? 10.603 -2.140 6.470 1.00 82.69 414 VAL A CA 1
ATOM 3243 C C . VAL A 1 414 ? 9.776 -3.314 6.986 1.00 82.69 414 VAL A C 1
ATOM 3245 O O . VAL A 1 414 ? 8.791 -3.685 6.353 1.00 82.69 414 VAL A O 1
ATOM 3248 N N . GLN A 1 415 ? 10.087 -3.823 8.179 1.00 84.31 415 GLN A N 1
ATOM 3249 C CA . GLN A 1 415 ? 9.287 -4.863 8.829 1.00 84.31 415 GLN A CA 1
ATOM 3250 C C . GLN A 1 415 ? 7.869 -4.384 9.173 1.00 84.31 415 GLN A C 1
ATOM 3252 O O . GLN A 1 415 ? 6.902 -5.123 8.993 1.00 84.31 415 GLN A O 1
ATOM 3257 N N . ALA A 1 416 ? 7.707 -3.125 9.594 1.00 83.75 416 ALA A N 1
ATOM 3258 C CA . ALA A 1 416 ? 6.391 -2.531 9.822 1.00 83.75 416 ALA A CA 1
ATOM 3259 C C . ALA A 1 416 ? 5.560 -2.445 8.530 1.00 83.75 416 ALA A C 1
ATOM 3261 O O . ALA A 1 416 ? 4.380 -2.800 8.537 1.00 83.75 416 ALA A O 1
ATOM 3262 N N . LYS A 1 417 ? 6.174 -2.032 7.411 1.00 84.56 417 LYS A N 1
ATOM 3263 C CA . LYS A 1 417 ? 5.521 -2.029 6.090 1.00 84.56 417 LYS A CA 1
ATOM 3264 C C . LYS A 1 417 ? 5.127 -3.432 5.649 1.00 84.56 417 LYS A C 1
ATOM 3266 O O . LYS A 1 417 ? 3.967 -3.645 5.313 1.00 84.56 417 LYS A O 1
ATOM 3271 N N . ARG A 1 418 ? 6.051 -4.394 5.756 1.00 86.38 418 ARG A N 1
ATOM 3272 C CA . ARG A 1 418 ? 5.792 -5.811 5.479 1.00 86.38 418 ARG A CA 1
ATOM 3273 C C . ARG A 1 418 ? 4.585 -6.311 6.263 1.00 86.38 418 ARG A C 1
ATOM 3275 O O . ARG A 1 418 ? 3.637 -6.814 5.677 1.00 86.38 418 ARG A O 1
ATOM 3282 N N . LYS A 1 419 ? 4.575 -6.103 7.581 1.00 87.06 419 LYS A N 1
ATOM 3283 C CA . LYS A 1 419 ? 3.466 -6.515 8.449 1.00 87.06 419 LYS A CA 1
ATOM 3284 C C . LYS A 1 419 ? 2.136 -5.882 8.031 1.00 87.06 419 LYS A C 1
ATOM 3286 O O . LYS A 1 419 ? 1.106 -6.552 8.080 1.00 87.06 419 LYS A O 1
ATOM 3291 N N . ALA A 1 420 ? 2.145 -4.611 7.632 1.00 85.56 420 ALA A N 1
ATOM 3292 C CA . ALA A 1 420 ? 0.950 -3.926 7.152 1.00 85.56 420 ALA A CA 1
ATOM 3293 C C . ALA A 1 420 ? 0.447 -4.492 5.817 1.00 85.56 420 ALA A C 1
ATOM 3295 O O . ALA A 1 420 ? -0.754 -4.717 5.675 1.00 85.56 420 ALA A O 1
ATOM 3296 N N . ALA A 1 421 ? 1.349 -4.777 4.877 1.00 86.44 421 ALA A N 1
ATOM 3297 C CA . ALA A 1 421 ? 1.018 -5.387 3.595 1.00 86.44 421 ALA A CA 1
ATOM 3298 C C . ALA A 1 421 ? 0.470 -6.812 3.761 1.00 86.44 421 ALA A C 1
ATOM 3300 O O . ALA A 1 421 ? -0.558 -7.160 3.189 1.00 86.44 421 ALA A O 1
ATOM 3301 N N . GLU A 1 422 ? 1.088 -7.619 4.625 1.00 89.19 422 GLU A N 1
ATOM 3302 C CA . GLU A 1 422 ? 0.591 -8.955 4.962 1.00 89.19 422 GLU A CA 1
ATOM 3303 C C . GLU A 1 422 ? -0.796 -8.900 5.619 1.00 89.19 422 GLU A C 1
ATOM 3305 O O . GLU A 1 422 ? -1.672 -9.711 5.316 1.00 89.19 422 GLU A O 1
ATOM 3310 N N . ALA A 1 423 ? -1.020 -7.941 6.522 1.00 86.94 423 ALA A N 1
ATOM 3311 C CA . ALA A 1 423 ? -2.328 -7.729 7.133 1.00 86.94 423 ALA A CA 1
ATOM 3312 C C . ALA A 1 423 ? -3.374 -7.270 6.106 1.00 86.94 423 ALA A C 1
ATOM 3314 O O . ALA A 1 423 ? -4.530 -7.682 6.205 1.00 86.94 423 ALA A O 1
ATOM 3315 N N . LEU A 1 424 ? -2.975 -6.454 5.125 1.00 88.75 424 LEU A N 1
ATOM 3316 C CA . LEU A 1 424 ? -3.827 -6.063 4.006 1.00 88.75 424 LEU A CA 1
ATOM 3317 C C . LEU A 1 424 ? -4.229 -7.291 3.191 1.00 88.75 424 LEU A C 1
ATOM 3319 O O . LEU A 1 424 ? -5.422 -7.548 3.093 1.00 88.75 424 LEU A O 1
ATOM 3323 N N . VAL A 1 425 ? -3.269 -8.080 2.697 1.00 89.94 425 VAL A N 1
ATOM 3324 C CA . VAL A 1 425 ? -3.529 -9.292 1.894 1.00 89.94 425 VAL A CA 1
ATOM 3325 C C . VAL A 1 425 ? -4.505 -10.234 2.603 1.00 89.94 425 VAL A C 1
ATOM 3327 O O . VAL A 1 425 ? -5.486 -10.668 2.005 1.00 89.94 425 VAL A O 1
ATOM 3330 N N . ARG A 1 426 ? -4.313 -10.477 3.906 1.00 87.44 426 ARG A N 1
ATOM 3331 C CA . ARG A 1 426 ? -5.236 -11.304 4.706 1.00 87.44 426 ARG A CA 1
ATOM 3332 C C . ARG A 1 426 ? -6.630 -10.682 4.840 1.00 87.44 426 ARG A C 1
ATOM 3334 O O . ARG A 1 426 ? -7.617 -11.410 4.851 1.00 87.44 426 ARG A O 1
ATOM 3341 N N . ARG A 1 427 ? -6.729 -9.352 4.947 1.00 86.38 427 ARG A N 1
ATOM 3342 C CA . ARG A 1 427 ? -8.014 -8.639 5.045 1.00 86.38 427 ARG A CA 1
ATOM 3343 C C . ARG A 1 427 ? -8.811 -8.696 3.745 1.00 86.38 427 ARG A C 1
ATOM 3345 O O . ARG A 1 427 ? -10.030 -8.729 3.828 1.00 86.38 427 ARG A O 1
ATOM 3352 N N . LEU A 1 428 ? -8.157 -8.746 2.582 1.00 88.06 428 LEU A N 1
ATOM 3353 C CA . LEU A 1 428 ? -8.845 -8.757 1.282 1.00 88.06 428 LEU A CA 1
ATOM 3354 C C . LEU A 1 428 ? -9.833 -9.918 1.127 1.00 88.06 428 LEU A C 1
ATOM 3356 O O . LEU A 1 428 ? -10.843 -9.752 0.458 1.00 88.06 428 LEU A O 1
ATOM 3360 N N . VAL A 1 429 ? -9.602 -11.045 1.807 1.00 86.88 429 VAL A N 1
ATOM 3361 C CA . VAL A 1 429 ? -10.537 -12.187 1.830 1.00 86.88 429 VAL A CA 1
ATOM 3362 C C . VAL A 1 429 ? -11.895 -11.814 2.438 1.00 86.88 429 VAL A C 1
ATOM 3364 O O . VAL A 1 429 ? -12.913 -12.394 2.082 1.00 86.88 429 VAL A O 1
ATOM 3367 N N . ALA A 1 430 ? -11.919 -10.854 3.366 1.00 84.19 430 ALA A N 1
ATOM 3368 C CA . ALA A 1 430 ? -13.127 -10.401 4.053 1.00 84.19 430 ALA A CA 1
ATOM 3369 C C . ALA A 1 430 ? -13.786 -9.177 3.392 1.00 84.19 430 ALA A C 1
ATOM 3371 O O . ALA A 1 430 ? -14.815 -8.714 3.877 1.00 84.19 430 ALA A O 1
ATOM 3372 N N . GLU A 1 431 ? -13.193 -8.626 2.332 1.00 86.69 431 GLU A N 1
ATOM 3373 C CA . GLU A 1 431 ? -13.725 -7.466 1.617 1.00 86.69 431 GLU A CA 1
ATOM 3374 C C . GLU A 1 431 ? -14.495 -7.949 0.384 1.00 86.69 431 GLU A C 1
ATOM 3376 O O . GLU A 1 431 ? -13.894 -8.516 -0.526 1.00 86.69 431 GLU A O 1
ATOM 3381 N N . ASP A 1 432 ? -15.804 -7.681 0.314 1.00 84.06 432 ASP A N 1
ATOM 3382 C CA . ASP A 1 432 ? -16.696 -8.184 -0.750 1.00 84.06 432 ASP A CA 1
ATOM 3383 C C . ASP A 1 432 ? -16.152 -7.940 -2.169 1.00 84.06 432 ASP A C 1
ATOM 3385 O O . ASP A 1 432 ? -16.323 -8.757 -3.068 1.00 84.06 432 ASP A O 1
ATOM 3389 N N . TYR A 1 433 ? -15.463 -6.815 -2.374 1.00 86.25 433 TYR A N 1
ATOM 3390 C CA . TYR A 1 433 ? -14.913 -6.430 -3.675 1.00 86.25 433 TYR A CA 1
ATOM 3391 C C . TYR A 1 433 ? -13.694 -7.269 -4.111 1.00 86.25 433 TYR A C 1
ATOM 3393 O O . TYR A 1 433 ? -13.361 -7.323 -5.296 1.00 86.25 433 TYR A O 1
ATOM 3401 N N . PHE A 1 434 ? -13.012 -7.900 -3.155 1.00 89.19 434 PHE A N 1
ATOM 3402 C CA . PHE A 1 434 ? -11.772 -8.653 -3.352 1.00 89.19 434 PHE A CA 1
ATOM 3403 C C . PHE A 1 434 ? -11.891 -10.128 -2.955 1.00 89.19 434 PHE A C 1
ATOM 3405 O O . PHE A 1 434 ? -10.931 -10.868 -3.152 1.00 89.19 434 PHE A O 1
ATOM 3412 N N . ALA A 1 435 ? -13.043 -10.562 -2.437 1.00 83.00 435 ALA A N 1
ATOM 3413 C CA . ALA A 1 435 ? -13.255 -11.910 -1.914 1.00 83.00 435 ALA A CA 1
ATOM 3414 C C . ALA A 1 435 ? -12.924 -13.019 -2.931 1.00 83.00 435 ALA A C 1
ATOM 3416 O O . ALA A 1 435 ? -12.348 -14.039 -2.562 1.00 83.00 435 ALA A O 1
ATOM 3417 N N . ASP A 1 436 ? -13.214 -12.784 -4.215 1.00 86.25 436 ASP A N 1
ATOM 3418 C CA . ASP A 1 436 ? -12.944 -13.731 -5.306 1.00 86.25 436 ASP A CA 1
ATOM 3419 C C . ASP A 1 436 ? -11.561 -13.536 -5.963 1.00 86.25 436 ASP A C 1
ATOM 3421 O O . ASP A 1 436 ? -11.241 -14.187 -6.959 1.00 86.25 436 ASP A O 1
ATOM 3425 N N . GLN A 1 437 ? -10.731 -12.624 -5.445 1.00 91.12 437 GLN A N 1
ATOM 3426 C CA . GLN A 1 437 ? -9.413 -12.314 -5.996 1.00 91.12 437 GLN A CA 1
ATOM 3427 C C . GLN A 1 437 ? -8.288 -12.867 -5.125 1.00 91.12 437 GLN A C 1
ATOM 3429 O O . GLN A 1 437 ? -8.233 -12.671 -3.907 1.00 91.12 437 GLN A O 1
ATOM 3434 N N . LYS A 1 438 ? -7.306 -13.477 -5.787 1.00 94.44 438 LYS A N 1
ATOM 3435 C CA . LYS A 1 438 ? -6.069 -13.900 -5.141 1.00 94.44 438 LYS A CA 1
ATOM 3436 C C . LYS A 1 438 ? -5.068 -12.754 -5.145 1.00 94.44 438 LYS A C 1
ATOM 3438 O O . LYS A 1 438 ? -4.770 -12.189 -6.197 1.00 94.44 438 LYS A O 1
ATOM 3443 N N . TRP A 1 439 ? -4.550 -12.438 -3.968 1.00 95.56 439 TRP A N 1
ATOM 3444 C CA . TRP A 1 439 ? -3.553 -11.409 -3.733 1.00 95.56 439 TRP A CA 1
ATOM 3445 C C . TRP A 1 439 ? -2.380 -11.972 -2.937 1.00 95.56 439 TRP A C 1
ATOM 3447 O O . TRP A 1 439 ? -2.545 -12.746 -1.991 1.00 95.56 439 TRP A O 1
ATOM 3457 N N . GLY A 1 440 ? -1.186 -11.541 -3.314 1.00 94.75 440 GLY A N 1
ATOM 3458 C CA . GLY A 1 440 ? 0.063 -11.856 -2.652 1.00 94.75 440 GLY A CA 1
ATOM 3459 C C . GLY A 1 440 ? 0.890 -10.605 -2.401 1.00 94.75 440 GLY A C 1
ATOM 3460 O O . GLY A 1 440 ? 0.728 -9.578 -3.058 1.00 94.75 440 GLY A O 1
ATOM 3461 N N . TYR A 1 441 ? 1.789 -10.691 -1.431 1.00 95.00 441 TYR A N 1
ATOM 3462 C CA . TYR A 1 441 ? 2.772 -9.663 -1.135 1.00 95.00 441 TYR A CA 1
ATOM 3463 C C . TYR A 1 441 ? 4.156 -10.287 -0.995 1.00 95.00 441 TYR A C 1
ATOM 3465 O O . TYR A 1 441 ? 4.318 -11.308 -0.315 1.00 95.00 441 TYR A O 1
ATOM 3473 N N . LEU A 1 442 ? 5.159 -9.642 -1.592 1.00 93.44 442 LEU A N 1
ATOM 3474 C CA . LEU A 1 442 ? 6.558 -9.994 -1.383 1.00 93.44 442 LEU A CA 1
ATOM 3475 C C . LEU A 1 442 ? 7.475 -8.769 -1.430 1.00 93.44 442 LEU A C 1
ATOM 3477 O O . LEU A 1 442 ? 7.191 -7.771 -2.089 1.00 93.44 442 LEU A O 1
ATOM 3481 N N . ILE A 1 443 ? 8.607 -8.880 -0.735 1.00 91.94 443 ILE A N 1
ATOM 3482 C CA . ILE A 1 443 ? 9.715 -7.927 -0.836 1.00 91.94 443 ILE A CA 1
ATOM 3483 C C . ILE A 1 443 ? 10.820 -8.590 -1.646 1.00 91.94 443 ILE A C 1
ATOM 3485 O O . ILE A 1 443 ? 11.358 -9.615 -1.225 1.00 91.94 443 ILE A O 1
ATOM 3489 N N . ALA A 1 444 ? 11.163 -7.985 -2.775 1.00 91.88 444 ALA A N 1
ATOM 3490 C CA . ALA A 1 444 ? 12.278 -8.382 -3.613 1.00 91.88 444 ALA A CA 1
ATOM 3491 C C . ALA A 1 444 ? 13.543 -7.667 -3.115 1.00 91.88 444 ALA A C 1
ATOM 3493 O O . ALA A 1 444 ? 13.754 -6.479 -3.382 1.00 91.88 444 ALA A O 1
ATOM 3494 N N . TYR A 1 445 ? 14.366 -8.373 -2.334 1.00 90.88 445 TYR A N 1
ATOM 3495 C CA . TYR A 1 445 ? 15.662 -7.847 -1.912 1.00 90.88 445 TYR A CA 1
ATOM 3496 C C . TYR A 1 445 ? 16.655 -7.885 -3.076 1.00 90.88 445 TYR A C 1
ATOM 3498 O O . TYR A 1 445 ? 16.667 -8.844 -3.839 1.00 90.88 445 TYR A O 1
ATOM 3506 N N . GLU A 1 446 ? 17.530 -6.883 -3.194 1.00 90.12 446 GLU A N 1
ATOM 3507 C CA . GLU A 1 446 ? 18.470 -6.766 -4.325 1.00 90.12 446 GLU A CA 1
ATOM 3508 C C . GLU A 1 446 ? 19.295 -8.038 -4.580 1.00 90.12 446 GLU A C 1
ATOM 3510 O O . GLU A 1 446 ? 19.495 -8.413 -5.734 1.00 90.12 446 GLU A O 1
ATOM 3515 N N . ALA A 1 447 ? 19.749 -8.722 -3.527 1.00 87.69 447 ALA A N 1
ATOM 3516 C CA . ALA A 1 447 ? 20.499 -9.968 -3.668 1.00 87.69 447 ALA A CA 1
ATOM 3517 C C . ALA A 1 447 ? 19.632 -11.153 -4.110 1.00 87.69 447 ALA A C 1
ATOM 3519 O O . ALA A 1 447 ? 20.102 -11.992 -4.878 1.00 87.69 447 ALA A O 1
ATOM 3520 N N . ASP A 1 448 ? 18.370 -11.206 -3.676 1.00 89.19 448 ASP A N 1
ATOM 3521 C CA . ASP A 1 448 ? 17.424 -12.240 -4.101 1.00 89.19 448 ASP A CA 1
ATOM 3522 C C . ASP A 1 448 ? 17.067 -12.043 -5.580 1.00 89.19 448 ASP A C 1
ATOM 3524 O O . ASP A 1 448 ? 17.104 -12.999 -6.348 1.00 89.19 448 ASP A O 1
ATOM 3528 N N . THR A 1 449 ? 16.826 -10.797 -6.006 1.00 88.56 449 THR A N 1
ATOM 3529 C CA . THR A 1 449 ? 16.565 -10.440 -7.410 1.00 88.56 449 THR A CA 1
ATOM 3530 C C . THR A 1 449 ? 17.760 -10.739 -8.312 1.00 88.56 449 THR A C 1
ATOM 3532 O O . THR A 1 449 ? 17.576 -11.213 -9.424 1.00 88.56 449 THR A O 1
ATOM 3535 N N . GLN A 1 450 ? 18.991 -10.489 -7.851 1.00 87.62 450 GLN A N 1
ATOM 3536 C CA . GLN A 1 450 ? 20.203 -10.807 -8.621 1.00 87.62 450 GLN A CA 1
ATOM 3537 C C . GLN A 1 450 ? 20.470 -12.310 -8.729 1.00 87.62 450 GLN A C 1
ATOM 3539 O O . GLN A 1 450 ? 21.107 -12.749 -9.682 1.00 87.62 450 GLN A O 1
ATOM 3544 N N . ARG A 1 451 ? 20.042 -13.087 -7.731 1.00 88.31 451 ARG A N 1
ATOM 3545 C CA . ARG A 1 451 ? 20.223 -14.541 -7.696 1.00 88.31 451 ARG A CA 1
ATOM 3546 C C . ARG A 1 451 ? 19.106 -15.294 -8.422 1.00 88.31 451 ARG A C 1
ATOM 3548 O O . ARG A 1 451 ? 19.314 -16.441 -8.805 1.00 88.31 451 ARG A O 1
ATOM 3555 N N . ALA A 1 452 ? 17.920 -14.707 -8.523 1.00 90.62 452 ALA A N 1
ATOM 3556 C CA . ALA A 1 452 ? 16.766 -15.332 -9.144 1.00 90.62 452 ALA A CA 1
ATOM 3557 C C . ALA A 1 452 ? 16.861 -15.261 -10.673 1.00 90.62 452 ALA A C 1
ATOM 3559 O O . ALA A 1 452 ? 16.907 -14.177 -11.249 1.00 90.62 452 ALA A O 1
ATOM 3560 N N . ASP A 1 453 ? 16.817 -16.422 -11.325 1.00 88.69 453 ASP A N 1
ATOM 3561 C CA . ASP A 1 453 ? 16.720 -16.519 -12.786 1.00 88.69 453 ASP A CA 1
ATOM 3562 C C . ASP A 1 453 ? 15.252 -16.526 -13.256 1.00 88.69 453 ASP A C 1
ATOM 3564 O O . ASP A 1 453 ? 14.959 -16.338 -14.439 1.00 88.69 453 ASP A O 1
ATOM 3568 N N . SER A 1 454 ? 14.310 -16.748 -12.331 1.00 91.56 454 SER A N 1
ATOM 3569 C CA . SER A 1 454 ? 12.881 -16.861 -12.609 1.00 91.56 454 SER A CA 1
ATOM 3570 C C . SER A 1 454 ? 12.000 -16.279 -11.498 1.00 91.56 454 SER A C 1
ATOM 3572 O O . SER A 1 454 ? 12.423 -16.082 -10.356 1.00 91.56 454 SER A O 1
ATOM 3574 N N . TRP A 1 455 ? 10.726 -16.051 -11.827 1.00 93.56 455 TRP A N 1
ATOM 3575 C CA . TRP A 1 455 ? 9.690 -15.673 -10.862 1.00 93.56 455 TRP A CA 1
ATOM 3576 C C . TRP A 1 455 ? 9.547 -16.662 -9.695 1.00 93.56 455 TRP A C 1
ATOM 3578 O O . TRP A 1 455 ? 9.355 -16.246 -8.551 1.00 93.56 455 TRP A O 1
ATOM 3588 N N . ASP A 1 456 ? 9.661 -17.964 -9.957 1.00 91.94 456 ASP A N 1
ATOM 3589 C CA . ASP A 1 456 ? 9.525 -18.981 -8.912 1.00 91.94 456 ASP A CA 1
ATOM 3590 C C . ASP A 1 456 ? 10.715 -18.981 -7.949 1.00 91.94 456 ASP A C 1
ATOM 3592 O O . ASP A 1 456 ? 10.514 -19.123 -6.741 1.00 91.94 456 ASP A O 1
ATOM 3596 N N . ASP A 1 457 ? 11.926 -18.724 -8.451 1.00 92.12 457 ASP A N 1
ATOM 3597 C CA . ASP A 1 457 ? 13.113 -18.547 -7.608 1.00 92.12 457 ASP A CA 1
ATOM 3598 C C . ASP A 1 457 ? 12.959 -17.330 -6.694 1.00 92.12 457 ASP A C 1
ATOM 3600 O O . ASP A 1 457 ? 13.206 -17.417 -5.489 1.00 92.12 457 ASP A O 1
ATOM 3604 N N . LEU A 1 458 ? 12.479 -16.206 -7.241 1.00 92.56 458 LEU A N 1
ATOM 3605 C CA . LEU A 1 458 ? 12.243 -14.995 -6.455 1.00 92.56 458 LEU A CA 1
ATOM 3606 C C . LEU A 1 458 ? 11.215 -15.251 -5.343 1.00 92.56 458 LEU A C 1
ATOM 3608 O O . LEU A 1 458 ? 11.464 -14.921 -4.183 1.00 92.56 458 LEU A O 1
ATOM 3612 N N . LYS A 1 459 ? 10.095 -15.921 -5.654 1.00 91.81 459 LYS A N 1
ATOM 3613 C CA . LYS A 1 459 ? 9.122 -16.348 -4.634 1.00 91.81 459 LYS A CA 1
ATOM 3614 C C . LYS A 1 459 ? 9.769 -17.249 -3.579 1.00 91.81 459 LYS A C 1
ATOM 3616 O O . LYS A 1 459 ? 9.507 -17.071 -2.391 1.00 91.81 459 LYS A O 1
ATOM 3621 N N . ALA A 1 460 ? 10.625 -18.191 -3.967 1.00 90.06 460 ALA A N 1
ATOM 3622 C CA . ALA A 1 460 ? 11.283 -19.084 -3.017 1.00 90.06 460 ALA A CA 1
ATOM 3623 C C . ALA A 1 460 ? 12.214 -18.336 -2.041 1.00 90.06 460 ALA A C 1
ATOM 3625 O O . ALA A 1 460 ? 12.273 -18.689 -0.861 1.00 90.06 460 ALA A O 1
ATOM 3626 N N . TYR A 1 461 ? 12.908 -17.289 -2.496 1.00 88.44 461 TYR A N 1
ATOM 3627 C CA . TYR A 1 461 ? 13.842 -16.520 -1.665 1.00 88.44 461 TYR A CA 1
ATOM 3628 C C . TYR A 1 461 ? 13.155 -15.468 -0.778 1.00 88.44 461 TYR A C 1
ATOM 3630 O O . TYR A 1 461 ? 13.573 -15.247 0.363 1.00 88.44 461 TYR A O 1
ATOM 3638 N N . SER A 1 462 ? 12.063 -14.860 -1.253 1.00 83.88 462 SER A N 1
ATOM 3639 C CA . SER A 1 462 ? 11.413 -13.715 -0.594 1.00 83.88 462 SER A CA 1
ATOM 3640 C C . SER A 1 462 ? 10.395 -14.073 0.502 1.00 83.88 462 SER A C 1
ATOM 3642 O O . SER A 1 462 ? 9.897 -13.172 1.193 1.00 83.88 462 SER A O 1
ATOM 3644 N N . ALA A 1 463 ? 10.097 -15.367 0.686 1.00 83.25 463 ALA A N 1
ATOM 3645 C CA . ALA A 1 463 ? 9.094 -15.889 1.624 1.00 83.25 463 ALA A CA 1
ATOM 3646 C C . ALA A 1 463 ? 7.751 -15.124 1.533 1.00 83.25 463 ALA A C 1
ATOM 3648 O O . ALA A 1 463 ? 7.400 -14.392 2.463 1.00 83.25 463 ALA A O 1
ATOM 3649 N N . PRO A 1 464 ? 7.035 -15.209 0.398 1.00 88.38 464 PRO A N 1
ATOM 3650 C CA . PRO A 1 464 ? 5.824 -14.443 0.134 1.00 88.38 464 PRO A CA 1
ATOM 3651 C C . PRO A 1 464 ? 4.684 -14.771 1.099 1.00 88.38 464 PRO A C 1
ATOM 3653 O O . PRO A 1 464 ? 4.628 -15.850 1.688 1.00 88.38 464 PRO A O 1
ATOM 3656 N N . VAL A 1 465 ? 3.729 -13.847 1.200 1.00 89.12 465 VAL A N 1
ATOM 3657 C CA . VAL A 1 465 ? 2.435 -14.091 1.849 1.00 89.12 465 VAL A CA 1
ATOM 3658 C C . VAL A 1 465 ? 1.337 -13.968 0.814 1.00 89.12 465 VAL A C 1
ATOM 3660 O O . VAL A 1 465 ? 1.269 -12.965 0.111 1.00 89.12 465 VAL A O 1
ATOM 3663 N N . THR A 1 466 ? 0.462 -14.962 0.755 1.00 89.25 466 THR A N 1
ATOM 3664 C CA . THR A 1 466 ? -0.716 -14.984 -0.111 1.00 89.25 466 THR A CA 1
ATOM 3665 C C . THR A 1 466 ? -1.979 -15.118 0.726 1.00 89.25 466 THR A C 1
ATOM 3667 O O . THR A 1 466 ? -1.943 -15.547 1.882 1.00 89.25 466 THR A O 1
ATOM 3670 N N . ASN A 1 467 ? -3.105 -14.710 0.149 1.00 85.38 467 ASN A N 1
ATOM 3671 C CA . ASN A 1 467 ? -4.433 -15.012 0.679 1.00 85.38 467 ASN A CA 1
ATOM 3672 C C . ASN A 1 467 ? -5.035 -16.301 0.084 1.00 85.38 467 ASN A C 1
ATOM 3674 O O . ASN A 1 467 ? -6.177 -16.638 0.383 1.00 85.38 467 ASN A O 1
ATOM 3678 N N . GLU A 1 468 ? -4.272 -16.992 -0.762 1.00 77.31 468 GLU A N 1
ATOM 3679 C CA . GLU A 1 468 ? -4.614 -18.298 -1.309 1.00 77.31 468 GLU A CA 1
ATOM 3680 C C . GLU A 1 468 ? -4.484 -19.359 -0.206 1.00 77.31 468 GLU A C 1
ATOM 3682 O O . GLU A 1 468 ? -3.449 -19.434 0.459 1.00 77.31 468 GLU A O 1
ATOM 3687 N N . ILE A 1 469 ? -5.568 -20.109 0.024 1.00 58.25 469 ILE A N 1
ATOM 3688 C CA . ILE A 1 469 ? -5.703 -21.124 1.085 1.00 58.25 469 ILE A CA 1
ATOM 3689 C C . ILE A 1 469 ? -5.278 -22.496 0.576 1.00 58.25 469 ILE A C 1
ATOM 3691 O O . ILE A 1 469 ? -5.742 -22.871 -0.526 1.00 58.25 469 ILE A O 1
#

Sequence (469 aa):
MTLRAMASEVLTQQTMGRGLRLPFGRYTSVGQIDQLGIIAHQSFAELLAAENVLQQFGLDDTTMADPAAVRQAIRDAGRPTAPESNGGMTATCPGPSPSGATRSVDPASGVVPVDDTGEGDGPPGLGVRALDSDLEDDASDSMKLVSIERNPAFAEVEYWFPVTRVSVQQPSIDLSDIHDDAIHAAALRVTHTGDVLLRREIVAALGKKLRVEDRESAEVESALNKLNKLVVGMGVVPKTDTTIRYVARYLVPTFMKHVTFTEWTVKSLASPKYELQTLMDGYVEEALQSRRDVPSVHPKREPGKGYMLWPREQVHDQIQDRSQFVRGRVYGGWSKSLFDNESFDSYTGEYLLAQLLNTSPHIVWWHRLHPQDQAYVYHTSKDRYFPDFVALDDQGVHWIIEGKDERGRDNERVQAKRKAAEALVRRLVAEDYFADQKWGYLIAYEADTQRADSWDDLKAYSAPVTNEI

Secondary structure (DSSP, 8-state):
--------HHHHHHHHHHHTS-TTSS--S-HHHH-------THHHHHHHSTTTTGGGT-GGG--S-HHHHHHHHHHTTPPPPPPPP------------------------PPP--------PPPPP----TTS-------S-----EEPBPGGGTT--EEEEEEEEEEEPPP--GGGS-HHHHHHHHHT----S-------EE--TTS--EE----SPPHHHHHHHHHHHHHTSTTS---HHHHHHIIIIIHHHHHHT-S-----TTTTHHHHHHHHHHHHHHHHHHHHS-EEEEEEEEEEES-S-EEPPTT---B---SSGGG--TT-EE---TTBSBSSEE-S-IIIIIHHHHHHHH-TTEEEEEE--GGGT--EESSSS-EE--SEEEEETTSEEEEEEEE-GGGTT-HHHHHHHHHHHHHHHHHTTSTTTTT-EEEEEEEEHHHHHH-SSHHHHHHHH--EES--